Protein AF-A0A1Q9E7W9-F1 (afdb_monomer_lite)

Organism: Symbiodinium microadriaticum (NCBI:txid2951)

Structure (mmCIF, N/CA/C/O backbone):
data_AF-A0A1Q9E7W9-F1
#
_entry.id   AF-A0A1Q9E7W9-F1
#
loop_
_atom_site.group_PDB
_atom_site.id
_atom_site.type_symbol
_atom_site.label_atom_id
_atom_site.label_alt_id
_atom_site.label_comp_id
_atom_site.label_asym_id
_atom_site.label_entity_id
_atom_site.label_seq_id
_atom_site.pdbx_PDB_ins_code
_atom_site.Cartn_x
_atom_site.Cartn_y
_atom_site.Cartn_z
_atom_site.occupancy
_atom_site.B_iso_or_equiv
_atom_site.auth_seq_id
_atom_site.auth_comp_id
_atom_site.auth_asym_id
_atom_site.auth_atom_id
_atom_site.pdbx_PDB_model_num
ATOM 1 N N . MET A 1 1 ? -21.030 -58.186 31.216 1.00 33.69 1 MET A N 1
ATOM 2 C CA . MET A 1 1 ? -20.876 -57.548 29.889 1.00 33.69 1 MET A CA 1
ATOM 3 C C . MET A 1 1 ? -21.601 -56.211 29.940 1.00 33.69 1 MET A C 1
ATOM 5 O O . MET A 1 1 ? -22.795 -56.162 29.684 1.00 33.69 1 MET A O 1
ATOM 9 N N . ALA A 1 2 ? -20.931 -55.172 30.448 1.00 35.53 2 ALA A N 1
ATOM 10 C CA . ALA A 1 2 ? -21.556 -53.881 30.735 1.00 35.53 2 ALA A CA 1
ATOM 11 C C . ALA A 1 2 ? -21.762 -53.087 29.438 1.00 35.53 2 ALA A C 1
ATOM 13 O O . ALA A 1 2 ? -20.856 -53.019 28.609 1.00 35.53 2 ALA A O 1
ATOM 14 N N . ALA A 1 3 ? -22.958 -52.524 29.261 1.00 35.34 3 ALA A N 1
ATOM 15 C CA . ALA A 1 3 ? -23.331 -51.732 28.098 1.00 35.34 3 ALA A CA 1
ATOM 16 C C . ALA A 1 3 ? -22.307 -50.612 27.850 1.00 35.34 3 ALA A C 1
ATOM 18 O O . ALA A 1 3 ? -22.030 -49.807 28.739 1.00 35.34 3 ALA A O 1
ATOM 19 N N . ALA A 1 4 ? -21.739 -50.562 26.644 1.00 47.78 4 ALA A N 1
ATOM 20 C CA . ALA A 1 4 ? -20.902 -49.449 26.222 1.00 47.78 4 ALA A CA 1
ATOM 21 C C . ALA A 1 4 ? -21.751 -48.170 26.244 1.00 47.78 4 ALA A C 1
ATOM 23 O O . ALA A 1 4 ? -22.632 -47.999 25.399 1.00 47.78 4 ALA A O 1
ATOM 24 N N . THR A 1 5 ? -21.511 -47.301 27.229 1.00 64.25 5 THR A N 1
ATOM 25 C CA . THR A 1 5 ? -22.107 -45.963 27.293 1.00 64.25 5 THR A CA 1
ATOM 26 C C . THR A 1 5 ? -21.868 -45.238 25.970 1.00 64.25 5 THR A C 1
ATOM 28 O O . THR A 1 5 ? -20.786 -45.349 25.392 1.00 64.25 5 THR A O 1
ATOM 31 N N . GLU A 1 6 ? -22.867 -44.499 25.479 1.00 68.69 6 GLU A N 1
ATOM 32 C CA . GLU A 1 6 ? -22.817 -43.760 24.202 1.00 68.69 6 GLU A CA 1
ATOM 33 C C . GLU A 1 6 ? -21.548 -42.905 24.057 1.00 68.69 6 GLU A C 1
ATOM 35 O O . GLU A 1 6 ? -20.993 -42.770 22.970 1.00 68.69 6 GLU A O 1
ATOM 40 N N . TRP A 1 7 ? -21.029 -42.415 25.183 1.00 74.00 7 TRP A N 1
ATOM 41 C CA . TRP A 1 7 ? -19.753 -41.717 25.289 1.00 74.00 7 TRP A CA 1
ATOM 42 C C . TRP A 1 7 ? -18.541 -42.542 24.824 1.00 74.00 7 TRP A C 1
ATOM 44 O O . TRP A 1 7 ? -17.735 -42.060 24.033 1.00 74.00 7 TRP A O 1
ATOM 54 N N . ASN A 1 8 ? -18.421 -43.806 25.246 1.00 73.06 8 ASN A N 1
ATOM 55 C CA . ASN A 1 8 ? -17.313 -44.668 24.820 1.00 73.06 8 ASN A CA 1
ATOM 56 C C . ASN A 1 8 ? -17.417 -45.032 23.326 1.00 73.06 8 ASN A C 1
ATOM 58 O O . ASN A 1 8 ? -16.388 -45.220 22.684 1.00 73.06 8 ASN A O 1
ATOM 62 N N . LYS A 1 9 ? -18.635 -45.092 22.762 1.00 75.88 9 LYS A N 1
ATOM 63 C CA . LYS A 1 9 ? -18.834 -45.287 21.314 1.00 75.88 9 LYS A CA 1
ATOM 64 C C . LYS A 1 9 ? -18.366 -44.066 20.516 1.00 75.88 9 LYS A C 1
ATOM 66 O O . LYS A 1 9 ? -17.584 -44.225 19.590 1.00 75.88 9 LYS A O 1
ATOM 71 N N . LEU A 1 10 ? -18.731 -42.854 20.945 1.00 74.00 10 LEU A N 1
ATOM 72 C CA . LEU A 1 10 ? -18.291 -41.606 20.302 1.00 74.00 10 LEU A CA 1
ATOM 73 C C . LEU A 1 10 ? -16.764 -41.422 20.321 1.00 74.00 10 LEU A C 1
ATOM 75 O O . LEU A 1 10 ? -16.183 -40.929 19.356 1.00 74.00 10 LEU A O 1
ATOM 79 N N . LEU A 1 11 ? -16.100 -41.827 21.408 1.00 75.88 11 LEU A N 1
ATOM 80 C CA . LEU A 1 11 ? -14.638 -41.778 21.507 1.00 75.88 11 LEU A CA 1
ATOM 81 C C . LEU A 1 11 ? -13.950 -42.816 20.604 1.00 75.88 11 LEU A C 1
ATOM 83 O O . LEU A 1 11 ? -12.892 -42.523 20.040 1.00 75.88 11 LEU A O 1
ATOM 87 N N . ALA A 1 12 ? -14.561 -43.994 20.437 1.00 74.19 12 ALA A N 1
ATOM 88 C CA . ALA A 1 12 ? -14.085 -45.027 19.521 1.00 74.19 12 ALA A CA 1
ATOM 89 C C . ALA A 1 12 ? -14.256 -44.608 18.049 1.00 74.19 12 ALA A C 1
ATOM 91 O O . ALA A 1 12 ? -13.315 -44.750 17.268 1.00 74.19 12 ALA A O 1
ATOM 92 N N . ASP A 1 13 ? -15.396 -44.006 17.693 1.00 75.50 13 ASP A N 1
ATOM 93 C CA . ASP A 1 13 ? -15.683 -43.511 16.338 1.00 75.50 13 ASP A CA 1
ATOM 94 C C . ASP A 1 13 ? -14.711 -42.396 15.905 1.00 75.50 13 ASP A C 1
ATOM 96 O O . ASP A 1 13 ? -14.324 -42.310 14.740 1.00 75.50 13 ASP A O 1
ATOM 100 N N . ALA A 1 14 ? -14.251 -41.567 16.848 1.00 71.81 14 ALA A N 1
ATOM 101 C CA . ALA A 1 14 ? -13.245 -40.527 16.608 1.00 71.81 14 ALA A CA 1
ATOM 102 C C . ALA A 1 14 ? -11.784 -41.032 16.672 1.00 71.81 14 ALA A C 1
ATOM 104 O O . ALA A 1 14 ? -10.843 -40.234 16.586 1.00 71.81 14 ALA A O 1
ATOM 105 N N . LEU A 1 15 ? -11.569 -42.347 16.827 1.00 75.44 15 LEU A N 1
ATOM 106 C CA . LEU A 1 15 ? -10.252 -42.993 16.916 1.00 75.44 15 LEU A CA 1
ATOM 107 C C . LEU A 1 15 ? -9.342 -42.361 17.987 1.00 75.44 15 LEU A C 1
ATOM 109 O O . LEU A 1 15 ? -8.148 -42.120 17.747 1.00 75.44 15 LEU A O 1
ATOM 113 N N . VAL A 1 16 ? -9.903 -42.034 19.155 1.00 73.75 16 VAL A N 1
ATOM 114 C CA . VAL A 1 16 ? -9.150 -41.497 20.298 1.00 73.75 16 VAL A CA 1
ATOM 115 C C . VAL A 1 16 ? -8.420 -42.653 21.005 1.00 73.75 16 VAL A C 1
ATOM 117 O O . VAL A 1 16 ? -9.076 -43.613 21.395 1.00 73.75 16 VAL A O 1
ATOM 120 N N . PRO A 1 17 ? -7.085 -42.596 21.199 1.00 74.44 17 PRO A N 1
ATOM 121 C CA . PRO A 1 17 ? -6.343 -43.671 21.864 1.00 74.44 17 PRO A CA 1
ATOM 122 C C . PRO A 1 17 ? -6.780 -43.904 23.323 1.00 74.44 17 PRO A C 1
ATOM 124 O O . PRO A 1 17 ? -7.002 -42.942 24.062 1.00 74.44 17 PRO A O 1
ATOM 127 N N . ASP A 1 18 ? -6.790 -45.162 23.778 1.00 69.88 18 ASP A N 1
ATOM 128 C CA . ASP A 1 18 ? -7.167 -45.569 25.149 1.00 69.88 18 ASP A CA 1
ATOM 129 C C . ASP A 1 18 ? -6.458 -44.810 26.299 1.00 69.88 18 ASP A C 1
ATOM 131 O O . ASP A 1 18 ? -7.108 -44.520 27.317 1.00 69.88 18 ASP A O 1
ATOM 135 N N . PRO A 1 19 ? -5.170 -44.410 26.177 1.00 69.56 19 PRO A N 1
ATOM 136 C CA . PRO A 1 19 ? -4.506 -43.581 27.187 1.00 69.56 19 PRO A CA 1
ATOM 137 C C . PRO A 1 19 ? -5.179 -42.214 27.372 1.00 69.56 19 PRO A C 1
ATOM 139 O O . PRO A 1 19 ? -5.287 -41.705 28.488 1.00 69.56 19 PRO A O 1
ATOM 142 N N . VAL A 1 20 ? -5.688 -41.638 26.280 1.00 68.31 20 VAL A N 1
ATOM 143 C CA . VAL A 1 20 ? -6.356 -40.332 26.269 1.00 68.31 20 VAL A CA 1
ATOM 144 C C . VAL A 1 20 ? -7.767 -40.455 26.838 1.00 68.31 20 VAL A C 1
ATOM 146 O O . VAL A 1 20 ? -8.182 -39.599 27.612 1.00 68.31 20 VAL A O 1
ATOM 149 N N . VAL A 1 21 ? -8.480 -41.545 26.540 1.00 71.56 21 VAL A N 1
ATOM 150 C CA . VAL A 1 21 ? -9.803 -41.835 27.127 1.00 71.56 21 VAL A CA 1
ATOM 151 C C . VAL A 1 21 ? -9.712 -41.973 28.650 1.00 71.56 21 VAL A C 1
ATOM 153 O O . VAL A 1 21 ? -10.538 -41.426 29.382 1.00 71.56 21 VAL A O 1
ATOM 156 N N . SER A 1 22 ? -8.677 -42.656 29.140 1.00 71.25 22 SER A N 1
ATOM 157 C CA . SER A 1 22 ? -8.425 -42.812 30.578 1.00 71.25 22 SER A CA 1
ATOM 158 C C . SER A 1 22 ? -8.078 -41.476 31.247 1.00 71.25 22 SER A C 1
ATOM 160 O O . SER A 1 22 ? -8.546 -41.193 32.350 1.00 71.25 22 SER A O 1
ATOM 162 N N . GLY A 1 23 ? -7.318 -40.619 30.559 1.00 71.56 23 GLY A N 1
ATOM 163 C CA . GLY A 1 23 ? -7.002 -39.271 31.028 1.00 71.56 23 GLY A CA 1
ATOM 164 C C . GLY A 1 23 ? -8.176 -38.285 30.972 1.00 71.56 23 GLY A C 1
ATOM 165 O O . GLY A 1 23 ? -8.274 -37.403 31.816 1.00 71.56 23 GLY A O 1
ATOM 166 N N . LEU A 1 24 ? -9.115 -38.444 30.037 1.00 74.12 24 LEU A N 1
ATOM 167 C CA . LEU A 1 24 ? -10.358 -37.663 30.022 1.00 74.12 24 LEU A CA 1
ATOM 168 C C . LEU A 1 24 ? -11.274 -38.048 31.190 1.00 74.12 24 LEU A C 1
ATOM 170 O O . LEU A 1 24 ? -11.834 -37.167 31.842 1.00 74.12 24 LEU A O 1
ATOM 174 N N . LYS A 1 25 ? -11.357 -39.345 31.520 1.00 76.19 25 LYS A N 1
ATOM 175 C CA . LYS A 1 25 ? -12.090 -39.822 32.705 1.00 76.19 25 LYS A CA 1
ATOM 176 C C . LYS A 1 25 ? -11.494 -39.284 34.007 1.00 76.19 25 LYS A C 1
ATOM 178 O O . LYS A 1 25 ? -12.246 -38.875 34.884 1.00 76.19 25 LYS A O 1
ATOM 183 N N . SER A 1 26 ? -10.165 -39.219 34.130 1.00 73.50 26 SER A N 1
ATOM 184 C CA . SER A 1 26 ? -9.521 -38.650 35.326 1.00 73.50 26 SER A CA 1
ATOM 185 C C . SER A 1 26 ? -9.698 -37.132 35.458 1.00 73.50 26 SER A C 1
ATOM 187 O O . SER A 1 26 ? -9.592 -36.599 36.560 1.00 73.50 26 SER A O 1
ATOM 189 N N . LEU A 1 27 ? -10.010 -36.439 34.359 1.00 70.75 27 LEU A N 1
ATOM 190 C CA . LEU A 1 27 ? -10.346 -35.013 34.333 1.00 70.75 27 LEU A CA 1
ATOM 191 C C . LEU A 1 27 ? -11.838 -34.728 34.593 1.00 70.75 27 LEU A C 1
ATOM 193 O O . LEU A 1 27 ? -12.232 -33.566 34.578 1.00 70.75 27 LEU A O 1
ATOM 197 N N . GLY A 1 28 ? -12.659 -35.756 34.840 1.00 70.75 28 GLY A N 1
ATOM 198 C CA . GLY A 1 28 ? -14.095 -35.605 35.108 1.00 70.75 28 GLY A CA 1
ATOM 199 C C . GLY A 1 28 ? -14.981 -35.561 33.858 1.00 70.75 28 GLY A C 1
ATOM 200 O O . GLY A 1 28 ? -16.164 -35.257 33.962 1.00 70.75 28 GLY A O 1
ATOM 201 N N . TYR A 1 29 ? -14.443 -35.888 32.675 1.00 76.19 29 TYR A N 1
ATOM 202 C CA . TYR A 1 29 ? -15.215 -36.008 31.432 1.00 76.19 29 TYR A CA 1
ATOM 203 C C . TYR A 1 29 ? -15.707 -37.449 31.242 1.00 76.19 29 TYR A C 1
ATOM 205 O O . TYR A 1 29 ? -15.225 -38.214 30.402 1.00 76.19 29 TYR A O 1
ATOM 213 N N . ASP A 1 30 ? -16.654 -37.833 32.089 1.00 72.44 30 ASP A N 1
ATOM 214 C CA . ASP A 1 30 ? -17.257 -39.164 32.166 1.00 72.44 30 ASP A CA 1
ATOM 215 C C . ASP A 1 30 ? -18.507 -39.337 31.282 1.00 72.44 30 ASP A C 1
ATOM 217 O O . ASP A 1 30 ? -18.881 -40.468 30.959 1.00 72.44 30 ASP A O 1
ATOM 221 N N . SER A 1 31 ? -19.118 -38.232 30.845 1.00 69.75 31 SER A N 1
ATOM 222 C CA . SER A 1 31 ? -20.340 -38.218 30.040 1.00 69.75 31 SER A CA 1
ATOM 223 C C . SER A 1 31 ? -20.284 -37.219 28.875 1.00 69.75 31 SER A C 1
ATOM 225 O O . SER A 1 31 ? -19.524 -36.249 28.893 1.00 69.75 31 SER A O 1
ATOM 227 N N . LYS A 1 32 ? -21.158 -37.421 27.876 1.00 71.75 32 LYS A N 1
ATOM 228 C CA . LYS A 1 32 ? -21.359 -36.495 26.744 1.00 71.75 32 LYS A CA 1
ATOM 229 C C . LYS A 1 32 ? -21.707 -35.074 27.212 1.00 71.75 32 LYS A C 1
ATOM 231 O O . LYS A 1 32 ? -21.267 -34.106 26.604 1.00 71.75 32 LYS A O 1
ATOM 236 N N . ALA A 1 33 ? -22.482 -34.956 28.292 1.00 67.50 33 ALA A N 1
ATOM 237 C CA . ALA A 1 33 ? -22.883 -33.671 28.859 1.00 67.50 33 ALA A CA 1
ATOM 238 C C . ALA A 1 33 ? -21.708 -32.942 29.528 1.00 67.50 33 ALA A C 1
ATOM 240 O O . ALA A 1 33 ? -21.629 -31.718 29.460 1.00 67.50 33 ALA A O 1
ATOM 241 N N . SER A 1 34 ? -20.773 -33.695 30.116 1.00 69.56 34 SER A N 1
ATOM 242 C CA . SER A 1 34 ? -19.569 -33.158 30.755 1.00 69.56 34 SER A CA 1
ATOM 243 C C . SER A 1 34 ? -18.598 -32.556 29.723 1.00 69.56 34 SER A C 1
ATOM 245 O O . SER A 1 34 ? -17.843 -31.646 30.050 1.00 69.56 34 SER A O 1
ATOM 247 N N . PHE A 1 35 ? -18.615 -33.027 28.467 1.00 74.62 35 PHE A N 1
ATOM 248 C CA . PHE A 1 35 ? -17.722 -32.581 27.386 1.00 74.62 35 PHE A CA 1
ATOM 249 C C . PHE A 1 35 ? -18.361 -31.503 26.485 1.00 74.62 35 PHE A C 1
ATOM 251 O O . PHE A 1 35 ? -18.467 -31.661 25.266 1.00 74.62 35 PHE A O 1
ATOM 258 N N . ASN A 1 36 ? -18.799 -30.393 27.087 1.00 73.81 36 ASN A N 1
ATOM 259 C CA . ASN A 1 36 ? -19.356 -29.240 26.375 1.00 73.81 36 ASN A CA 1
ATOM 260 C C . ASN A 1 36 ? -18.543 -27.965 26.657 1.00 73.81 36 ASN A C 1
ATOM 262 O O . ASN A 1 36 ? -18.134 -27.713 27.786 1.00 73.81 36 ASN A O 1
ATOM 266 N N . PHE A 1 37 ? -18.336 -27.151 25.622 1.00 78.50 37 PHE A N 1
ATOM 267 C CA . PHE A 1 37 ? -17.598 -25.888 25.689 1.00 78.50 37 PHE A CA 1
ATOM 268 C C . PHE A 1 37 ? -18.387 -24.802 24.947 1.00 78.50 37 PHE A C 1
ATOM 270 O O . PHE A 1 37 ? -18.888 -25.044 23.844 1.00 78.50 37 PHE A O 1
ATOM 277 N N . GLU A 1 38 ? -18.494 -23.615 25.548 1.00 69.81 38 GLU A N 1
ATOM 278 C CA . GLU A 1 38 ? -19.306 -22.503 25.032 1.00 69.81 38 GLU A CA 1
ATOM 279 C C . GLU A 1 38 ? -18.711 -21.894 23.755 1.00 69.81 38 GLU A C 1
ATOM 281 O O . GLU A 1 38 ? -19.413 -21.726 22.755 1.00 69.81 38 GLU A O 1
ATOM 286 N N . SER A 1 39 ? -17.399 -21.643 23.745 1.00 73.19 39 SER A N 1
ATOM 287 C CA . SER A 1 39 ? -16.691 -21.021 22.624 1.00 73.19 39 SER A CA 1
ATOM 288 C C . SER A 1 39 ? -15.509 -21.860 22.133 1.00 73.19 39 SER A C 1
ATOM 290 O O . SER A 1 39 ? -14.964 -22.712 22.842 1.00 73.19 39 SER A O 1
ATOM 292 N N . GLU A 1 40 ? -15.085 -21.603 20.893 1.00 77.69 40 GLU A N 1
ATOM 293 C CA . GLU A 1 40 ? -13.904 -22.251 20.318 1.00 77.69 40 GLU A CA 1
ATOM 294 C C . GLU A 1 40 ? -12.614 -21.882 21.071 1.00 77.69 40 GLU A C 1
ATOM 296 O O . GLU A 1 40 ? -11.682 -22.683 21.147 1.00 77.69 40 GLU A O 1
ATOM 301 N N . GLU A 1 41 ? -12.562 -20.696 21.670 1.00 77.38 41 GLU A N 1
ATOM 302 C CA . GLU A 1 41 ? -11.426 -20.233 22.469 1.00 77.38 41 GLU A CA 1
ATOM 303 C C . GLU A 1 41 ? -11.284 -21.037 23.765 1.00 77.38 41 GLU A C 1
ATOM 305 O O . GLU A 1 41 ? -10.181 -21.470 24.103 1.00 77.38 41 GLU A O 1
ATOM 310 N N . VAL A 1 42 ? -12.405 -21.338 24.433 1.00 80.81 42 VAL A N 1
ATOM 311 C CA . VAL A 1 42 ? -12.430 -22.186 25.635 1.00 80.81 42 VAL A CA 1
ATOM 312 C C . VAL A 1 42 ? -12.034 -23.625 25.288 1.00 80.81 42 VAL A C 1
ATOM 314 O O . VAL A 1 42 ? -11.253 -24.244 26.013 1.00 80.81 42 VAL A O 1
ATOM 317 N N . PHE A 1 43 ? -12.475 -24.140 24.134 1.00 81.94 43 PHE A N 1
ATOM 318 C CA . PHE A 1 43 ? -12.026 -25.444 23.636 1.00 81.94 43 PHE A CA 1
ATOM 319 C C . PHE A 1 43 ? -10.516 -25.463 23.334 1.00 81.94 43 PHE A C 1
ATOM 321 O O . PHE A 1 43 ? -9.827 -26.425 23.679 1.00 81.94 43 PHE A O 1
ATOM 328 N N . LYS A 1 44 ? -9.961 -24.403 22.729 1.00 81.56 44 LYS A N 1
ATOM 329 C CA . LYS A 1 44 ? -8.510 -24.281 22.486 1.00 81.56 44 LYS A CA 1
ATOM 330 C C . LYS A 1 44 ? -7.721 -24.209 23.796 1.00 81.56 44 LYS A C 1
ATOM 332 O O . LYS A 1 44 ? -6.681 -24.857 23.901 1.00 81.56 44 LYS A O 1
ATOM 337 N N . ALA A 1 45 ? -8.223 -23.489 24.801 1.00 80.12 45 ALA A N 1
ATOM 338 C CA . ALA A 1 45 ? -7.622 -23.437 26.133 1.00 80.12 45 ALA A CA 1
ATOM 339 C C . ALA A 1 45 ? -7.624 -24.817 26.816 1.00 80.12 45 ALA A C 1
ATOM 341 O O . ALA A 1 45 ? -6.599 -25.239 27.357 1.00 80.12 45 ALA A O 1
ATOM 342 N N . PHE A 1 46 ? -8.729 -25.563 26.707 1.00 81.62 46 PHE A N 1
ATOM 343 C CA . PHE A 1 46 ? -8.800 -26.955 27.149 1.00 81.62 46 PHE A CA 1
ATOM 344 C C . PHE A 1 46 ? -7.801 -27.841 26.398 1.00 81.62 46 PHE A C 1
ATOM 346 O O . PHE A 1 46 ? -7.041 -28.569 27.028 1.00 81.62 46 PHE A O 1
ATOM 353 N N . GLY A 1 47 ? -7.745 -27.747 25.066 1.00 77.62 47 GLY A N 1
ATOM 354 C CA . GLY A 1 47 ? -6.805 -28.502 24.239 1.00 77.62 47 GLY A CA 1
ATOM 355 C C . GLY A 1 47 ? -5.349 -28.255 24.634 1.00 77.62 47 GLY A C 1
ATOM 356 O O . GLY A 1 47 ? -4.579 -29.207 24.765 1.00 77.62 47 GLY A O 1
ATOM 357 N N . LYS A 1 48 ? -4.989 -26.998 24.924 1.00 77.94 48 LYS A N 1
ATOM 358 C CA . LYS A 1 48 ? -3.668 -26.629 25.448 1.00 77.94 48 LYS A CA 1
ATOM 359 C C . LYS A 1 48 ? -3.409 -27.263 26.819 1.00 77.94 48 LYS A C 1
ATOM 361 O O . LYS A 1 48 ? -2.376 -27.896 27.007 1.00 77.94 48 LYS A O 1
ATOM 366 N N . HIS A 1 49 ? -4.350 -27.165 27.758 1.00 76.50 49 HIS A N 1
ATOM 367 C CA . HIS A 1 49 ? -4.207 -27.757 29.095 1.00 76.50 49 HIS A CA 1
ATOM 368 C C . HIS A 1 49 ? -4.120 -29.299 29.057 1.00 76.50 49 HIS A C 1
ATOM 370 O O . HIS A 1 49 ? -3.290 -29.912 29.732 1.00 76.50 49 HIS A O 1
ATOM 376 N N . ALA A 1 50 ? -4.932 -29.941 28.220 1.00 72.69 50 ALA A N 1
ATOM 377 C CA . ALA A 1 50 ? -5.007 -31.389 28.073 1.00 72.69 50 ALA A CA 1
ATOM 378 C C . ALA A 1 50 ? -3.750 -31.974 27.395 1.00 72.69 50 ALA A C 1
ATOM 380 O O . ALA A 1 50 ? -3.204 -32.980 27.852 1.00 72.69 50 ALA A O 1
ATOM 381 N N . LEU A 1 51 ? -3.255 -31.334 26.330 1.00 71.75 51 LEU A N 1
ATOM 382 C CA . LEU A 1 51 ? -2.115 -31.834 25.556 1.00 71.75 51 LEU A CA 1
ATOM 383 C C . LEU A 1 51 ? -0.757 -31.411 26.134 1.00 71.75 51 LEU A C 1
ATOM 385 O O . LEU A 1 51 ? 0.158 -32.231 26.156 1.00 71.75 51 LEU A O 1
ATOM 389 N N . VAL A 1 52 ? -0.623 -30.177 26.634 1.00 71.38 52 VAL A N 1
ATOM 390 C CA . VAL A 1 52 ? 0.661 -29.628 27.114 1.00 71.38 52 VAL A CA 1
ATOM 391 C C . VAL A 1 52 ? 0.850 -29.866 28.614 1.00 71.38 52 VAL A C 1
ATOM 393 O O . VAL A 1 52 ? 1.869 -30.414 29.030 1.00 71.38 52 VAL A O 1
ATOM 396 N N . THR A 1 53 ? -0.130 -29.495 29.444 1.00 68.00 53 THR A N 1
ATOM 397 C CA . THR A 1 53 ? 0.009 -29.544 30.914 1.00 68.00 53 THR A CA 1
ATOM 398 C C . THR A 1 53 ? -0.180 -30.954 31.468 1.00 68.00 53 THR A C 1
ATOM 400 O O . THR A 1 53 ? 0.559 -31.378 32.354 1.00 68.00 53 THR A O 1
ATOM 403 N N . LYS A 1 54 ? -1.157 -31.704 30.945 1.00 66.69 54 LYS A N 1
ATOM 404 C CA . LYS A 1 54 ? -1.465 -33.070 31.403 1.00 66.69 54 LYS A CA 1
ATOM 405 C C . LYS A 1 54 ? -0.790 -34.173 30.585 1.00 66.69 54 LYS A C 1
ATOM 407 O O . LYS A 1 54 ? -0.880 -35.329 30.986 1.00 66.69 54 LYS A O 1
ATOM 412 N N . LYS A 1 55 ? -0.098 -33.824 29.489 1.00 68.19 55 LYS A N 1
ATOM 413 C CA . LYS A 1 55 ? 0.642 -34.745 28.603 1.00 68.19 55 LYS A CA 1
ATOM 414 C C . LYS A 1 55 ? -0.137 -36.025 28.292 1.00 68.19 55 LYS A C 1
ATOM 416 O O . LYS A 1 55 ? 0.380 -37.131 28.427 1.00 68.19 55 LYS A O 1
ATOM 421 N N . LEU A 1 56 ? -1.389 -35.874 27.854 1.00 62.12 56 LEU A N 1
ATOM 422 C CA . LEU A 1 56 ? -2.231 -37.014 27.469 1.00 62.12 56 LEU A CA 1
ATOM 423 C C . LEU A 1 56 ? -1.624 -37.850 26.327 1.00 62.12 56 LEU A C 1
ATOM 425 O O . LEU A 1 56 ? -1.985 -39.011 26.160 1.00 62.12 56 LEU A O 1
ATOM 429 N N . VAL A 1 57 ? -0.696 -37.272 25.557 1.00 61.69 57 VAL A N 1
ATOM 430 C CA . VAL A 1 57 ? 0.108 -37.961 24.543 1.00 61.69 57 VAL A CA 1
ATOM 431 C C . VAL A 1 57 ? 1.579 -37.579 24.716 1.00 61.69 57 VAL A C 1
ATOM 433 O O . VAL A 1 57 ? 1.905 -36.418 24.968 1.00 61.69 57 VAL A O 1
ATOM 436 N N . ALA A 1 58 ? 2.476 -38.559 24.591 1.00 57.31 58 ALA A N 1
ATOM 437 C CA . ALA A 1 58 ? 3.915 -38.336 24.664 1.00 57.31 58 ALA A CA 1
ATOM 438 C C . ALA A 1 58 ? 4.409 -37.532 23.446 1.00 57.31 58 ALA A C 1
ATOM 440 O O . ALA A 1 58 ? 4.087 -37.875 22.312 1.00 57.31 58 ALA A O 1
ATOM 441 N N . GLY A 1 59 ? 5.209 -36.485 23.681 1.00 59.81 59 GLY A N 1
ATOM 442 C CA . GLY A 1 59 ? 5.906 -35.736 22.623 1.00 59.81 59 GLY A CA 1
ATOM 443 C C . GLY A 1 59 ? 5.288 -34.399 22.195 1.00 59.81 59 GLY A C 1
ATOM 444 O O . GLY A 1 59 ? 5.799 -33.794 21.261 1.00 59.81 59 GLY A O 1
ATOM 445 N N . VAL A 1 60 ? 4.236 -33.904 22.860 1.00 60.25 60 VAL A N 1
ATOM 446 C CA . VAL A 1 60 ? 3.651 -32.586 22.537 1.00 60.25 60 VAL A CA 1
ATOM 447 C C . VAL A 1 60 ? 4.401 -31.458 23.257 1.00 60.25 60 VAL A C 1
ATOM 449 O O . VAL A 1 60 ? 4.523 -31.471 24.484 1.00 60.25 60 VAL A O 1
ATOM 452 N N . SER A 1 61 ? 4.894 -30.483 22.491 1.00 62.72 61 SER A N 1
ATOM 453 C CA . SER A 1 61 ? 5.581 -29.272 22.960 1.00 62.72 61 SER A CA 1
ATOM 454 C C . SER A 1 61 ? 4.641 -28.046 22.947 1.00 62.72 61 SER A C 1
ATOM 456 O O . SER A 1 61 ? 3.561 -28.080 22.351 1.00 62.72 61 SER A O 1
ATOM 458 N N . GLU A 1 62 ? 5.037 -26.936 23.585 1.00 65.62 62 GLU A N 1
ATOM 459 C CA . GLU A 1 62 ? 4.264 -25.676 23.572 1.00 65.62 62 GLU A CA 1
ATOM 460 C C . GLU A 1 62 ? 4.126 -25.031 22.183 1.00 65.62 62 GLU A C 1
ATOM 462 O O . GLU A 1 62 ? 3.207 -24.234 21.984 1.00 65.62 62 GLU A O 1
ATOM 467 N N . SER A 1 63 ? 4.986 -25.376 21.220 1.00 66.00 63 SER A N 1
ATOM 468 C CA . SER A 1 63 ? 4.908 -24.865 19.846 1.00 66.00 63 SER A CA 1
ATOM 469 C C . SER A 1 63 ? 3.972 -25.681 18.955 1.00 66.00 63 SER A C 1
ATOM 471 O O . SER A 1 63 ? 3.405 -25.127 18.015 1.00 66.00 63 SER A O 1
ATOM 473 N N . ASP A 1 64 ? 3.760 -26.965 19.271 1.00 69.06 64 ASP A N 1
ATOM 474 C CA . ASP A 1 64 ? 3.208 -27.928 18.305 1.00 69.06 64 ASP A CA 1
ATOM 475 C C . ASP A 1 64 ? 1.781 -28.401 18.631 1.00 69.06 64 ASP A C 1
ATOM 477 O O . ASP A 1 64 ? 1.150 -29.130 17.862 1.00 69.06 64 ASP A O 1
ATOM 481 N N . TRP A 1 65 ? 1.231 -27.979 19.774 1.00 72.81 65 TRP A N 1
ATOM 482 C CA . TRP A 1 65 ? -0.096 -28.412 20.227 1.00 72.81 65 TRP A CA 1
ATOM 483 C C . TRP A 1 65 ? -1.242 -27.927 19.323 1.00 72.81 65 TRP A C 1
ATOM 485 O O . TRP A 1 65 ? -2.275 -28.595 19.248 1.00 72.81 65 TRP A O 1
ATOM 495 N N . THR A 1 66 ? -1.078 -26.793 18.631 1.00 70.31 66 THR A N 1
ATOM 496 C CA . THR A 1 66 ? -2.122 -26.170 17.794 1.00 70.31 66 THR A CA 1
ATOM 497 C C . THR A 1 66 ? -2.438 -26.970 16.532 1.00 70.31 66 THR A C 1
ATOM 499 O O . THR A 1 66 ? -3.574 -26.930 16.062 1.00 70.31 66 THR A O 1
ATOM 502 N N . PHE A 1 67 ? -1.467 -27.720 16.007 1.00 72.00 67 PHE A N 1
ATOM 503 C CA . PHE A 1 67 ? -1.602 -28.547 14.802 1.00 72.00 67 PHE A CA 1
ATOM 504 C C . PHE A 1 67 ? -1.482 -30.052 15.086 1.00 72.00 67 PHE A C 1
ATOM 506 O O . PHE A 1 67 ? -1.433 -30.863 14.159 1.00 72.00 67 PHE A O 1
ATOM 513 N N . HIS A 1 68 ? -1.474 -30.458 16.360 1.00 73.81 68 HIS A N 1
ATOM 514 C CA . HIS A 1 68 ? -1.393 -31.867 16.723 1.00 73.81 68 HIS A CA 1
ATOM 515 C C . HIS A 1 68 ? -2.687 -32.619 16.328 1.00 73.81 68 HIS A C 1
ATOM 517 O O . HIS A 1 68 ? -3.783 -32.165 16.678 1.00 73.81 68 HIS A O 1
ATOM 523 N N . PRO A 1 69 ? -2.610 -33.808 15.691 1.00 75.94 69 PRO A N 1
ATOM 524 C CA . PRO A 1 69 ? -3.783 -34.556 15.212 1.00 75.94 69 PRO A CA 1
ATOM 525 C C . PRO A 1 69 ? -4.839 -34.842 16.290 1.00 75.94 69 PRO A C 1
ATOM 527 O O . PRO A 1 69 ? -6.033 -34.931 16.006 1.00 75.94 69 PRO A O 1
ATOM 530 N N . MET A 1 70 ? -4.412 -34.945 17.551 1.00 73.94 70 MET A N 1
ATOM 531 C CA . MET A 1 70 ? -5.318 -35.153 18.685 1.00 73.94 70 MET A CA 1
ATOM 532 C C . MET A 1 70 ? -6.258 -33.981 18.950 1.00 73.94 70 MET A C 1
ATOM 534 O O . MET A 1 70 ? -7.382 -34.213 19.385 1.00 73.94 70 MET A O 1
ATOM 538 N N . LEU A 1 71 ? -5.842 -32.743 18.670 1.00 77.00 71 LEU A N 1
ATOM 539 C CA . LEU A 1 71 ? -6.719 -31.582 18.815 1.00 77.00 71 LEU A CA 1
ATOM 540 C C . LEU A 1 71 ? -7.875 -31.654 17.806 1.00 77.00 71 LEU A C 1
ATOM 542 O O . LEU A 1 71 ? -9.012 -31.341 18.150 1.00 77.00 71 LEU A O 1
ATOM 546 N N . GLY A 1 72 ? -7.598 -32.134 16.589 1.00 75.38 72 GLY A N 1
ATOM 547 C CA . GLY A 1 72 ? -8.609 -32.391 15.561 1.00 75.38 72 GLY A CA 1
ATOM 548 C C . GLY A 1 72 ? -9.595 -33.487 15.971 1.00 75.38 72 GLY A C 1
ATOM 549 O O . GLY A 1 72 ? -10.803 -33.289 15.875 1.00 75.38 72 GLY A O 1
ATOM 550 N N . LYS A 1 73 ? -9.096 -34.601 16.523 1.00 79.00 73 LYS A N 1
ATOM 551 C CA . LYS A 1 73 ? -9.948 -35.693 17.027 1.00 79.00 73 LYS A CA 1
ATOM 552 C C . LYS A 1 73 ? -10.842 -35.249 18.189 1.00 79.00 73 LYS A C 1
ATOM 554 O O . LYS A 1 73 ? -12.041 -35.501 18.175 1.00 79.00 73 LYS A O 1
ATOM 559 N N . LEU A 1 74 ? -10.295 -34.520 19.166 1.00 77.44 74 LEU A N 1
ATOM 560 C CA . LEU A 1 74 ? -11.083 -33.964 20.276 1.00 77.44 74 LEU A CA 1
ATOM 561 C C . LEU A 1 74 ? -12.105 -32.924 19.796 1.00 77.44 74 LEU A C 1
ATOM 563 O O . LEU A 1 74 ? -13.201 -32.843 20.345 1.00 77.44 74 LEU A O 1
ATOM 567 N N . ARG A 1 75 ? -11.774 -32.158 18.750 1.00 80.62 75 ARG A N 1
ATOM 568 C CA . ARG A 1 75 ? -12.692 -31.195 18.127 1.00 80.62 75 ARG A CA 1
ATOM 569 C C . ARG A 1 75 ? -13.853 -31.903 17.439 1.00 80.62 75 ARG A C 1
ATOM 571 O O . ARG A 1 75 ? -14.983 -31.444 17.560 1.00 80.62 75 ARG A O 1
ATOM 578 N N . GLN A 1 76 ? -13.593 -33.022 16.770 1.00 78.75 76 GLN A N 1
ATOM 579 C CA . GLN A 1 76 ? -14.630 -33.857 16.166 1.00 78.75 76 GLN A CA 1
ATOM 580 C C . GLN A 1 76 ? -15.580 -34.425 17.230 1.00 78.75 76 GLN A C 1
ATOM 582 O O . GLN A 1 76 ? -16.796 -34.352 17.066 1.00 78.75 76 GLN A O 1
ATOM 587 N N . VAL A 1 77 ? -15.043 -34.904 18.360 1.00 79.75 77 VAL A N 1
ATOM 588 C CA . VAL A 1 77 ? -15.858 -35.349 19.505 1.00 79.75 77 VAL A CA 1
ATOM 589 C C . VAL A 1 77 ? -16.688 -34.192 20.061 1.00 79.75 77 VAL A C 1
ATOM 591 O O . VAL A 1 77 ? -17.886 -34.353 20.268 1.00 79.75 77 VAL A O 1
ATOM 594 N N . TRP A 1 78 ? -16.101 -33.006 20.246 1.00 78.75 78 TRP A N 1
ATOM 595 C CA . TRP A 1 78 ? -16.828 -31.825 20.723 1.00 78.75 78 TRP A CA 1
ATOM 596 C C . TRP A 1 78 ? -17.960 -31.408 19.771 1.00 78.75 78 TRP A C 1
ATOM 598 O O . TRP A 1 78 ? -19.075 -31.143 20.218 1.00 78.75 78 TRP A O 1
ATOM 608 N N . GLN A 1 79 ? -17.717 -31.422 18.458 1.00 78.19 79 GLN A N 1
ATOM 609 C CA . GLN A 1 79 ? -18.741 -31.146 17.446 1.00 78.19 79 GLN A CA 1
ATOM 610 C C . GLN A 1 79 ? -19.876 -32.178 17.464 1.00 78.19 79 GLN A C 1
ATOM 612 O O . GLN A 1 79 ? -21.033 -31.795 17.330 1.00 78.19 79 GLN A O 1
ATOM 617 N N . ALA A 1 80 ? -19.572 -33.458 17.695 1.00 72.81 80 ALA A N 1
ATOM 618 C CA . ALA A 1 80 ? -20.580 -34.508 17.863 1.00 72.81 80 ALA A CA 1
ATOM 619 C C . ALA A 1 80 ? -21.333 -34.424 19.211 1.00 72.81 80 ALA A C 1
ATOM 621 O O . ALA A 1 80 ? -22.443 -34.950 19.354 1.00 72.81 80 ALA A O 1
ATOM 622 N N . CYS A 1 81 ? -20.733 -33.776 20.216 1.00 69.56 81 CYS A N 1
ATOM 623 C CA . CYS A 1 81 ? -21.337 -33.563 21.531 1.00 69.56 81 CYS A CA 1
ATOM 624 C C . CYS A 1 81 ? -22.251 -32.343 21.589 1.00 69.56 81 CYS A C 1
ATOM 626 O O . CYS A 1 81 ? -23.162 -32.320 22.419 1.00 69.56 81 CYS A O 1
ATOM 628 N N . ARG A 1 82 ? -22.061 -31.365 20.696 1.00 69.00 82 ARG A N 1
ATOM 629 C CA . ARG A 1 82 ? -22.973 -30.229 20.581 1.00 69.00 82 ARG A CA 1
ATOM 630 C C . ARG A 1 82 ? -24.382 -30.724 20.221 1.00 69.00 82 ARG A C 1
ATOM 632 O O . ARG A 1 82 ? -24.517 -31.560 19.324 1.00 69.00 82 ARG A O 1
ATOM 639 N N . PRO A 1 83 ? -25.444 -30.226 20.888 1.00 53.38 83 PRO A N 1
ATOM 640 C CA . PRO A 1 83 ? -26.794 -30.408 20.373 1.00 53.38 83 PRO A CA 1
ATOM 641 C C . PRO A 1 83 ? -26.798 -29.854 18.952 1.00 53.38 83 PRO A C 1
ATOM 643 O O . PRO A 1 83 ? -26.197 -28.803 18.723 1.00 53.38 83 PRO A O 1
ATOM 646 N N . ALA A 1 84 ? -27.388 -30.592 18.010 1.00 41.53 84 ALA A N 1
ATOM 647 C CA . ALA A 1 84 ? -27.417 -30.215 16.607 1.00 41.53 84 ALA A CA 1
ATOM 648 C C . ALA A 1 84 ? -27.975 -28.790 16.478 1.00 41.53 84 ALA A C 1
ATOM 650 O O . ALA A 1 84 ? -29.185 -28.579 16.454 1.00 41.53 84 ALA A O 1
ATOM 651 N N . GLN A 1 85 ? -27.083 -27.800 16.400 1.00 41.12 85 GLN A N 1
ATOM 652 C CA . GLN A 1 85 ? -27.390 -26.581 15.688 1.00 41.12 85 GLN A CA 1
ATOM 653 C C . GLN A 1 85 ? -27.708 -27.076 14.294 1.00 41.12 85 GLN A C 1
ATOM 655 O O . GLN A 1 85 ? -26.854 -27.686 13.648 1.00 41.12 85 GLN A O 1
ATOM 660 N N . VAL A 1 86 ? -28.966 -26.909 13.899 1.00 34.25 86 VAL A N 1
ATOM 661 C CA . VAL A 1 86 ? -29.397 -27.098 12.526 1.00 34.25 86 VAL A CA 1
ATOM 662 C C . VAL A 1 86 ? -28.442 -26.245 11.706 1.00 34.25 86 VAL A C 1
ATOM 664 O O . VAL A 1 86 ? -28.538 -25.019 11.694 1.00 34.25 86 VAL A O 1
ATOM 667 N N . ALA A 1 87 ? -27.441 -26.892 11.109 1.00 29.08 87 ALA A N 1
ATOM 668 C CA . ALA A 1 87 ? -26.679 -26.284 10.045 1.00 29.08 87 ALA A CA 1
ATOM 669 C C . ALA A 1 87 ? -27.729 -25.776 9.054 1.00 29.08 87 ALA A C 1
ATOM 671 O O . ALA A 1 87 ? -28.706 -26.501 8.829 1.00 29.08 87 ALA A O 1
ATOM 672 N N . PRO A 1 88 ? -27.595 -24.570 8.480 1.00 34.38 88 PRO A N 1
ATOM 673 C CA . PRO A 1 88 ? -28.410 -24.244 7.332 1.00 34.38 88 PRO A CA 1
ATOM 674 C C . PRO A 1 88 ? -28.040 -25.298 6.294 1.00 34.38 88 PRO A C 1
ATOM 676 O O . PRO A 1 88 ? -26.957 -25.269 5.706 1.00 34.38 88 PRO A O 1
ATOM 679 N N . ALA A 1 89 ? -28.898 -26.309 6.161 1.00 30.30 89 ALA A N 1
ATOM 680 C CA . ALA A 1 89 ? -28.850 -27.206 5.041 1.00 30.30 89 ALA A CA 1
ATOM 681 C C . ALA A 1 89 ? -28.878 -26.272 3.842 1.00 30.30 89 ALA A C 1
ATOM 683 O O . ALA A 1 89 ? -29.771 -25.434 3.715 1.00 30.30 89 ALA A O 1
ATOM 684 N N . VAL A 1 90 ? -27.847 -26.356 3.011 1.00 33.25 90 VAL A N 1
ATOM 685 C CA . VAL A 1 90 ? -27.934 -25.849 1.655 1.00 33.25 90 VAL A CA 1
ATOM 686 C C . VAL A 1 90 ? -29.113 -26.613 1.073 1.00 33.25 90 VAL A C 1
ATOM 688 O O . VAL A 1 90 ? -28.988 -27.799 0.772 1.00 33.25 90 VAL A O 1
ATOM 691 N N . THR A 1 91 ? -30.292 -25.991 1.063 1.00 31.98 91 THR A N 1
ATOM 692 C CA . THR A 1 91 ? -31.505 -26.603 0.543 1.00 31.98 91 THR A CA 1
ATOM 693 C C . THR A 1 91 ? -31.302 -26.707 -0.957 1.00 31.98 91 THR A C 1
ATOM 695 O O . THR A 1 91 ? -31.627 -25.804 -1.723 1.00 31.98 91 THR A O 1
ATOM 698 N N . ALA A 1 92 ? -30.699 -27.817 -1.380 1.00 29.66 92 ALA A N 1
ATOM 699 C CA . ALA A 1 92 ? -30.956 -28.361 -2.691 1.00 29.66 92 ALA A CA 1
ATOM 700 C C . ALA A 1 92 ? -32.481 -28.450 -2.812 1.00 29.66 92 ALA A C 1
ATOM 702 O O . ALA A 1 92 ? -33.143 -29.043 -1.961 1.00 29.66 92 ALA A O 1
ATOM 703 N N . LEU A 1 93 ? -33.013 -27.758 -3.816 1.00 33.59 93 LEU A N 1
ATOM 704 C CA . LEU A 1 93 ? -34.425 -27.693 -4.164 1.00 33.59 93 LEU A CA 1
ATOM 705 C C . LEU A 1 93 ? -35.058 -29.091 -4.112 1.00 33.59 93 LEU A C 1
ATOM 707 O O . LEU A 1 93 ? -34.878 -29.892 -5.026 1.00 33.59 93 LEU A O 1
ATOM 711 N N . ALA A 1 94 ? -35.817 -29.368 -3.057 1.00 30.03 94 ALA A N 1
ATOM 712 C CA . ALA A 1 94 ? -36.739 -30.488 -3.005 1.00 30.03 94 ALA A CA 1
ATOM 713 C C . ALA A 1 94 ? -38.149 -29.916 -2.834 1.00 30.03 94 ALA A C 1
ATOM 715 O O . ALA A 1 94 ? -38.455 -29.258 -1.840 1.00 30.03 94 ALA A O 1
ATOM 716 N N . LEU A 1 95 ? -38.977 -30.124 -3.858 1.00 29.28 95 LEU A N 1
ATOM 717 C CA . LEU A 1 95 ? -40.402 -29.796 -3.878 1.00 29.28 95 LEU A CA 1
ATOM 718 C C . LEU A 1 95 ? -41.128 -30.464 -2.691 1.00 29.28 95 LEU A C 1
ATOM 720 O O . LEU A 1 95 ? -40.885 -31.647 -2.437 1.00 29.28 95 LEU A O 1
ATOM 724 N N . PRO A 1 96 ? -42.036 -29.767 -1.983 1.00 33.06 96 PRO A N 1
ATOM 725 C CA . PRO A 1 96 ? -42.762 -30.363 -0.869 1.00 33.06 96 PRO A CA 1
ATOM 726 C C . PRO A 1 96 ? -43.878 -31.298 -1.360 1.00 33.06 96 PRO A C 1
ATOM 728 O O . PRO A 1 96 ? -44.713 -30.921 -2.183 1.00 33.06 96 PRO A O 1
ATOM 731 N N . GLN A 1 97 ? -43.914 -32.516 -0.813 1.00 30.88 97 GLN A N 1
ATOM 732 C CA . GLN A 1 97 ? -45.087 -33.393 -0.850 1.00 30.88 97 GLN A CA 1
ATOM 733 C C . GLN A 1 97 ? -46.068 -33.011 0.277 1.00 30.88 97 GLN A C 1
ATOM 735 O O . GLN A 1 97 ? -45.625 -32.706 1.387 1.00 30.88 97 GLN A O 1
ATOM 740 N N . PRO A 1 98 ? -47.391 -33.044 0.038 1.00 29.62 98 PRO A N 1
ATOM 741 C CA . PRO A 1 98 ? -48.382 -32.656 1.035 1.00 29.62 98 PRO A CA 1
ATOM 742 C C . PRO A 1 98 ? -48.668 -33.814 2.004 1.00 29.62 98 PRO A C 1
ATOM 744 O O . PRO A 1 98 ? -49.016 -34.907 1.559 1.00 29.62 98 PRO A O 1
ATOM 747 N N . GLY A 1 99 ? -48.573 -33.582 3.324 1.00 34.88 99 GLY A N 1
ATOM 748 C CA . GLY A 1 99 ? -49.149 -34.530 4.291 1.00 34.88 99 GLY A CA 1
ATOM 749 C C . GLY A 1 99 ? -48.604 -34.633 5.721 1.00 34.88 99 GLY A C 1
ATOM 750 O O . GLY A 1 99 ? -49.016 -35.569 6.398 1.00 34.88 99 GLY A O 1
ATOM 751 N N . GLN A 1 100 ? -47.732 -33.753 6.235 1.00 31.92 100 GLN A N 1
ATOM 752 C CA . GLN A 1 100 ? -47.307 -33.846 7.648 1.00 31.92 100 GLN A CA 1
ATOM 753 C C . GLN A 1 100 ? -47.671 -32.609 8.491 1.00 31.92 100 GLN A C 1
ATOM 755 O O . GLN A 1 100 ? -47.292 -31.495 8.129 1.00 31.92 100 GLN A O 1
ATOM 760 N N . PRO A 1 101 ? -48.382 -32.784 9.626 1.00 34.81 101 PRO A N 1
ATOM 761 C CA . PRO A 1 101 ? -48.705 -31.707 10.548 1.00 34.81 101 PRO A CA 1
ATOM 762 C C . PRO A 1 101 ? -47.586 -31.559 11.587 1.00 34.81 101 PRO A C 1
ATOM 764 O O . PRO A 1 101 ? -47.349 -32.464 12.384 1.00 34.81 101 PRO A O 1
ATOM 767 N N . GLY A 1 102 ? -46.904 -30.411 11.608 1.00 33.72 102 GLY A N 1
ATOM 768 C CA . GLY A 1 102 ? -45.959 -30.111 12.688 1.00 33.72 102 GLY A CA 1
ATOM 769 C C . GLY A 1 102 ? -44.921 -29.039 12.377 1.00 33.72 102 GLY A C 1
ATOM 770 O O . GLY A 1 102 ? -43.735 -29.334 12.392 1.00 33.72 102 GLY A O 1
ATOM 771 N N . VAL A 1 103 ? -45.340 -27.791 12.128 1.00 31.39 103 VAL A N 1
ATOM 772 C CA . VAL A 1 103 ? -44.408 -26.643 11.983 1.00 31.39 103 VAL A CA 1
ATOM 773 C C . VAL A 1 103 ? -44.766 -25.476 12.921 1.00 31.39 103 VAL A C 1
ATOM 775 O O . VAL A 1 103 ? -44.269 -24.369 12.777 1.00 31.39 103 VAL A O 1
ATOM 778 N N . LEU A 1 104 ? -45.600 -25.697 13.943 1.00 29.84 104 LEU A N 1
ATOM 779 C CA . LEU A 1 104 ? -46.015 -24.612 14.850 1.00 29.84 104 LEU A CA 1
ATOM 780 C C . LEU A 1 104 ? -45.122 -24.413 16.089 1.00 29.84 104 LEU A C 1
ATOM 782 O O . LEU A 1 104 ? -45.351 -23.478 16.847 1.00 29.84 104 LEU A O 1
ATOM 786 N N . ALA A 1 105 ? -44.077 -25.220 16.297 1.00 33.25 105 ALA A N 1
ATOM 787 C CA . ALA A 1 105 ? -43.258 -25.142 17.517 1.00 33.25 105 ALA A CA 1
ATOM 788 C C . ALA A 1 105 ? -41.927 -24.364 17.381 1.00 33.25 105 ALA A C 1
ATOM 790 O O . ALA A 1 105 ? -41.231 -24.193 18.377 1.00 33.25 105 ALA A O 1
ATOM 791 N N . ALA A 1 106 ? -41.554 -23.876 16.190 1.00 36.38 106 ALA A N 1
ATOM 792 C CA . ALA A 1 106 ? -40.209 -23.328 15.942 1.00 36.38 106 ALA A CA 1
ATOM 793 C C . ALA A 1 106 ? -40.102 -21.787 15.891 1.00 36.38 106 ALA A C 1
ATOM 795 O O . ALA A 1 106 ? -39.002 -21.268 15.726 1.00 36.38 106 ALA A O 1
ATOM 796 N N . LEU A 1 107 ? -41.196 -21.034 16.055 1.00 35.00 107 LEU A N 1
ATOM 797 C CA . LEU A 1 107 ? -41.191 -19.565 15.886 1.00 35.00 107 LEU A CA 1
ATOM 798 C C . LEU A 1 107 ? -41.130 -18.757 17.199 1.00 35.00 107 LEU A C 1
ATOM 800 O O . LEU A 1 107 ? -41.320 -17.545 17.188 1.00 35.00 107 LEU A O 1
ATOM 804 N N . GLY A 1 108 ? -40.860 -19.397 18.340 1.00 30.53 108 GLY A N 1
ATOM 805 C CA . GLY A 1 108 ? -41.008 -18.769 19.662 1.00 30.53 108 GLY A CA 1
ATOM 806 C C . GLY A 1 108 ? -39.742 -18.282 20.378 1.00 30.53 108 GLY A C 1
ATOM 807 O O . GLY A 1 108 ? -39.870 -17.748 21.474 1.00 30.53 108 GLY A O 1
ATOM 808 N N . ALA A 1 109 ? -38.530 -18.467 19.842 1.00 30.94 109 ALA A N 1
ATOM 809 C CA . ALA A 1 109 ? -37.311 -18.176 20.612 1.00 30.94 109 ALA A CA 1
ATOM 810 C C . ALA A 1 109 ? -36.124 -17.691 19.763 1.00 30.94 109 ALA A C 1
ATOM 812 O O . ALA A 1 109 ? -35.038 -18.259 19.805 1.00 30.94 109 ALA A O 1
ATOM 813 N N . SER A 1 110 ? -36.303 -16.604 19.015 1.00 32.25 110 SER A N 1
ATOM 814 C CA . SER A 1 110 ? -35.181 -15.730 18.657 1.00 32.25 110 SER A CA 1
ATOM 815 C C . SER A 1 110 ? -35.263 -14.499 19.549 1.00 32.25 110 SER A C 1
ATOM 817 O O . SER A 1 110 ? -36.269 -13.792 19.505 1.00 32.25 110 SER A O 1
ATOM 819 N N . SER A 1 111 ? -34.241 -14.259 20.372 1.00 34.25 111 SER A N 1
ATOM 820 C CA . SER A 1 111 ? -34.105 -13.044 21.179 1.00 34.25 111 SER A CA 1
ATOM 821 C C . SER A 1 111 ? -34.393 -11.822 20.307 1.00 34.25 111 SER A C 1
ATOM 823 O O . SER A 1 111 ? -33.599 -11.491 19.426 1.00 34.25 111 SER A O 1
ATOM 825 N N . SER A 1 112 ? -35.548 -11.186 20.502 1.00 36.31 112 SER A N 1
ATOM 826 C CA . SER A 1 112 ? -35.898 -9.975 19.772 1.00 36.31 112 SER A CA 1
ATOM 827 C C . SER A 1 112 ? -34.906 -8.878 20.168 1.00 36.31 112 SER A C 1
ATOM 829 O O . SER A 1 112 ? -34.860 -8.535 21.354 1.00 36.31 112 SER A O 1
ATOM 831 N N . PRO A 1 113 ? -34.119 -8.320 19.236 1.00 44.97 113 PRO A N 1
ATOM 832 C CA . PRO A 1 113 ? -33.311 -7.152 19.545 1.00 44.97 113 PRO A CA 1
ATOM 833 C C . PRO A 1 113 ? -34.237 -5.978 19.882 1.00 44.97 113 PRO A C 1
ATOM 835 O O . PRO A 1 113 ? -35.399 -5.940 19.457 1.00 44.97 113 PRO A O 1
ATOM 838 N N . ALA A 1 114 ? -33.740 -5.056 20.709 1.00 53.12 114 ALA A N 1
ATOM 839 C CA . ALA A 1 114 ? -34.496 -3.910 21.199 1.00 53.12 114 ALA A CA 1
ATOM 840 C C . ALA A 1 114 ? -35.215 -3.197 20.041 1.00 53.12 114 ALA A C 1
ATOM 842 O O . ALA A 1 114 ? -34.617 -2.915 19.004 1.00 53.12 114 ALA A O 1
ATOM 843 N N . LYS A 1 115 ? -36.518 -2.934 20.198 1.00 62.09 115 LYS A N 1
ATOM 844 C CA . LYS A 1 115 ? -37.313 -2.239 19.177 1.00 62.09 115 LYS A CA 1
ATOM 845 C C . LYS A 1 115 ? -36.666 -0.887 18.875 1.00 62.09 115 LYS A C 1
ATOM 847 O O . LYS A 1 115 ? -36.564 -0.045 19.767 1.00 62.09 115 LYS A O 1
ATOM 852 N N . LEU A 1 116 ? -36.258 -0.687 17.623 1.00 69.19 116 LEU A N 1
ATOM 853 C CA . LEU A 1 116 ? -35.664 0.564 17.166 1.00 69.19 116 LEU A CA 1
ATOM 854 C C . LEU A 1 116 ? -36.688 1.696 17.321 1.00 69.19 116 LEU A C 1
ATOM 856 O O . LEU A 1 116 ? -37.781 1.636 16.757 1.00 69.19 116 LEU A O 1
ATOM 860 N N . THR A 1 117 ? -36.361 2.717 18.110 1.00 76.19 117 THR A N 1
ATOM 861 C CA . THR A 1 117 ? -37.242 3.876 18.305 1.00 76.19 117 THR A CA 1
ATOM 862 C C . THR A 1 117 ? -36.982 4.941 17.239 1.00 76.19 117 THR A C 1
ATOM 864 O O . THR A 1 117 ? -35.885 5.041 16.687 1.00 76.19 117 THR A O 1
ATOM 867 N N . VAL A 1 118 ? -37.984 5.787 16.975 1.00 77.00 118 VAL A N 1
ATOM 868 C CA . VAL A 1 118 ? -37.860 6.934 16.053 1.00 77.00 118 VAL A CA 1
ATOM 869 C C . VAL A 1 118 ? -36.723 7.869 16.490 1.00 77.00 118 VAL A C 1
ATOM 871 O O . VAL A 1 118 ? -35.921 8.295 15.666 1.00 77.00 118 VAL A O 1
ATOM 874 N N . ALA A 1 119 ? -36.570 8.080 17.801 1.00 76.69 119 ALA A N 1
ATOM 875 C CA . ALA A 1 119 ? -35.481 8.877 18.364 1.00 76.69 119 ALA A CA 1
ATOM 876 C C . ALA A 1 119 ? -34.088 8.296 18.056 1.00 76.69 119 ALA A C 1
ATOM 878 O O . ALA A 1 119 ? -33.153 9.048 17.776 1.00 76.69 119 ALA A O 1
ATOM 879 N N . HIS A 1 120 ? -33.943 6.966 18.074 1.00 78.38 120 HIS A N 1
ATOM 880 C CA . HIS A 1 120 ? -32.681 6.308 17.736 1.00 78.38 120 HIS A CA 1
ATOM 881 C C . HIS A 1 120 ? -32.366 6.428 16.240 1.00 78.38 120 HIS A C 1
ATOM 883 O O . HIS A 1 120 ? -31.237 6.741 15.872 1.00 78.38 120 HIS A O 1
ATOM 889 N N . ARG A 1 121 ? -33.374 6.305 15.369 1.00 83.44 121 ARG A N 1
ATOM 890 C CA . ARG A 1 121 ? -33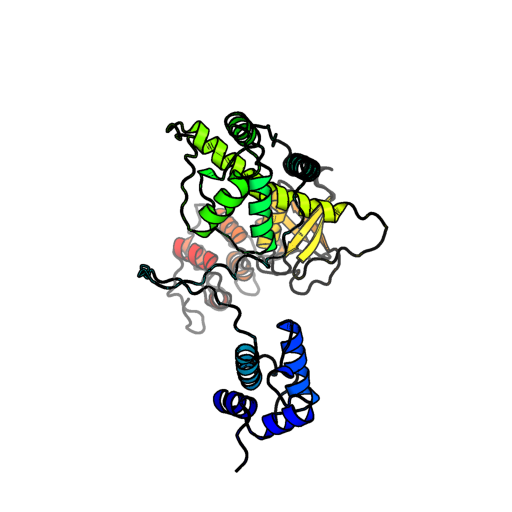.218 6.586 13.935 1.00 83.44 121 ARG A CA 1
ATOM 891 C C . ARG A 1 121 ? -32.759 8.021 13.671 1.00 83.44 121 ARG A C 1
ATOM 893 O O . ARG A 1 121 ? -31.849 8.232 12.874 1.00 83.44 121 ARG A O 1
ATOM 900 N N . ASP A 1 122 ? -33.363 9.001 14.336 1.00 84.19 122 ASP A N 1
ATOM 901 C CA . ASP A 1 122 ? -33.018 10.410 14.126 1.00 84.19 122 ASP A CA 1
ATOM 902 C C . ASP A 1 122 ? -31.627 10.758 14.688 1.00 84.19 122 ASP A C 1
ATOM 904 O O . ASP A 1 122 ? -30.987 11.703 14.221 1.00 84.19 122 ASP A O 1
ATOM 908 N N . LYS A 1 123 ? -31.123 9.988 15.666 1.00 83.19 123 LYS A N 1
ATOM 909 C CA . LYS A 1 123 ? -29.705 10.008 16.068 1.00 83.19 123 LYS A CA 1
ATOM 910 C C . LYS A 1 123 ? -28.822 9.494 14.921 1.00 83.19 123 LYS A C 1
ATOM 912 O O . LYS A 1 123 ? -28.006 10.263 14.424 1.00 83.19 123 LYS A O 1
ATOM 917 N N . MET A 1 124 ? -29.081 8.288 14.405 1.00 85.69 124 MET A N 1
ATOM 918 C CA . MET A 1 124 ? -28.297 7.695 13.305 1.00 85.69 124 MET A CA 1
ATOM 919 C C . MET A 1 124 ? -28.286 8.551 12.032 1.00 85.69 124 MET A C 1
ATOM 921 O O . MET A 1 124 ? -27.275 8.642 11.339 1.00 85.69 124 MET A O 1
ATOM 925 N N . ARG A 1 125 ? -29.400 9.225 11.721 1.00 87.81 125 ARG A N 1
ATOM 926 C CA . ARG A 1 125 ? -29.466 10.191 10.618 1.00 87.81 125 ARG A CA 1
ATOM 927 C C . ARG A 1 125 ? -28.474 11.338 10.820 1.00 87.81 125 ARG A C 1
ATOM 929 O O . ARG A 1 125 ? -27.734 11.661 9.895 1.00 87.81 125 ARG A O 1
ATOM 936 N N . ARG A 1 126 ? -28.460 11.948 12.009 1.00 85.38 126 ARG A N 1
ATOM 937 C CA . ARG A 1 126 ? -27.537 13.047 12.338 1.00 85.38 126 ARG A CA 1
ATOM 938 C C . ARG A 1 126 ? -26.083 12.585 12.311 1.00 85.38 126 ARG A C 1
ATOM 940 O O . ARG A 1 126 ? -25.223 13.343 11.874 1.00 85.38 126 ARG A O 1
ATOM 947 N N . ASP A 1 127 ? -25.816 11.356 12.742 1.00 85.19 127 ASP A N 1
ATOM 948 C CA . ASP A 1 127 ? -24.477 10.760 12.698 1.00 85.19 127 ASP A CA 1
ATOM 949 C C . ASP A 1 127 ? -24.008 10.563 11.250 1.00 85.19 127 ASP A C 1
ATOM 951 O O . ASP A 1 127 ? -22.879 10.909 10.901 1.00 85.19 127 ASP A O 1
ATOM 955 N N . LEU A 1 128 ? -24.904 10.106 10.372 1.00 86.38 128 LEU A N 1
ATOM 956 C CA . LEU A 1 128 ? -24.621 9.951 8.948 1.00 86.38 128 LEU A CA 1
ATOM 957 C C . LEU A 1 128 ? -24.354 11.299 8.253 1.00 86.38 128 LEU A C 1
ATOM 959 O O . LEU A 1 128 ? -23.381 11.421 7.507 1.00 86.38 128 LEU A O 1
ATOM 963 N N . GLU A 1 129 ? -25.186 12.312 8.510 1.00 88.50 129 GLU A N 1
ATOM 964 C CA . GLU A 1 129 ? -25.016 13.670 7.965 1.00 88.50 129 GLU A CA 1
ATOM 965 C C . GLU A 1 129 ? -23.719 14.331 8.474 1.00 88.50 129 GLU A C 1
ATOM 967 O O . GLU A 1 129 ? -23.066 15.071 7.736 1.00 88.50 129 GLU A O 1
ATOM 972 N N . ALA A 1 130 ? -23.294 14.019 9.704 1.00 84.19 130 ALA A N 1
ATOM 973 C CA . ALA A 1 130 ? -22.017 14.470 10.252 1.00 84.19 130 ALA A CA 1
ATOM 974 C C . ALA A 1 130 ? -20.807 13.749 9.624 1.00 84.19 130 ALA A C 1
ATOM 976 O O . ALA A 1 130 ? -19.801 14.396 9.324 1.00 84.19 130 ALA A O 1
ATOM 977 N N . LYS A 1 131 ? -20.897 12.428 9.394 1.00 84.88 131 LYS A N 1
ATOM 978 C CA . LYS A 1 131 ? -19.823 11.603 8.800 1.00 84.88 131 LYS A CA 1
ATOM 979 C C . LYS A 1 131 ? -19.575 11.952 7.328 1.00 84.88 131 LYS A C 1
ATOM 981 O O . LYS A 1 131 ? -18.433 11.916 6.870 1.00 84.88 131 LYS A O 1
ATOM 986 N N . TYR A 1 132 ? -20.623 12.325 6.592 1.00 83.88 132 TYR A N 1
ATOM 987 C CA . TYR A 1 132 ? -20.550 12.653 5.168 1.00 83.88 132 TYR A CA 1
ATOM 988 C C . TYR A 1 132 ? -20.991 14.095 4.906 1.00 83.88 132 TYR A C 1
ATOM 990 O O . TYR A 1 132 ? -22.134 14.355 4.530 1.00 83.88 132 TYR A O 1
ATOM 998 N N . THR A 1 133 ? -20.058 15.043 5.044 1.00 71.56 133 THR A N 1
ATOM 999 C CA . THR A 1 133 ? -20.307 16.467 4.773 1.00 71.56 133 THR A CA 1
ATOM 1000 C C . THR A 1 133 ? -20.705 16.673 3.304 1.00 71.56 133 THR A C 1
ATOM 1002 O O . THR A 1 133 ? -19.855 16.620 2.414 1.00 71.56 133 THR A O 1
ATOM 1005 N N . GLY A 1 134 ? -21.998 16.875 3.044 1.00 75.06 134 GLY A N 1
ATOM 1006 C CA . GLY A 1 134 ? -22.582 16.976 1.698 1.00 75.06 134 GLY A CA 1
ATOM 1007 C C . GLY A 1 134 ? -23.748 16.014 1.448 1.00 75.06 134 GLY A C 1
ATOM 1008 O O . GLY A 1 134 ? -24.481 16.189 0.477 1.00 75.06 134 GLY A O 1
ATOM 1009 N N . LEU A 1 135 ? -23.953 15.033 2.330 1.00 82.69 135 LEU A N 1
ATOM 1010 C CA . LEU A 1 135 ? -25.139 14.190 2.332 1.00 82.69 135 LEU A CA 1
ATOM 1011 C C . LEU A 1 135 ? -26.264 14.879 3.113 1.00 82.69 135 LEU A C 1
ATOM 1013 O O . LEU A 1 135 ? -26.077 15.270 4.261 1.00 82.69 135 LEU A O 1
ATOM 1017 N N . TYR A 1 136 ? -27.440 14.998 2.498 1.00 83.94 136 TYR A N 1
ATOM 1018 C CA . TYR A 1 136 ? -28.649 15.490 3.154 1.00 83.94 136 TYR A CA 1
ATOM 1019 C C . TYR A 1 136 ? -29.752 14.445 3.017 1.00 83.94 136 TYR A C 1
ATOM 1021 O O . TYR A 1 136 ? -30.179 14.116 1.905 1.00 83.94 136 TYR A O 1
ATOM 1029 N N . VAL A 1 137 ? -30.193 13.887 4.145 1.00 85.44 137 VAL A N 1
ATOM 1030 C CA . VAL A 1 137 ? -31.227 12.852 4.152 1.00 85.44 137 VAL A CA 1
ATOM 1031 C C . VAL A 1 137 ? -32.589 13.534 4.245 1.00 85.44 137 VAL A C 1
ATOM 1033 O O . VAL A 1 137 ? -32.827 14.350 5.124 1.00 85.44 137 VAL A O 1
ATOM 1036 N N . THR A 1 138 ? -33.500 13.213 3.330 1.00 86.44 138 THR A N 1
ATOM 1037 C CA . THR A 1 138 ? -34.882 13.728 3.314 1.00 86.44 138 THR A CA 1
ATOM 1038 C C . THR A 1 138 ? -35.844 12.607 3.686 1.00 86.44 138 THR A C 1
ATOM 1040 O O . THR A 1 138 ? -35.473 11.444 3.592 1.00 86.44 138 THR A O 1
ATOM 1043 N N . GLU A 1 139 ? -37.100 12.899 4.020 1.00 81.62 139 GLU A N 1
ATOM 1044 C CA . GLU A 1 139 ? -38.112 11.858 4.301 1.00 81.62 139 GLU A CA 1
ATOM 1045 C C . GLU A 1 139 ? -38.317 10.872 3.131 1.00 81.62 139 GLU A C 1
ATOM 1047 O O . GLU A 1 139 ? -38.705 9.720 3.326 1.00 81.62 139 GLU A O 1
ATOM 1052 N N . ALA A 1 140 ? -38.023 11.304 1.899 1.00 81.25 140 ALA A N 1
ATOM 1053 C CA . ALA A 1 140 ? -38.077 10.458 0.709 1.00 81.25 140 ALA A CA 1
ATOM 1054 C C . ALA A 1 140 ? -36.871 9.509 0.583 1.00 81.25 140 ALA A C 1
ATOM 1056 O O . ALA A 1 140 ? -36.991 8.469 -0.062 1.00 81.25 140 ALA A 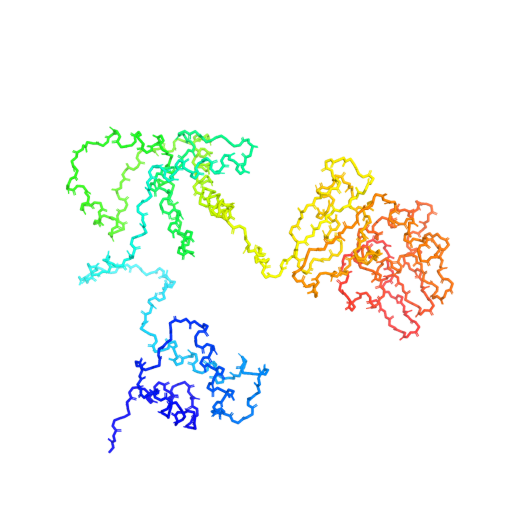O 1
ATOM 1057 N N . SER A 1 141 ? -35.726 9.856 1.180 1.00 85.75 141 SER A N 1
ATOM 1058 C CA . SER A 1 141 ? -34.493 9.059 1.163 1.00 85.75 141 SER A CA 1
ATOM 1059 C C . SER A 1 141 ? -34.150 8.424 2.516 1.00 85.75 141 SER A C 1
ATOM 1061 O O . SER A 1 141 ? -33.233 7.604 2.579 1.00 85.75 141 SER A O 1
ATOM 1063 N N . LEU A 1 142 ? -34.873 8.766 3.585 1.00 89.25 142 LEU A N 1
ATOM 1064 C CA . LEU A 1 142 ? -34.735 8.171 4.908 1.00 89.25 142 LEU A CA 1
ATOM 1065 C C . LEU A 1 142 ? -35.364 6.775 4.902 1.00 89.25 142 LEU A C 1
ATOM 1067 O O . LEU A 1 142 ? -36.527 6.654 4.519 1.00 89.25 142 LEU A O 1
ATOM 1071 N N . PRO A 1 143 ? -34.653 5.720 5.322 1.00 89.19 143 PRO A N 1
ATOM 1072 C CA . PRO A 1 143 ? -35.236 4.391 5.426 1.00 89.19 143 PRO A CA 1
ATOM 1073 C C . PRO A 1 143 ? -36.296 4.321 6.530 1.00 89.19 143 PRO A C 1
ATOM 1075 O O . PRO A 1 143 ? -36.188 4.948 7.587 1.00 89.19 143 PRO A O 1
ATOM 1078 N N . SER A 1 144 ? -37.340 3.534 6.273 1.00 86.56 144 SER A N 1
ATOM 1079 C CA . SER A 1 144 ? -38.369 3.229 7.267 1.00 86.56 144 SER A CA 1
ATOM 1080 C C . SER A 1 144 ? -37.782 2.489 8.479 1.00 86.56 144 SER A C 1
ATOM 1082 O O . SER A 1 144 ? -36.776 1.784 8.380 1.00 86.56 144 SER A O 1
ATOM 1084 N N . VAL A 1 145 ? -38.424 2.634 9.643 1.00 82.25 145 VAL A N 1
ATOM 1085 C CA . VAL A 1 145 ? -37.967 2.009 10.902 1.00 82.25 145 VAL A CA 1
ATOM 1086 C C . VAL A 1 145 ? -37.928 0.481 10.789 1.00 82.25 145 VAL A C 1
ATOM 1088 O O . VAL A 1 145 ? -36.993 -0.144 11.280 1.00 82.25 145 VAL A O 1
ATOM 1091 N N . SER A 1 146 ? -38.897 -0.118 10.092 1.00 79.56 146 SER A N 1
ATOM 1092 C CA . SER A 1 146 ? -38.948 -1.563 9.840 1.00 79.56 146 SER A CA 1
ATOM 1093 C C . SER A 1 146 ? -37.779 -2.047 8.978 1.00 79.56 146 SER A C 1
ATOM 1095 O O . SER A 1 146 ? -37.175 -3.072 9.290 1.00 79.56 146 SER A O 1
ATOM 1097 N N . LEU A 1 147 ? -37.422 -1.295 7.931 1.00 83.94 147 LEU A N 1
ATOM 1098 C CA . LEU A 1 147 ? -36.265 -1.598 7.090 1.00 83.94 147 LEU A CA 1
ATOM 1099 C C . LEU A 1 147 ? -34.954 -1.487 7.880 1.00 83.94 147 LEU A C 1
ATOM 1101 O O . LEU A 1 147 ? -34.114 -2.379 7.791 1.00 83.94 147 LEU A O 1
ATOM 1105 N N . LEU A 1 148 ? -34.795 -0.426 8.676 1.00 85.69 148 LEU A N 1
ATOM 1106 C CA . LEU A 1 148 ? -33.614 -0.240 9.523 1.00 85.69 148 LEU A CA 1
ATOM 1107 C C . LEU A 1 148 ? -33.458 -1.352 10.553 1.00 85.69 148 LEU A C 1
ATOM 1109 O O . LEU A 1 148 ? -32.354 -1.851 10.733 1.00 85.69 148 LEU A O 1
ATOM 1113 N N . GLN A 1 149 ? -34.549 -1.773 11.191 1.00 81.75 149 GLN A N 1
ATOM 1114 C CA . GLN A 1 149 ? -34.510 -2.865 12.157 1.00 81.75 149 GLN A CA 1
ATOM 1115 C C . GLN A 1 149 ? -34.080 -4.179 11.495 1.00 81.75 149 GLN A C 1
ATOM 1117 O O . GLN A 1 149 ? -33.278 -4.921 12.052 1.00 81.75 149 GLN A O 1
ATOM 1122 N N . LEU A 1 150 ? -34.567 -4.456 10.284 1.00 81.94 150 LEU A N 1
ATOM 1123 C CA . LEU A 1 150 ? -34.173 -5.650 9.543 1.00 81.94 150 LEU A CA 1
ATOM 1124 C C . LEU A 1 150 ? -32.678 -5.612 9.195 1.00 81.94 150 LEU A C 1
ATOM 1126 O O . LEU A 1 150 ? -31.957 -6.571 9.460 1.00 81.94 150 LEU A O 1
ATOM 1130 N N . VAL A 1 151 ? -32.193 -4.487 8.668 1.00 85.75 151 VAL A N 1
ATOM 1131 C CA . VAL A 1 151 ? -30.774 -4.319 8.328 1.00 85.75 151 VAL A CA 1
ATOM 1132 C C . VAL A 1 151 ? -29.885 -4.393 9.569 1.00 85.75 151 VAL A C 1
ATOM 1134 O O . VAL A 1 151 ? -28.875 -5.090 9.544 1.00 85.75 151 VAL A O 1
ATOM 1137 N N . GLN A 1 152 ? -30.273 -3.754 10.673 1.00 82.81 152 GLN A N 1
ATOM 1138 C CA . GLN A 1 152 ? -29.532 -3.828 11.929 1.00 82.81 152 GLN A CA 1
ATOM 1139 C C . GLN A 1 152 ? -29.438 -5.273 12.429 1.00 82.81 152 GLN A C 1
ATOM 1141 O O . GLN A 1 152 ? -28.355 -5.713 12.803 1.00 82.81 152 GLN A O 1
ATOM 1146 N N . ASN A 1 153 ? -30.524 -6.047 12.343 1.00 79.81 153 ASN A N 1
ATOM 1147 C CA . ASN A 1 153 ? -30.506 -7.463 12.707 1.00 79.81 153 ASN A CA 1
ATOM 1148 C C . ASN A 1 153 ? -29.530 -8.265 11.839 1.00 79.81 153 ASN A C 1
ATOM 1150 O O . ASN A 1 153 ? -28.781 -9.077 12.376 1.00 79.81 153 ASN A O 1
ATOM 1154 N N . GLN A 1 154 ? -29.500 -8.020 10.524 1.00 82.19 154 GLN A N 1
ATOM 1155 C CA . GLN A 1 154 ? -28.539 -8.667 9.622 1.00 82.19 154 GLN A CA 1
ATOM 1156 C C . GLN A 1 154 ? -27.093 -8.309 9.986 1.00 82.19 154 GLN A C 1
ATOM 1158 O O . GLN A 1 154 ? -26.237 -9.194 10.030 1.00 82.19 154 GLN A O 1
ATOM 1163 N N . CYS A 1 155 ? -26.830 -7.038 10.309 1.00 82.44 155 CYS A N 1
ATOM 1164 C CA . CYS A 1 155 ? -25.515 -6.574 10.751 1.00 82.44 155 CYS A CA 1
ATOM 1165 C C . CYS A 1 155 ? -25.096 -7.236 12.075 1.00 82.44 155 CYS A C 1
ATOM 1167 O O . CYS A 1 155 ? -23.994 -7.776 12.165 1.00 82.44 155 CYS A O 1
ATOM 1169 N N . THR A 1 156 ? -25.979 -7.268 13.079 1.00 78.69 156 THR A N 1
ATOM 1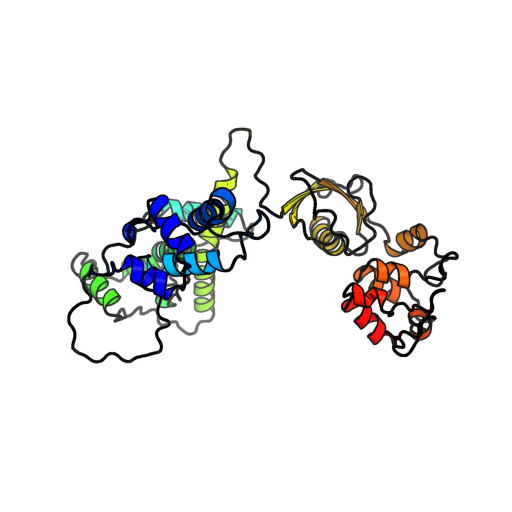170 C CA . THR A 1 156 ? -25.703 -7.879 14.391 1.00 78.69 156 THR A CA 1
ATOM 1171 C C . THR A 1 156 ? -25.502 -9.391 14.291 1.00 78.69 156 THR A C 1
ATOM 1173 O O . THR A 1 156 ? -24.586 -9.937 14.900 1.00 78.69 156 THR A O 1
ATOM 1176 N N . GLN A 1 157 ? -26.335 -10.083 13.510 1.00 78.75 157 GLN A N 1
ATOM 1177 C CA . GLN A 1 157 ? -26.272 -11.540 13.357 1.00 78.75 157 GLN A CA 1
ATOM 1178 C C . GLN A 1 157 ? -25.196 -11.993 12.361 1.00 78.75 157 GLN A C 1
ATOM 1180 O O . GLN A 1 157 ? -24.927 -13.190 12.264 1.00 78.75 157 GLN A O 1
ATOM 1185 N N . LYS A 1 158 ? -24.585 -11.061 11.612 1.00 77.88 158 LYS A N 1
ATOM 1186 C CA . LYS A 1 158 ? -23.684 -11.342 10.478 1.00 77.88 158 LYS A CA 1
ATOM 1187 C C . LYS A 1 158 ? -24.305 -12.317 9.464 1.00 77.88 158 LYS A C 1
ATOM 1189 O O . LYS A 1 158 ? -23.596 -13.077 8.803 1.00 77.88 158 LYS A O 1
ATOM 1194 N N . ALA A 1 159 ? -25.632 -12.289 9.354 1.00 76.75 159 ALA A N 1
ATOM 1195 C CA . ALA A 1 159 ? -26.428 -13.162 8.508 1.00 76.75 159 ALA A CA 1
ATOM 1196 C C . ALA A 1 159 ? -27.114 -12.307 7.442 1.00 76.75 159 ALA A C 1
ATOM 1198 O O . ALA A 1 159 ? -28.066 -11.578 7.718 1.00 76.75 159 ALA A O 1
ATOM 1199 N N . TRP A 1 160 ? -26.590 -12.364 6.220 1.00 79.06 160 TRP A N 1
ATOM 1200 C CA . TRP A 1 160 ? -27.081 -11.552 5.113 1.00 79.06 160 TRP A CA 1
ATOM 1201 C C . TRP A 1 160 ? -28.211 -12.277 4.397 1.00 79.06 160 TRP A C 1
ATOM 1203 O O . TRP A 1 160 ? -27.989 -13.279 3.720 1.00 79.06 160 TRP A O 1
ATOM 1213 N N . GLU A 1 161 ? -29.421 -11.747 4.531 1.00 80.69 161 GLU A N 1
ATOM 1214 C CA . GLU A 1 161 ? -30.588 -12.231 3.804 1.00 80.69 161 GLU A CA 1
ATOM 1215 C C . GLU A 1 161 ? -30.938 -11.256 2.679 1.00 80.69 161 GLU A C 1
ATOM 1217 O O . GLU A 1 161 ? -30.879 -10.030 2.836 1.00 80.69 161 GLU A O 1
ATOM 1222 N N . TRP A 1 162 ? -31.308 -11.801 1.522 1.00 80.12 162 TRP A N 1
ATOM 1223 C CA . TRP A 1 162 ? -31.783 -10.987 0.416 1.00 80.12 162 TRP A CA 1
ATOM 1224 C C . TRP A 1 162 ? -33.093 -10.285 0.790 1.00 80.12 162 TRP A C 1
ATOM 1226 O O . TRP A 1 162 ? -34.066 -10.920 1.188 1.00 80.12 162 TRP A O 1
ATOM 1236 N N . LEU A 1 163 ? -33.120 -8.961 0.625 1.00 79.50 163 LEU A N 1
ATOM 1237 C CA . LEU A 1 163 ? -34.297 -8.142 0.884 1.00 79.50 163 LEU A CA 1
ATOM 1238 C C . LEU A 1 163 ? -35.118 -7.937 -0.393 1.00 79.50 163 LEU A C 1
ATOM 1240 O O . LEU A 1 163 ? -34.611 -7.315 -1.334 1.00 79.50 163 LEU A O 1
ATOM 1244 N N . PRO A 1 164 ? -36.391 -8.375 -0.423 1.00 79.69 164 PRO A N 1
ATOM 1245 C CA . PRO A 1 164 ? -37.297 -8.056 -1.513 1.00 79.69 164 PRO A CA 1
ATOM 1246 C C . PRO A 1 164 ? -37.427 -6.548 -1.701 1.00 79.69 164 PRO A C 1
ATOM 1248 O O . PRO A 1 164 ? -37.557 -5.803 -0.729 1.00 79.69 164 PRO A O 1
ATOM 1251 N N . TRP A 1 165 ? -37.471 -6.096 -2.955 1.00 75.50 165 TRP A N 1
ATOM 1252 C CA . TRP A 1 165 ? -37.588 -4.671 -3.283 1.00 75.50 165 TRP A CA 1
ATOM 1253 C C . TRP A 1 165 ? -38.835 -4.020 -2.663 1.00 75.50 165 TRP A C 1
ATOM 1255 O O . TRP A 1 165 ? -38.779 -2.874 -2.233 1.00 75.50 165 TRP A O 1
ATOM 1265 N N . LYS A 1 166 ? -39.922 -4.787 -2.503 1.00 76.06 166 LYS A N 1
ATOM 1266 C CA . LYS A 1 166 ? -41.164 -4.369 -1.831 1.00 76.06 166 LYS A CA 1
ATOM 1267 C C . LYS A 1 166 ? -40.964 -3.967 -0.360 1.00 76.06 166 LYS A C 1
ATOM 1269 O O . LYS A 1 166 ? -41.742 -3.183 0.168 1.00 76.06 166 LYS A O 1
ATOM 1274 N N . LYS A 1 167 ? -39.908 -4.466 0.299 1.00 76.44 167 LYS A N 1
ATOM 1275 C CA . LYS A 1 167 ? -39.547 -4.121 1.686 1.00 76.44 167 LYS A CA 1
ATOM 1276 C C . LYS A 1 167 ? -38.589 -2.922 1.782 1.00 76.44 167 LYS A C 1
ATOM 1278 O O . LYS A 1 167 ? -38.345 -2.430 2.881 1.00 76.44 167 LYS A O 1
ATOM 1283 N N . LEU A 1 168 ? -38.049 -2.430 0.662 1.00 83.44 168 LEU A N 1
ATOM 1284 C CA . LEU A 1 168 ? -37.107 -1.304 0.616 1.00 83.44 168 LEU A CA 1
ATOM 1285 C C . LEU A 1 168 ? -37.844 0.045 0.634 1.00 83.44 168 LEU A C 1
ATOM 1287 O O . LEU A 1 168 ? -37.818 0.802 -0.335 1.00 83.44 168 LEU A O 1
ATOM 1291 N N . LEU A 1 169 ? -38.522 0.336 1.744 1.00 82.25 169 LEU A N 1
ATOM 1292 C CA . LEU A 1 169 ? -39.374 1.518 1.877 1.0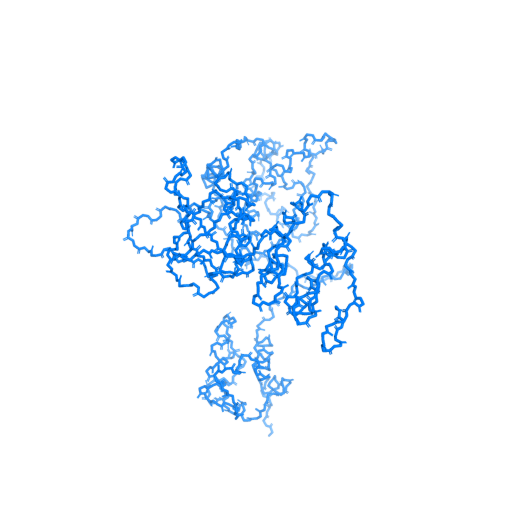0 82.25 169 LEU A CA 1
ATOM 1293 C C . LEU A 1 169 ? -38.656 2.685 2.555 1.00 82.25 169 LEU A C 1
ATOM 1295 O O . LEU A 1 169 ? -38.016 2.514 3.601 1.00 82.25 169 LEU A O 1
ATOM 1299 N N . SER A 1 170 ? -38.839 3.882 1.994 1.00 86.25 170 SER A N 1
ATOM 1300 C CA . SER A 1 170 ? -38.537 5.134 2.689 1.00 86.25 170 SER A CA 1
ATOM 1301 C C . SER A 1 170 ? -39.588 5.442 3.753 1.00 86.25 170 SER A C 1
ATOM 1303 O O . SER A 1 170 ? -40.675 4.865 3.753 1.00 86.25 170 SER A O 1
ATOM 1305 N N . GLU A 1 171 ? -39.286 6.367 4.658 1.00 84.75 171 GLU A N 1
ATOM 1306 C CA . GLU A 1 171 ? -40.241 6.853 5.652 1.00 84.75 171 GLU A CA 1
ATOM 1307 C C . GLU A 1 171 ? -41.496 7.420 4.985 1.00 84.75 171 GLU A C 1
ATOM 1309 O O . GLU A 1 171 ? -42.604 7.026 5.346 1.00 84.75 171 GLU A O 1
ATOM 1314 N N . LYS A 1 172 ? -41.334 8.268 3.963 1.00 81.31 172 LYS A N 1
ATOM 1315 C CA . LYS A 1 172 ? -42.467 8.820 3.214 1.00 81.31 172 LYS A CA 1
ATOM 1316 C C . LYS A 1 172 ? -43.331 7.721 2.584 1.00 81.31 172 LYS A C 1
ATOM 1318 O O . LYS A 1 172 ? -44.548 7.740 2.740 1.00 81.31 172 LYS A O 1
ATOM 1323 N N . ALA A 1 173 ? -42.708 6.745 1.918 1.00 78.31 173 ALA A N 1
ATOM 1324 C CA . ALA A 1 173 ? -43.427 5.636 1.288 1.00 78.31 173 ALA A CA 1
ATOM 1325 C C . ALA A 1 173 ? -44.128 4.743 2.325 1.00 78.31 173 ALA A C 1
ATOM 1327 O O . ALA A 1 173 ? -45.251 4.294 2.107 1.00 78.31 173 ALA A O 1
ATOM 1328 N N . ALA A 1 174 ? -43.497 4.522 3.480 1.00 78.50 174 ALA A N 1
ATOM 1329 C CA . ALA A 1 174 ? -44.115 3.800 4.579 1.00 78.50 174 ALA A CA 1
ATOM 1330 C C . ALA A 1 174 ? -45.343 4.554 5.110 1.00 78.50 174 ALA A C 1
ATOM 1332 O O . ALA A 1 174 ? -46.397 3.944 5.256 1.00 78.50 174 ALA A O 1
ATOM 1333 N N . LEU A 1 175 ? -45.255 5.865 5.344 1.00 77.81 175 LEU A N 1
ATOM 1334 C CA . LEU A 1 175 ? -46.383 6.674 5.822 1.00 77.81 175 LEU A CA 1
ATOM 1335 C C . LEU A 1 175 ? -47.556 6.697 4.830 1.00 77.81 175 LEU A C 1
ATOM 1337 O O . LEU A 1 175 ? -48.703 6.538 5.245 1.00 77.81 175 LEU A O 1
ATOM 1341 N N . GLU A 1 176 ? -47.279 6.828 3.529 1.00 74.62 176 GLU A N 1
ATOM 1342 C CA . GLU A 1 176 ? -48.292 6.752 2.463 1.00 74.62 176 GLU A CA 1
ATOM 1343 C C . GLU A 1 176 ? -48.977 5.378 2.394 1.00 74.62 176 GLU A C 1
ATOM 1345 O O . GLU A 1 176 ? -50.160 5.279 2.077 1.00 74.62 176 GLU A O 1
ATOM 1350 N N . LEU A 1 177 ? -48.254 4.306 2.715 1.00 69.06 177 LEU A N 1
ATOM 1351 C CA . LEU A 1 177 ? -48.809 2.955 2.737 1.00 69.06 177 LEU A CA 1
ATOM 1352 C C . LEU A 1 177 ? -49.663 2.709 3.988 1.00 69.06 177 LEU A C 1
ATOM 1354 O O . LEU A 1 177 ? -50.741 2.125 3.899 1.00 69.06 177 LEU A O 1
ATOM 1358 N N . HIS A 1 178 ? -49.219 3.199 5.147 1.00 66.69 178 HIS A N 1
ATOM 1359 C CA . HIS A 1 178 ? -49.977 3.088 6.396 1.00 66.69 178 HIS A CA 1
ATOM 1360 C C . HIS A 1 178 ? -51.261 3.925 6.372 1.00 66.69 178 HIS A C 1
ATOM 1362 O O . HIS A 1 178 ? -52.238 3.542 7.008 1.00 66.69 178 HIS A O 1
ATOM 1368 N N . SER A 1 179 ? -51.292 5.038 5.633 1.00 66.62 179 SER A N 1
ATOM 1369 C CA . SER A 1 179 ? -52.496 5.866 5.495 1.00 66.62 179 SER A CA 1
ATOM 1370 C C . SER A 1 179 ? -53.554 5.264 4.563 1.00 66.62 179 SER A C 1
ATOM 1372 O O . SER A 1 179 ? -54.724 5.629 4.662 1.00 66.62 179 SER A O 1
ATOM 1374 N N . ARG A 1 180 ? -53.168 4.323 3.689 1.00 65.19 180 ARG A N 1
ATOM 1375 C CA . ARG A 1 180 ? -54.069 3.614 2.764 1.00 65.19 180 ARG A CA 1
ATOM 1376 C C . ARG A 1 180 ? -54.762 2.395 3.378 1.00 65.19 180 ARG A C 1
ATOM 1378 O O . ARG A 1 180 ? -55.772 1.956 2.836 1.00 65.19 180 ARG A O 1
ATOM 1385 N N . ARG A 1 181 ? -54.247 1.835 4.480 1.00 59.25 181 ARG A N 1
ATOM 1386 C CA . ARG A 1 181 ? -54.833 0.643 5.120 1.00 59.25 181 ARG A CA 1
ATOM 1387 C C . ARG A 1 181 ? -55.965 1.026 6.091 1.00 59.25 181 ARG A C 1
ATOM 1389 O O . ARG A 1 181 ? -55.734 1.848 6.981 1.00 59.25 181 ARG A O 1
ATOM 1396 N N . PRO A 1 182 ? -57.172 0.431 5.983 1.00 50.31 182 PRO A N 1
ATOM 1397 C CA . PRO A 1 182 ? -58.201 0.570 7.009 1.00 50.31 182 PRO A CA 1
ATOM 1398 C C . PRO A 1 182 ? -57.734 -0.099 8.313 1.00 50.31 182 PRO A C 1
ATOM 1400 O O . PRO A 1 182 ? -57.120 -1.160 8.315 1.00 50.31 182 PRO A O 1
ATOM 1403 N N . ARG A 1 183 ? -57.966 0.566 9.445 1.00 50.78 183 ARG A N 1
ATOM 1404 C CA . ARG A 1 183 ? -57.358 0.238 10.743 1.00 50.78 183 ARG A CA 1
ATOM 1405 C C . ARG A 1 183 ? -58.176 -0.822 11.509 1.00 50.78 183 ARG A C 1
ATOM 1407 O O . ARG A 1 183 ? -58.858 -0.467 12.466 1.00 50.78 183 ARG A O 1
ATOM 1414 N N . SER A 1 184 ? -58.090 -2.107 11.148 1.00 48.41 184 SER A N 1
ATOM 1415 C CA . SER A 1 184 ? -58.640 -3.244 11.928 1.00 48.41 184 SER A CA 1
ATOM 1416 C C . SER A 1 184 ? -57.537 -3.981 12.701 1.00 48.41 184 SER A C 1
ATOM 1418 O O . SER A 1 184 ? -57.145 -5.104 12.420 1.00 48.41 184 SER A O 1
ATOM 1420 N N . ALA A 1 185 ? -57.012 -3.315 13.727 1.00 52.31 185 ALA A N 1
ATOM 1421 C CA . ALA A 1 185 ? -55.704 -3.574 14.335 1.00 52.31 185 ALA A CA 1
ATOM 1422 C C . ALA A 1 185 ? -55.494 -4.893 15.127 1.00 52.31 185 ALA A C 1
ATOM 1424 O O . ALA A 1 185 ? -54.506 -4.981 15.856 1.00 52.31 185 ALA A O 1
ATOM 1425 N N . LYS A 1 186 ? -56.385 -5.892 15.072 1.00 49.59 186 LYS A N 1
ATOM 1426 C CA . LYS A 1 186 ? -56.246 -7.113 15.901 1.00 49.59 186 LYS A CA 1
ATOM 1427 C C . LYS A 1 186 ? -56.337 -8.436 15.147 1.00 49.59 186 LYS A C 1
ATOM 1429 O O . LYS A 1 186 ? -55.657 -9.369 15.558 1.00 49.59 186 LYS A O 1
ATOM 1434 N N . GLU A 1 187 ? -57.105 -8.510 14.068 1.00 45.97 187 GLU A N 1
ATOM 1435 C CA . GLU A 1 187 ? -57.202 -9.730 13.250 1.00 45.97 187 GLU A CA 1
ATOM 1436 C C . GLU A 1 187 ? -56.035 -9.809 12.246 1.00 45.97 187 GLU A C 1
ATOM 1438 O O . GLU A 1 187 ? -55.383 -10.849 12.144 1.00 45.97 187 GLU A O 1
ATOM 1443 N N . ASP A 1 188 ? -55.619 -8.667 11.685 1.00 55.28 188 ASP A N 1
ATOM 1444 C CA . ASP A 1 188 ? -54.517 -8.575 10.714 1.00 55.28 188 ASP A CA 1
ATOM 1445 C C . ASP A 1 188 ? -53.150 -9.017 11.258 1.00 55.28 188 ASP A C 1
ATOM 1447 O O . ASP A 1 188 ? -52.327 -9.554 10.525 1.00 55.28 188 ASP A O 1
ATOM 1451 N N . ALA A 1 189 ? -52.864 -8.798 12.545 1.00 53.69 189 ALA A N 1
ATOM 1452 C CA . ALA A 1 189 ? -51.542 -9.097 13.105 1.00 53.69 189 ALA A CA 1
ATOM 1453 C C . ALA A 1 189 ? -51.287 -10.608 13.239 1.00 53.69 189 ALA A C 1
ATOM 1455 O O . ALA A 1 189 ? -50.147 -11.061 13.132 1.00 53.69 189 ALA A O 1
ATOM 1456 N N . PHE A 1 190 ? -52.347 -11.386 13.478 1.00 49.59 190 PHE A N 1
ATOM 1457 C CA . PHE A 1 190 ? -52.271 -12.842 13.564 1.00 49.59 190 PHE A CA 1
ATOM 1458 C C . PHE A 1 190 ? -52.276 -13.475 12.167 1.00 49.59 190 PHE A C 1
ATOM 1460 O O . PHE A 1 190 ? -51.477 -14.374 11.904 1.00 49.59 190 PHE A O 1
ATOM 1467 N N . GLU A 1 191 ? -53.085 -12.944 11.246 1.00 52.38 191 GLU A N 1
ATOM 1468 C CA . GLU A 1 191 ? -53.072 -13.354 9.837 1.00 52.38 191 GLU A CA 1
ATOM 1469 C C . GLU A 1 191 ? -51.731 -13.044 9.160 1.00 52.38 191 GLU A C 1
ATOM 1471 O O . GLU A 1 191 ? -51.164 -13.915 8.503 1.00 52.38 191 GLU A O 1
ATOM 1476 N N . GLN A 1 192 ? -51.137 -11.871 9.403 1.00 52.53 192 GLN A N 1
ATOM 1477 C CA . GLN A 1 192 ? -49.803 -11.523 8.897 1.00 52.53 192 GLN A CA 1
ATOM 1478 C C . GLN A 1 192 ? -48.702 -12.434 9.445 1.00 52.53 192 GLN A C 1
ATOM 1480 O O . GLN A 1 192 ? -47.742 -12.738 8.735 1.00 52.53 192 GLN A O 1
ATOM 1485 N N . LEU A 1 193 ? -48.807 -12.876 10.700 1.00 52.06 193 LEU A N 1
ATOM 1486 C CA . LEU A 1 193 ? -47.848 -13.814 11.283 1.00 52.06 193 LEU A CA 1
ATOM 1487 C C . LEU A 1 193 ? -47.947 -15.192 10.604 1.00 52.06 193 LEU A C 1
ATOM 1489 O O . LEU A 1 193 ? -46.923 -15.796 10.288 1.00 52.06 193 LEU A O 1
ATOM 1493 N N . LEU A 1 194 ? -49.170 -15.661 10.342 1.00 52.16 194 LEU A N 1
ATOM 1494 C CA . LEU A 1 194 ? -49.437 -16.941 9.680 1.00 52.16 194 LEU A CA 1
ATOM 1495 C C . LEU A 1 194 ? -49.055 -16.932 8.193 1.00 52.16 194 LEU A C 1
ATOM 1497 O O . LEU A 1 194 ? -48.447 -17.890 7.719 1.00 52.16 194 LEU A O 1
ATOM 1501 N N . LEU A 1 195 ? -49.333 -15.844 7.471 1.00 48.69 195 LEU A N 1
ATOM 1502 C CA . LEU A 1 195 ? -48.963 -15.669 6.061 1.00 48.69 195 LEU A CA 1
ATOM 1503 C C . LEU A 1 195 ? -47.440 -15.609 5.871 1.00 48.69 195 LEU A C 1
ATOM 1505 O O . LEU A 1 195 ? -46.893 -16.311 5.018 1.00 48.69 195 LEU A O 1
ATOM 1509 N N . ASN A 1 196 ? -46.737 -14.863 6.733 1.00 49.94 196 ASN A N 1
ATOM 1510 C CA . ASN A 1 196 ? -45.271 -14.820 6.730 1.00 49.94 196 ASN A CA 1
ATOM 1511 C C . ASN A 1 196 ? -44.641 -16.179 7.075 1.00 49.94 196 ASN A C 1
ATOM 1513 O O . ASN A 1 196 ? -43.590 -16.518 6.534 1.00 49.94 196 ASN A O 1
ATOM 1517 N N . ALA A 1 197 ? -45.274 -16.968 7.949 1.00 47.28 197 ALA A N 1
ATOM 1518 C CA . ALA A 1 197 ? -44.812 -18.311 8.297 1.00 47.28 197 ALA A CA 1
ATOM 1519 C C . ALA A 1 197 ? -45.091 -19.351 7.193 1.00 47.28 197 ALA A C 1
ATOM 1521 O O . ALA A 1 197 ? -44.335 -20.309 7.051 1.00 47.28 197 ALA A O 1
ATOM 1522 N N . GLY A 1 198 ? -46.152 -19.164 6.401 1.00 44.03 198 GLY A N 1
ATOM 1523 C CA . GLY A 1 198 ? -46.560 -20.067 5.319 1.00 44.03 198 GLY A CA 1
ATOM 1524 C C . GLY A 1 198 ? -45.853 -19.847 3.978 1.00 44.03 198 GLY A C 1
ATOM 1525 O O . GLY A 1 198 ? -46.162 -20.546 3.017 1.00 44.03 198 GLY A O 1
ATOM 1526 N N . GLY A 1 199 ? -44.943 -18.872 3.873 1.00 40.62 199 GLY A N 1
ATOM 1527 C CA . GLY A 1 199 ? -44.278 -18.522 2.609 1.00 40.62 199 GLY A CA 1
ATOM 1528 C C . GLY A 1 199 ? -45.211 -17.913 1.550 1.00 40.62 199 GLY A C 1
ATOM 1529 O O . GLY A 1 199 ? -44.785 -17.674 0.420 1.00 40.62 199 GLY A O 1
ATOM 1530 N N . GLY A 1 200 ? -46.469 -17.640 1.910 1.00 32.88 200 GLY A N 1
ATOM 1531 C CA . GLY A 1 200 ? -47.428 -16.920 1.085 1.00 32.88 200 GLY A CA 1
ATOM 1532 C C . GLY A 1 200 ? -47.161 -15.426 1.184 1.00 32.88 200 GLY A C 1
ATOM 1533 O O . GLY A 1 200 ? -47.657 -14.760 2.087 1.00 32.88 200 GLY A O 1
ATOM 1534 N N . PHE A 1 201 ? -46.370 -14.887 0.258 1.00 43.72 201 PHE A N 1
ATOM 1535 C CA . PHE A 1 201 ? -46.261 -13.440 0.073 1.00 43.72 201 PHE A CA 1
ATOM 1536 C C . PHE A 1 201 ? -47.445 -12.926 -0.744 1.00 43.72 201 PHE A C 1
ATOM 1538 O O . PHE A 1 201 ? -47.255 -12.431 -1.853 1.00 43.72 201 PHE A O 1
ATOM 1545 N N . ASP A 1 202 ? -48.650 -13.030 -0.190 1.00 41.88 202 ASP A N 1
ATOM 1546 C CA . ASP A 1 202 ? -49.795 -12.275 -0.691 1.00 41.88 202 ASP A CA 1
ATOM 1547 C C . ASP A 1 202 ? -49.980 -11.039 0.189 1.00 41.88 202 ASP A C 1
ATOM 1549 O O . ASP A 1 202 ? -50.807 -10.957 1.087 1.00 41.88 202 ASP A O 1
ATOM 1553 N N . GLU A 1 203 ? -49.115 -10.059 -0.048 1.00 46.97 203 GLU A N 1
ATOM 1554 C CA . GLU A 1 203 ? -49.512 -8.672 0.126 1.00 46.97 203 GLU A CA 1
ATOM 1555 C C . GLU A 1 203 ? -49.290 -8.029 -1.240 1.00 46.97 203 GLU A C 1
ATOM 1557 O O . GLU A 1 203 ? -48.167 -7.969 -1.758 1.00 46.97 203 GLU A O 1
ATOM 1562 N N . GLU A 1 204 ? -50.375 -7.582 -1.858 1.00 42.91 204 GLU A N 1
ATOM 1563 C CA . GLU A 1 204 ? -50.357 -6.616 -2.946 1.00 42.91 204 GLU A CA 1
ATOM 1564 C C . GLU A 1 204 ? -49.658 -5.346 -2.436 1.00 42.91 204 GLU A C 1
ATOM 1566 O O . GLU A 1 204 ? -50.263 -4.390 -1.955 1.00 42.91 204 GLU A O 1
ATOM 1571 N N . TRP A 1 205 ? -48.325 -5.341 -2.480 1.00 51.09 205 TRP A N 1
ATOM 1572 C CA . TRP A 1 205 ? -47.526 -4.126 -2.387 1.00 51.09 205 TRP A CA 1
ATOM 1573 C C . TRP A 1 205 ? -47.714 -3.406 -3.717 1.00 51.09 205 TRP A C 1
ATOM 1575 O O . TRP A 1 205 ? -46.842 -3.476 -4.583 1.00 51.09 205 TRP A O 1
ATOM 1585 N N . ASP A 1 206 ? -48.882 -2.788 -3.892 1.00 47.47 206 ASP A N 1
ATOM 1586 C CA . ASP A 1 206 ? -49.323 -2.088 -5.101 1.00 47.47 206 ASP A CA 1
ATOM 1587 C C . ASP A 1 206 ? -48.594 -0.738 -5.252 1.00 47.47 206 ASP A C 1
ATOM 1589 O O . ASP A 1 206 ? -49.148 0.353 -5.395 1.00 47.47 206 ASP A O 1
ATOM 1593 N N . MET A 1 207 ? -47.272 -0.806 -5.121 1.00 52.44 207 MET A N 1
ATOM 1594 C CA . MET A 1 207 ? -46.366 0.070 -5.819 1.00 52.44 207 MET A CA 1
ATOM 1595 C C . MET A 1 207 ? -45.974 -0.689 -7.071 1.00 52.44 207 MET A C 1
ATOM 1597 O O . MET A 1 207 ? -44.891 -1.275 -7.120 1.00 52.44 207 MET A O 1
ATOM 1601 N N . ASP A 1 208 ? -46.835 -0.661 -8.089 1.00 54.69 208 ASP A N 1
ATOM 1602 C CA . ASP A 1 208 ? -46.347 -0.822 -9.449 1.00 54.69 208 ASP A CA 1
ATOM 1603 C C . ASP A 1 208 ? -45.149 0.122 -9.575 1.00 54.69 208 ASP A C 1
ATOM 1605 O O . ASP A 1 208 ? -45.255 1.360 -9.507 1.00 54.69 208 ASP A O 1
ATOM 1609 N N . LEU A 1 209 ? -43.959 -0.477 -9.630 1.00 55.38 209 LEU A N 1
ATOM 1610 C CA . LEU A 1 209 ? -42.756 0.206 -10.044 1.00 55.38 209 LEU A CA 1
ATOM 1611 C C . LEU A 1 209 ? -43.060 0.617 -11.474 1.00 55.38 209 LEU A C 1
ATOM 1613 O O . LEU A 1 209 ? -42.806 -0.134 -12.414 1.00 55.38 209 LEU A O 1
ATOM 1617 N N . SER A 1 210 ? -43.620 1.816 -11.652 1.00 56.47 210 SER A N 1
ATOM 1618 C CA . SER A 1 210 ? -43.540 2.444 -12.954 1.00 56.47 210 SER A CA 1
ATOM 1619 C C . SER A 1 210 ? -42.057 2.378 -13.332 1.00 56.47 210 SER A C 1
ATOM 1621 O O . SER A 1 210 ? -41.207 2.627 -12.465 1.00 56.47 210 SER A O 1
ATOM 1623 N N . PRO A 1 211 ? -41.706 2.004 -14.572 1.00 61.34 211 PRO A N 1
ATOM 1624 C CA . PRO A 1 211 ? -40.319 1.816 -15.008 1.00 61.34 211 PRO A CA 1
ATOM 1625 C C . PRO A 1 211 ? -39.520 3.135 -15.044 1.00 61.34 211 PRO A C 1
ATOM 1627 O O . PRO A 1 211 ? -38.564 3.279 -15.797 1.00 61.34 211 PRO A O 1
ATOM 1630 N N . SER A 1 212 ? -39.913 4.121 -14.236 1.00 74.44 212 SER A N 1
ATOM 1631 C CA . SER A 1 212 ? -39.231 5.371 -13.994 1.00 74.44 212 SER A CA 1
ATOM 1632 C C . SER A 1 212 ? -37.864 5.099 -13.355 1.00 74.44 212 SER A C 1
ATOM 1634 O O . SER A 1 212 ? -37.795 4.665 -12.197 1.00 74.44 212 SER A O 1
ATOM 1636 N N . PRO A 1 213 ? -36.761 5.418 -14.056 1.00 79.06 213 PRO A N 1
ATOM 1637 C CA . PRO A 1 213 ? -35.404 5.284 -13.525 1.00 79.06 213 PRO A CA 1
ATOM 1638 C C . PRO A 1 213 ? -35.209 6.027 -12.198 1.00 79.06 213 PRO A C 1
ATOM 1640 O O . PRO A 1 213 ? -34.437 5.600 -11.341 1.00 79.06 213 PRO A O 1
ATOM 1643 N N . PHE A 1 214 ? -35.967 7.107 -11.995 1.00 80.06 214 PHE A N 1
ATOM 1644 C CA . PHE A 1 214 ? -35.940 7.904 -10.776 1.00 80.06 214 PHE A CA 1
ATOM 1645 C C . PHE A 1 214 ? -36.414 7.120 -9.545 1.00 80.06 214 PHE A C 1
ATOM 1647 O O . PHE A 1 214 ? -35.790 7.209 -8.489 1.00 80.06 214 PHE A O 1
ATOM 1654 N N . ARG A 1 215 ? -37.464 6.294 -9.667 1.00 75.56 215 ARG A N 1
ATOM 1655 C CA . ARG A 1 215 ? -37.953 5.476 -8.542 1.00 75.56 215 ARG A CA 1
ATOM 1656 C C . ARG A 1 215 ? -36.961 4.387 -8.149 1.00 75.56 215 ARG A C 1
ATOM 1658 O O . ARG A 1 215 ? -36.741 4.163 -6.961 1.00 75.56 215 ARG A O 1
ATOM 1665 N N . LEU A 1 216 ? -36.321 3.754 -9.133 1.00 82.31 216 LEU A N 1
ATOM 1666 C CA . LEU A 1 216 ? -35.259 2.779 -8.878 1.00 82.31 216 LEU A CA 1
ATOM 1667 C C . LEU A 1 216 ? -34.069 3.432 -8.173 1.00 82.31 216 LEU A C 1
ATOM 1669 O O . LEU A 1 216 ? -33.575 2.894 -7.184 1.00 82.31 216 LEU A O 1
ATOM 1673 N N . GLN A 1 217 ? -33.650 4.614 -8.629 1.00 85.69 217 GLN A N 1
ATOM 1674 C CA . GLN A 1 217 ? -32.578 5.367 -7.985 1.00 85.69 217 GLN A CA 1
ATOM 1675 C C . GLN A 1 217 ? -32.929 5.706 -6.532 1.00 85.69 217 GLN A C 1
ATOM 1677 O O . GLN A 1 217 ? -32.119 5.451 -5.646 1.00 85.69 217 GLN A O 1
ATOM 1682 N N . GLN A 1 218 ? -34.141 6.202 -6.267 1.00 83.25 218 GLN A N 1
ATOM 1683 C CA . GLN A 1 218 ? -34.595 6.500 -4.906 1.00 83.25 218 GLN A CA 1
ATOM 1684 C C . GLN A 1 218 ? -34.578 5.263 -4.004 1.00 83.25 218 GLN A C 1
ATOM 1686 O O . GLN A 1 218 ? -34.055 5.325 -2.894 1.00 83.25 218 GLN A O 1
ATOM 1691 N N . MET A 1 219 ? -35.087 4.128 -4.484 1.00 85.94 219 MET A N 1
ATOM 1692 C CA . MET A 1 219 ? -35.077 2.870 -3.734 1.00 85.94 219 MET A CA 1
ATOM 1693 C C . MET A 1 219 ? -33.649 2.410 -3.404 1.00 85.94 219 MET A C 1
ATOM 1695 O O . MET A 1 219 ? -33.367 1.993 -2.279 1.00 85.94 219 MET A O 1
ATOM 1699 N N . LEU A 1 220 ? -32.724 2.516 -4.362 1.00 88.31 220 LEU A N 1
ATOM 1700 C CA . LEU A 1 220 ? -31.316 2.183 -4.142 1.00 88.31 220 LEU A CA 1
ATOM 1701 C C . LEU A 1 220 ? -30.644 3.152 -3.162 1.00 88.31 220 LEU A C 1
ATOM 1703 O O . LEU A 1 220 ? -29.862 2.711 -2.322 1.00 88.31 220 LEU A O 1
ATOM 1707 N N . THR A 1 221 ? -30.977 4.444 -3.211 1.00 89.44 221 THR A N 1
ATOM 1708 C CA . THR A 1 221 ? -30.506 5.437 -2.236 1.00 89.44 221 THR A CA 1
ATOM 1709 C C . THR A 1 221 ? -30.995 5.111 -0.826 1.00 89.44 221 THR A C 1
ATOM 1711 O O . THR A 1 221 ? -30.194 5.096 0.104 1.00 89.44 221 THR A O 1
ATOM 1714 N N . VAL A 1 222 ? -32.279 4.781 -0.665 1.00 90.06 222 VAL A N 1
ATOM 1715 C CA . VAL A 1 222 ? -32.865 4.374 0.624 1.00 90.06 222 VAL A CA 1
ATOM 1716 C C . VAL A 1 222 ? -32.167 3.130 1.167 1.00 90.06 222 VAL A C 1
ATOM 1718 O O . VAL A 1 222 ? -31.804 3.084 2.342 1.00 90.06 222 VAL A O 1
ATOM 1721 N N . ARG A 1 223 ? -31.915 2.141 0.302 1.00 89.88 223 ARG A N 1
ATOM 1722 C CA . ARG A 1 223 ? -31.154 0.942 0.661 1.00 89.88 223 ARG A CA 1
ATOM 1723 C C . ARG A 1 223 ? -29.731 1.287 1.103 1.00 89.88 223 ARG A C 1
ATOM 1725 O O . ARG A 1 223 ? -29.278 0.771 2.118 1.00 89.88 223 ARG A O 1
ATOM 1732 N N . GLY A 1 224 ? -29.040 2.162 0.374 1.00 88.38 224 GLY A N 1
ATOM 1733 C CA . GLY A 1 224 ? -27.698 2.625 0.729 1.00 88.38 224 GLY A CA 1
ATOM 1734 C C . GLY A 1 224 ? -27.661 3.297 2.102 1.00 88.38 224 GLY A C 1
ATOM 1735 O O . GLY A 1 224 ? -26.822 2.953 2.931 1.00 88.38 224 GLY A O 1
ATOM 1736 N N . HIS A 1 225 ? -28.618 4.184 2.386 1.00 91.25 225 HIS A N 1
ATOM 1737 C CA . HIS A 1 225 ? -28.745 4.812 3.701 1.00 91.25 225 HIS A CA 1
ATOM 1738 C C . HIS A 1 225 ? -29.050 3.801 4.811 1.00 91.25 225 HIS A C 1
ATOM 1740 O O . HIS A 1 225 ? -28.487 3.921 5.894 1.00 91.25 225 HIS A O 1
ATOM 1746 N N . ALA A 1 226 ? -29.882 2.787 4.551 1.00 89.19 226 ALA A N 1
ATOM 1747 C CA . ALA A 1 226 ? -30.212 1.766 5.544 1.00 89.19 226 ALA A CA 1
ATOM 1748 C C . ALA A 1 226 ? -28.980 0.986 6.033 1.00 89.19 226 ALA A C 1
ATOM 1750 O O . ALA A 1 226 ? -28.904 0.677 7.216 1.00 89.19 226 ALA A O 1
ATOM 1751 N N . TYR A 1 227 ? -28.008 0.713 5.155 1.00 89.12 227 TYR A N 1
ATOM 1752 C CA . TYR A 1 227 ? -26.747 0.065 5.541 1.00 89.12 227 TYR A CA 1
ATOM 1753 C C . TYR A 1 227 ? -25.711 1.040 6.111 1.00 89.12 227 TYR A C 1
ATOM 1755 O O . TYR A 1 227 ? -24.914 0.650 6.958 1.00 89.12 227 TYR A O 1
ATOM 1763 N N . ALA A 1 228 ? -25.717 2.301 5.674 1.00 88.75 228 ALA A N 1
ATOM 1764 C CA . ALA A 1 228 ? -24.755 3.297 6.142 1.00 88.75 228 ALA A CA 1
ATOM 1765 C C . ALA A 1 228 ? -25.090 3.864 7.534 1.00 88.75 228 ALA A C 1
ATOM 1767 O O . ALA A 1 228 ? -24.190 4.287 8.251 1.00 88.75 228 ALA A O 1
ATOM 1768 N N . MET A 1 229 ? -26.370 3.892 7.923 1.00 87.88 229 MET A N 1
ATOM 1769 C CA . MET A 1 229 ? -26.810 4.448 9.210 1.00 87.88 229 MET A CA 1
ATOM 1770 C C . MET A 1 229 ? -26.284 3.676 10.433 1.00 87.88 229 MET A C 1
ATOM 1772 O O . MET A 1 229 ? -25.740 4.333 11.318 1.00 87.88 229 MET A O 1
ATOM 1776 N N . PRO A 1 230 ? -26.365 2.330 10.495 1.00 83.06 230 PRO A N 1
ATOM 1777 C CA . PRO A 1 230 ? -25.764 1.567 11.591 1.00 83.06 230 PRO A CA 1
ATOM 1778 C C . PRO A 1 230 ? -24.239 1.745 11.673 1.00 83.06 230 PRO A C 1
ATOM 1780 O O . PRO A 1 230 ? -23.711 2.016 12.743 1.00 83.06 230 PRO A O 1
ATOM 1783 N N . ASP A 1 231 ? -23.541 1.715 10.531 1.00 78.88 231 ASP A N 1
ATOM 1784 C CA . ASP A 1 231 ? -22.080 1.912 10.457 1.00 78.88 231 ASP A CA 1
ATOM 1785 C C . ASP A 1 231 ? -21.630 3.332 10.864 1.00 78.88 231 ASP A C 1
ATOM 1787 O O . ASP A 1 231 ? -20.511 3.556 11.330 1.00 78.88 231 ASP A O 1
ATOM 1791 N N . ALA A 1 232 ? -22.482 4.340 10.666 1.00 75.50 232 ALA A N 1
ATOM 1792 C CA . ALA A 1 232 ? -22.213 5.695 11.137 1.00 75.50 232 ALA A CA 1
ATOM 1793 C C . ALA A 1 232 ? -22.431 5.845 12.652 1.00 75.50 232 ALA A C 1
ATOM 1795 O O . ALA A 1 232 ? -21.721 6.630 13.276 1.00 75.50 232 ALA A O 1
ATOM 1796 N N . ALA A 1 233 ? -23.377 5.097 13.224 1.00 64.75 233 ALA A N 1
ATOM 1797 C CA . ALA A 1 233 ? -23.689 5.119 14.650 1.00 64.75 233 ALA A CA 1
ATOM 1798 C C . ALA A 1 233 ? -22.595 4.436 15.483 1.00 64.75 233 ALA A C 1
ATOM 1800 O O . ALA A 1 233 ? -22.099 5.031 16.440 1.00 64.75 233 ALA A O 1
ATOM 1801 N N . ASP A 1 234 ? -22.154 3.248 15.055 1.00 62.22 234 ASP A N 1
ATOM 1802 C CA . ASP A 1 234 ? -21.085 2.491 15.720 1.00 62.22 234 ASP A CA 1
ATOM 1803 C C . ASP A 1 234 ? -19.777 3.305 15.777 1.00 62.22 234 ASP A C 1
ATOM 1805 O O . ASP A 1 234 ? -19.074 3.309 16.781 1.00 62.22 234 ASP A O 1
ATOM 1809 N N . ALA A 1 235 ? -19.486 4.092 14.734 1.00 58.22 235 ALA A N 1
ATOM 1810 C CA . ALA A 1 235 ? -18.285 4.925 14.670 1.00 58.22 235 ALA A CA 1
ATOM 1811 C C . ALA A 1 235 ? -18.272 6.116 15.651 1.00 58.22 235 ALA A C 1
ATOM 1813 O O . ALA A 1 235 ? -17.205 6.686 15.881 1.00 58.22 235 ALA A O 1
ATOM 1814 N N . ARG A 1 236 ? -19.432 6.534 16.183 1.00 53.00 236 ARG A N 1
ATOM 1815 C CA . ARG A 1 236 ? -19.565 7.726 17.041 1.00 53.00 236 ARG A CA 1
ATOM 1816 C C . ARG A 1 236 ? -19.661 7.382 18.527 1.00 53.00 236 ARG A C 1
ATOM 1818 O O . ARG A 1 236 ? -19.216 8.173 19.354 1.00 53.00 236 ARG A O 1
ATOM 1825 N N . GLU A 1 237 ? -20.185 6.206 18.873 1.00 51.88 237 GLU A N 1
ATOM 1826 C CA . GLU A 1 237 ? -20.171 5.710 20.261 1.00 51.88 237 GLU A CA 1
ATOM 1827 C C . GLU A 1 237 ? -18.734 5.443 20.756 1.00 51.88 237 GLU A C 1
ATOM 1829 O O . GLU A 1 237 ? -18.456 5.590 21.942 1.00 51.88 237 GLU A O 1
ATOM 1834 N N . ASP A 1 238 ? -17.783 5.237 19.840 1.00 48.25 238 ASP A N 1
ATOM 1835 C CA . ASP A 1 238 ? -16.341 5.194 20.125 1.00 48.25 238 ASP A CA 1
ATOM 1836 C C . ASP A 1 238 ? -15.701 6.572 20.447 1.00 48.25 238 ASP A C 1
ATOM 1838 O O . ASP A 1 238 ? -14.530 6.629 20.844 1.00 48.25 238 ASP A O 1
ATOM 1842 N N . GLU A 1 239 ? -16.412 7.696 20.254 1.00 47.81 239 GLU A N 1
ATOM 1843 C CA . GLU A 1 239 ? -15.877 9.060 20.434 1.00 47.81 239 GLU A CA 1
ATOM 1844 C C . GLU A 1 239 ? -16.341 9.787 21.717 1.00 47.81 239 GLU A C 1
ATOM 1846 O O . GLU A 1 239 ? -15.653 10.722 22.135 1.00 47.81 239 GLU A O 1
ATOM 1851 N N . GLU A 1 240 ? -17.448 9.393 22.366 1.00 44.50 240 GLU A N 1
ATOM 1852 C CA . GLU A 1 240 ? -18.099 10.201 23.426 1.00 44.50 240 GLU A CA 1
ATOM 1853 C C . GLU A 1 240 ? -17.836 9.797 24.896 1.00 44.50 240 GLU A C 1
ATOM 1855 O O . GLU A 1 240 ? -18.210 10.555 25.793 1.00 44.50 240 GLU A O 1
ATOM 1860 N N . ASP A 1 241 ? -17.112 8.712 25.197 1.00 41.16 241 ASP A N 1
ATOM 1861 C CA . ASP A 1 241 ? -16.791 8.355 26.595 1.00 41.16 241 ASP A CA 1
ATOM 1862 C C . ASP A 1 241 ? -15.566 9.120 27.137 1.00 41.16 241 ASP A C 1
ATOM 1864 O O . ASP A 1 241 ? -14.419 8.659 27.188 1.00 41.16 241 ASP A O 1
ATOM 1868 N N . ALA A 1 242 ? -15.849 10.354 27.549 1.00 50.19 242 ALA A N 1
ATOM 1869 C CA . ALA A 1 242 ? -14.934 11.323 28.127 1.00 50.19 242 ALA A CA 1
ATOM 1870 C C . ALA A 1 242 ? -14.706 11.108 29.637 1.00 50.19 242 ALA A C 1
ATOM 1872 O O . ALA A 1 242 ? -15.310 11.789 30.458 1.00 50.19 242 ALA A O 1
ATOM 1873 N N . ASP A 1 243 ? -13.757 10.241 30.008 1.00 40.78 243 ASP A N 1
ATOM 1874 C CA . ASP A 1 243 ? -12.919 10.491 31.194 1.00 40.78 243 ASP A CA 1
ATOM 1875 C C . ASP A 1 243 ? -11.527 9.834 31.067 1.00 40.78 243 ASP A C 1
ATOM 1877 O O . ASP A 1 243 ? -11.247 8.713 31.488 1.00 40.78 243 ASP A O 1
ATOM 1881 N N . GLY A 1 244 ? -10.631 10.542 30.378 1.00 48.47 244 GLY A N 1
ATOM 1882 C CA . GLY A 1 244 ? -9.254 10.743 30.835 1.00 48.47 244 GLY A CA 1
ATOM 1883 C C . GLY A 1 244 ? -8.397 9.555 31.297 1.00 48.47 244 GLY A C 1
ATOM 1884 O O . GLY A 1 244 ? -7.724 9.699 32.311 1.00 48.47 244 GLY A O 1
ATOM 1885 N N . LYS A 1 245 ? -8.332 8.437 30.560 1.00 46.97 245 LYS A N 1
ATOM 1886 C CA . LYS A 1 245 ? -7.132 7.577 30.337 1.00 46.97 245 LYS A CA 1
ATOM 1887 C C . LYS A 1 245 ? -7.562 6.183 29.879 1.00 46.97 245 LYS A C 1
ATOM 1889 O O . LYS A 1 245 ? -7.641 5.245 30.667 1.00 46.97 245 LYS A O 1
ATOM 1894 N N . ARG A 1 246 ? -7.665 5.991 28.569 1.00 38.91 246 ARG A N 1
ATOM 1895 C CA . ARG A 1 246 ? -7.291 4.712 27.963 1.00 38.91 246 ARG A CA 1
ATOM 1896 C C . ARG A 1 246 ? -6.364 5.007 26.804 1.00 38.91 246 ARG A C 1
ATOM 1898 O O . ARG A 1 246 ? -6.650 5.857 25.964 1.00 38.91 246 ARG A O 1
ATOM 1905 N N . ARG A 1 247 ? -5.208 4.340 26.790 1.00 47.94 247 ARG A N 1
ATOM 1906 C CA . ARG A 1 247 ? -4.479 4.137 25.540 1.00 47.94 247 ARG A CA 1
ATOM 1907 C C . ARG A 1 247 ? -5.525 3.555 24.599 1.00 47.94 247 ARG A C 1
ATOM 1909 O O . ARG A 1 247 ? -6.091 2.524 24.930 1.00 47.94 247 ARG A O 1
ATOM 1916 N N . LYS A 1 248 ? -5.870 4.286 23.537 1.00 50.34 248 LYS A N 1
ATOM 1917 C CA . LYS A 1 248 ? -6.741 3.787 22.475 1.00 50.34 248 LYS A CA 1
ATOM 1918 C C . LYS A 1 248 ? -6.087 2.484 22.038 1.00 50.34 248 LYS A C 1
ATOM 1920 O O . LYS A 1 248 ? -4.983 2.559 21.489 1.00 50.34 248 LYS A O 1
ATOM 1925 N N . ASP A 1 249 ? -6.672 1.348 22.422 1.00 64.06 249 ASP A N 1
ATOM 1926 C CA . ASP A 1 249 ? -6.142 0.035 22.080 1.00 64.06 249 ASP A CA 1
ATOM 1927 C C . ASP A 1 249 ? -6.011 0.062 20.565 1.00 64.06 249 ASP A C 1
ATOM 1929 O O . ASP A 1 249 ? -6.988 0.212 19.830 1.00 64.06 249 ASP A O 1
ATOM 1933 N N . THR A 1 250 ? -4.766 0.166 20.104 1.00 72.31 250 THR A N 1
ATOM 1934 C CA . THR A 1 250 ? -4.512 0.318 18.681 1.00 72.31 250 THR A CA 1
ATOM 1935 C C . THR A 1 250 ? -4.911 -1.027 18.100 1.00 72.31 250 THR A C 1
ATOM 1937 O O . THR A 1 250 ? -4.389 -2.027 18.594 1.00 72.31 250 THR A O 1
ATOM 1940 N N . PRO A 1 251 ? -5.862 -1.084 17.147 1.00 80.88 251 PRO A N 1
ATOM 1941 C CA . PRO A 1 251 ? -6.345 -2.363 16.652 1.00 80.88 251 PRO A CA 1
ATOM 1942 C C . PRO A 1 251 ? -5.156 -3.226 16.239 1.00 80.88 251 PRO A C 1
ATOM 1944 O O . PRO A 1 251 ? -4.204 -2.706 15.644 1.00 80.88 251 PRO A O 1
ATOM 1947 N N . GLU A 1 252 ? -5.185 -4.512 16.596 1.00 83.94 252 GLU A N 1
ATOM 1948 C CA . GLU A 1 252 ? -4.072 -5.416 16.316 1.00 83.94 252 GLU A CA 1
ATOM 1949 C C . GLU A 1 252 ? -3.686 -5.329 14.831 1.00 83.94 252 GLU A C 1
ATOM 1951 O O . GLU A 1 252 ? -4.530 -5.387 13.937 1.00 83.94 252 GLU A O 1
ATOM 1956 N N . GLY A 1 253 ? -2.395 -5.114 14.566 1.00 89.94 253 GLY A N 1
ATOM 1957 C CA . GLY A 1 253 ? -1.877 -4.950 13.205 1.00 89.94 253 GLY A CA 1
ATOM 1958 C C . GLY A 1 253 ? -1.912 -3.524 12.640 1.00 89.94 253 GLY A C 1
ATOM 1959 O O . GLY A 1 253 ? -1.448 -3.328 11.516 1.00 89.94 253 GLY A O 1
ATOM 1960 N N . LEU A 1 254 ? -2.375 -2.515 13.386 1.00 93.25 254 LEU A N 1
ATOM 1961 C CA . LEU A 1 254 ? -2.300 -1.098 13.000 1.00 93.25 254 LEU A CA 1
ATOM 1962 C C . LEU A 1 254 ? -1.295 -0.318 13.864 1.00 93.25 254 LEU A C 1
ATOM 1964 O O . LEU A 1 254 ? -0.969 -0.710 14.981 1.00 93.25 254 LEU A O 1
ATOM 1968 N N . VAL A 1 255 ? -0.781 0.796 13.337 1.00 93.81 255 VAL A N 1
ATOM 1969 C CA . VAL A 1 255 ? 0.150 1.708 14.023 1.00 93.81 255 VAL A CA 1
ATOM 1970 C C . VAL A 1 255 ? -0.253 3.153 13.784 1.00 93.81 255 VAL A C 1
ATOM 1972 O O . VAL A 1 255 ? -0.545 3.564 12.657 1.00 93.81 255 VAL A O 1
ATOM 1975 N N . TRP A 1 256 ? -0.230 3.946 14.855 1.00 92.94 256 TRP A N 1
ATOM 1976 C CA . TRP A 1 256 ? -0.399 5.391 14.767 1.00 92.94 256 TRP A CA 1
ATOM 1977 C C . TRP A 1 256 ? 0.871 6.058 14.250 1.00 92.94 256 TRP A C 1
ATOM 1979 O O . TRP A 1 256 ? 1.947 5.960 14.843 1.00 92.94 256 TRP A O 1
ATOM 1989 N N . VAL A 1 257 ? 0.717 6.798 13.158 1.00 94.38 257 VAL A N 1
ATOM 1990 C CA . VAL A 1 257 ? 1.789 7.534 12.502 1.00 94.38 257 VAL A CA 1
ATOM 1991 C C . VAL A 1 257 ? 1.438 9.017 12.444 1.00 94.38 257 VAL A C 1
ATOM 1993 O O . VAL A 1 257 ? 0.366 9.407 11.982 1.00 94.38 257 VAL A O 1
ATOM 1996 N N . VAL A 1 258 ? 2.371 9.863 12.874 1.00 94.19 258 VAL A N 1
ATOM 1997 C CA . VAL A 1 258 ? 2.281 11.319 12.747 1.00 94.19 258 VAL A CA 1
ATOM 1998 C C . VAL A 1 258 ? 3.175 11.765 11.605 1.00 94.19 258 VAL A C 1
ATOM 2000 O O . VAL A 1 258 ? 4.404 11.760 11.710 1.00 94.19 258 VAL A O 1
ATOM 2003 N N . LEU A 1 259 ? 2.545 12.173 10.510 1.00 93.81 259 LEU A N 1
ATOM 2004 C CA . LEU A 1 259 ? 3.195 12.735 9.338 1.00 93.81 259 LEU A CA 1
ATOM 2005 C C . LEU A 1 259 ? 3.566 14.189 9.632 1.00 93.81 259 LEU A C 1
ATOM 2007 O O . LEU A 1 259 ? 2.685 15.028 9.814 1.00 93.81 259 LEU A O 1
ATOM 2011 N N . GLN A 1 260 ? 4.862 14.495 9.672 1.00 93.25 260 GLN A N 1
ATOM 2012 C CA . GLN A 1 260 ? 5.365 15.830 10.000 1.00 93.25 260 GLN A CA 1
ATOM 2013 C C . GLN A 1 260 ? 6.207 16.422 8.873 1.00 93.25 260 GLN A C 1
ATOM 2015 O O . GLN A 1 260 ? 7.122 15.783 8.352 1.00 93.25 260 GLN A O 1
ATOM 2020 N N . ASN A 1 261 ? 5.968 17.689 8.547 1.00 90.12 261 ASN A N 1
ATOM 2021 C CA . ASN A 1 261 ? 6.869 18.456 7.693 1.00 90.12 261 ASN A CA 1
ATOM 2022 C C . ASN A 1 261 ? 6.922 19.913 8.155 1.00 90.12 261 ASN A C 1
ATOM 2024 O O . ASN A 1 261 ? 5.941 20.645 8.065 1.00 90.12 261 ASN A O 1
ATOM 2028 N N . SER A 1 262 ? 8.092 20.352 8.624 1.00 78.31 262 SER A N 1
ATOM 2029 C CA . SER A 1 262 ? 8.291 21.710 9.143 1.00 78.31 262 SER A CA 1
ATOM 2030 C C . SER A 1 262 ? 8.176 22.801 8.077 1.00 78.31 262 SER A C 1
ATOM 2032 O O . SER A 1 262 ? 7.877 23.943 8.425 1.00 78.31 262 SER A O 1
ATOM 2034 N N . LYS A 1 263 ? 8.396 22.449 6.802 1.00 83.25 263 LYS A N 1
ATOM 2035 C CA . LYS A 1 263 ? 8.367 23.359 5.647 1.00 83.25 263 LYS A CA 1
ATOM 2036 C C . LYS A 1 263 ? 7.042 23.329 4.876 1.00 83.25 263 LYS A C 1
ATOM 2038 O O . LYS A 1 263 ? 6.909 24.054 3.896 1.00 83.25 263 LYS A O 1
ATOM 2043 N N . ALA A 1 264 ? 6.099 22.467 5.257 1.00 80.31 264 ALA A N 1
ATOM 2044 C CA . ALA A 1 264 ? 4.794 22.394 4.607 1.00 80.31 264 ALA A CA 1
ATOM 2045 C C . ALA A 1 264 ? 3.875 23.547 5.060 1.00 80.31 264 ALA A C 1
ATOM 2047 O O . ALA A 1 264 ? 4.076 24.079 6.157 1.00 80.31 264 ALA A O 1
ATOM 2048 N N . PRO A 1 265 ? 2.854 23.912 4.255 1.00 77.44 265 PRO A N 1
ATOM 2049 C CA . PRO A 1 265 ? 1.794 24.820 4.688 1.00 77.44 265 PRO A CA 1
ATOM 2050 C C . PRO A 1 265 ? 1.161 24.330 5.992 1.00 77.44 265 PRO A C 1
ATOM 2052 O O . PRO A 1 265 ? 1.103 23.124 6.233 1.00 77.44 265 PRO A O 1
ATOM 2055 N N . GLU A 1 266 ? 0.649 25.249 6.809 1.00 78.19 266 GLU A N 1
ATOM 2056 C CA . GLU A 1 266 ? 0.153 24.957 8.162 1.00 78.19 266 GLU A CA 1
ATOM 2057 C C . GLU A 1 266 ? -0.870 23.806 8.194 1.00 78.19 266 GLU A C 1
ATOM 2059 O O . GLU A 1 266 ? -0.757 22.901 9.020 1.00 78.19 266 GLU A O 1
ATOM 2064 N N . LYS A 1 267 ? -1.753 23.745 7.187 1.00 76.44 267 LYS A N 1
ATOM 2065 C CA . LYS A 1 267 ? -2.746 22.675 6.980 1.00 76.44 267 LYS A CA 1
ATOM 2066 C C . LYS A 1 267 ? -2.153 21.260 6.836 1.00 76.44 267 LYS A C 1
ATOM 2068 O O . LYS A 1 267 ? -2.830 20.287 7.143 1.00 76.44 267 LYS A O 1
ATOM 2073 N N . PHE A 1 268 ? -0.909 21.125 6.374 1.00 78.62 268 PHE A N 1
ATOM 2074 C CA . PHE A 1 268 ? -0.242 19.837 6.111 1.00 78.62 268 PHE A CA 1
ATOM 2075 C C . PHE A 1 268 ? 0.965 19.589 7.021 1.00 78.62 268 PHE A C 1
ATOM 2077 O O . PHE A 1 268 ? 1.753 18.666 6.792 1.00 78.62 268 PHE A O 1
ATOM 2084 N N . ARG A 1 269 ? 1.147 20.433 8.041 1.00 80.19 269 ARG A N 1
ATOM 2085 C CA . ARG A 1 269 ? 2.330 20.410 8.903 1.00 80.19 269 ARG A CA 1
ATOM 2086 C C . ARG A 1 269 ? 2.376 19.173 9.794 1.00 80.19 269 ARG A C 1
ATOM 2088 O O . ARG A 1 269 ? 3.462 18.647 10.043 1.00 80.19 269 ARG A O 1
ATOM 2095 N N . CYS A 1 270 ? 1.209 18.732 10.258 1.00 86.31 270 CYS A N 1
ATOM 2096 C CA . CYS A 1 270 ? 1.033 17.587 11.138 1.00 86.31 270 CYS A CA 1
ATOM 2097 C C . CYS A 1 270 ? -0.270 16.867 10.773 1.00 86.31 270 CYS A C 1
ATOM 2099 O O . CYS A 1 270 ? -1.348 17.426 10.951 1.00 86.31 270 CYS A O 1
ATOM 2101 N N . VAL A 1 271 ? -0.176 15.646 10.248 1.00 89.06 271 VAL A N 1
ATOM 2102 C CA . VAL A 1 271 ? -1.345 14.809 9.939 1.00 89.06 271 VAL A CA 1
ATOM 2103 C C . VAL A 1 271 ? -1.180 13.479 10.653 1.00 89.06 271 VAL A C 1
ATOM 2105 O O . VAL A 1 271 ? -0.186 12.784 10.449 1.00 89.06 271 VAL A O 1
ATOM 2108 N N . LYS A 1 272 ? -2.149 13.121 11.494 1.00 91.31 272 LYS A N 1
ATOM 2109 C CA . LYS A 1 272 ? -2.177 11.826 12.173 1.00 91.31 272 LYS A CA 1
ATOM 2110 C C . LYS A 1 272 ? -2.931 10.815 11.310 1.00 91.31 272 LYS A C 1
ATOM 2112 O O . LYS A 1 272 ? -4.011 11.115 10.807 1.00 91.31 272 LYS A O 1
ATOM 2117 N N . ALA A 1 273 ? -2.345 9.642 11.114 1.00 91.94 273 ALA A N 1
ATOM 2118 C CA . ALA A 1 273 ? -2.910 8.566 10.312 1.00 91.94 273 ALA A CA 1
ATOM 2119 C C . ALA A 1 273 ? -2.700 7.217 11.006 1.00 91.94 273 ALA A C 1
ATOM 2121 O O . ALA A 1 273 ? -1.684 7.001 11.665 1.00 91.94 273 ALA A O 1
ATOM 2122 N N . LEU A 1 274 ? -3.666 6.319 10.841 1.00 92.81 274 LEU A N 1
ATOM 2123 C CA . LEU A 1 274 ? -3.582 4.932 11.282 1.00 92.81 274 LEU A CA 1
ATOM 2124 C C . LEU A 1 274 ? -3.211 4.074 10.068 1.00 92.81 274 LEU A C 1
ATOM 2126 O O . LEU A 1 274 ? -3.886 4.154 9.041 1.00 92.81 274 LEU A O 1
ATOM 2130 N N . ILE A 1 275 ? -2.110 3.326 10.153 1.00 94.50 275 ILE A N 1
ATOM 2131 C CA . ILE A 1 275 ? -1.541 2.581 9.019 1.00 94.50 275 ILE A CA 1
ATOM 2132 C C . ILE A 1 275 ? -1.287 1.117 9.424 1.00 94.50 275 ILE A C 1
ATOM 2134 O O . ILE A 1 275 ? -0.801 0.890 10.531 1.00 94.50 275 ILE A O 1
ATOM 2138 N N . PRO A 1 276 ? -1.574 0.126 8.559 1.00 95.62 276 PRO A N 1
ATOM 2139 C CA . PRO A 1 276 ? -1.182 -1.270 8.775 1.00 95.62 276 PRO A CA 1
ATOM 2140 C C . PRO A 1 276 ? 0.322 -1.483 9.016 1.00 95.62 276 PRO A C 1
ATOM 2142 O O . PRO A 1 276 ? 1.155 -0.873 8.343 1.00 95.62 276 PRO A O 1
ATOM 2145 N N . LYS A 1 277 ? 0.680 -2.399 9.929 1.00 95.06 277 LYS A N 1
ATOM 2146 C CA . LYS A 1 277 ? 2.074 -2.788 10.243 1.00 95.06 277 LYS A CA 1
ATOM 2147 C C . LYS A 1 277 ? 2.802 -3.387 9.034 1.00 95.06 277 LYS A C 1
ATOM 2149 O O . LYS A 1 277 ? 3.999 -3.172 8.852 1.00 95.06 277 LYS A O 1
ATOM 2154 N N . GLU A 1 278 ? 2.065 -4.081 8.173 1.00 95.62 278 GLU A N 1
ATOM 2155 C CA . GLU A 1 278 ? 2.587 -4.770 6.987 1.00 95.62 278 GLU A CA 1
ATOM 2156 C C . GLU A 1 278 ? 2.794 -3.849 5.774 1.00 95.62 278 GLU A C 1
ATOM 2158 O O . GLU A 1 278 ? 3.242 -4.301 4.717 1.00 95.62 278 GLU A O 1
ATOM 2163 N N . LEU A 1 279 ? 2.475 -2.555 5.884 1.00 95.12 279 LEU A N 1
ATOM 2164 C CA . LEU A 1 279 ? 2.548 -1.662 4.733 1.00 95.12 279 LEU A CA 1
ATOM 2165 C C . LEU A 1 279 ? 4.000 -1.439 4.284 1.00 95.12 279 LEU A C 1
ATOM 2167 O O . LEU A 1 279 ? 4.885 -1.129 5.090 1.00 95.12 279 LEU A O 1
ATOM 2171 N N . SER A 1 280 ? 4.241 -1.547 2.976 1.00 95.19 280 SER A N 1
ATOM 2172 C CA . SER A 1 280 ? 5.548 -1.234 2.403 1.00 95.19 280 SER A CA 1
ATOM 2173 C C . SER A 1 280 ? 5.789 0.279 2.382 1.00 95.19 280 SER A C 1
ATOM 2175 O O . SER A 1 280 ? 4.849 1.073 2.327 1.00 95.19 280 SER A O 1
ATOM 2177 N N . VAL A 1 281 ? 7.047 0.724 2.370 1.00 95.38 281 VAL A N 1
ATOM 2178 C CA . VAL A 1 281 ? 7.391 2.150 2.211 1.00 95.38 281 VAL A CA 1
ATOM 2179 C C . VAL A 1 281 ? 6.741 2.756 0.962 1.00 95.38 281 VAL A C 1
ATOM 2181 O O . VAL A 1 281 ? 6.316 3.911 1.010 1.00 95.38 281 VAL A O 1
ATOM 2184 N N . THR A 1 282 ? 6.644 2.020 -0.148 1.00 92.94 282 THR A N 1
ATOM 2185 C CA . THR A 1 282 ? 5.966 2.488 -1.369 1.00 92.94 282 THR A CA 1
ATOM 2186 C C . THR A 1 282 ? 4.496 2.801 -1.104 1.00 92.94 282 THR A C 1
ATOM 2188 O O . THR A 1 282 ? 4.019 3.885 -1.449 1.00 92.94 282 THR A O 1
ATOM 2191 N N . ASP A 1 283 ? 3.801 1.909 -0.407 1.00 94.31 283 ASP A N 1
ATOM 2192 C CA . ASP A 1 283 ? 2.398 2.098 -0.043 1.00 94.31 283 ASP A CA 1
ATOM 2193 C C . ASP A 1 283 ? 2.236 3.229 0.978 1.00 94.31 283 ASP A C 1
ATOM 2195 O O . ASP A 1 283 ? 1.334 4.057 0.849 1.00 94.31 283 ASP A O 1
ATOM 2199 N N . ILE A 1 284 ? 3.168 3.355 1.935 1.00 95.12 284 ILE A N 1
ATOM 2200 C CA . ILE A 1 284 ? 3.184 4.465 2.897 1.00 95.12 284 ILE A CA 1
ATOM 2201 C C . ILE A 1 284 ? 3.341 5.790 2.145 1.00 95.12 284 ILE A C 1
ATOM 2203 O O . ILE A 1 284 ? 2.669 6.766 2.481 1.00 95.12 284 ILE A O 1
ATOM 2207 N N . ARG A 1 285 ? 4.173 5.856 1.095 1.00 94.62 285 ARG A N 1
ATOM 2208 C CA . ARG A 1 285 ? 4.302 7.061 0.257 1.00 94.62 285 ARG A CA 1
ATOM 2209 C C . ARG A 1 285 ? 3.016 7.371 -0.497 1.00 94.62 285 ARG A C 1
ATOM 2211 O O . ARG A 1 285 ? 2.645 8.540 -0.536 1.00 94.62 285 ARG A O 1
ATOM 2218 N N . ARG A 1 286 ? 2.326 6.372 -1.060 1.00 93.62 286 ARG A N 1
ATOM 2219 C CA . ARG A 1 286 ? 1.030 6.568 -1.740 1.00 93.62 286 ARG A CA 1
ATOM 2220 C C . ARG A 1 286 ? -0.040 7.067 -0.769 1.00 93.62 286 ARG A C 1
ATOM 2222 O O . ARG A 1 286 ? -0.690 8.077 -1.041 1.00 93.62 286 ARG A O 1
ATOM 2229 N N . ALA A 1 287 ? -0.146 6.443 0.403 1.00 93.00 287 ALA A N 1
ATOM 2230 C CA . ALA A 1 287 ? -1.049 6.875 1.465 1.00 93.00 287 ALA A CA 1
ATOM 2231 C C . ALA A 1 287 ? -0.725 8.307 1.919 1.00 93.00 287 ALA A C 1
ATOM 2233 O O . ALA A 1 287 ? -1.606 9.165 1.954 1.00 93.00 287 ALA A O 1
ATOM 2234 N N . THR A 1 288 ? 0.552 8.604 2.174 1.00 92.94 288 THR A N 1
ATOM 2235 C CA . THR A 1 288 ? 1.009 9.946 2.566 1.00 92.94 288 THR A CA 1
ATOM 2236 C C . THR A 1 288 ? 0.708 10.972 1.475 1.00 92.94 288 THR A C 1
ATOM 2238 O O . THR A 1 288 ? 0.180 12.037 1.778 1.00 92.94 288 THR A O 1
ATOM 2241 N N . SER A 1 289 ? 0.978 10.645 0.209 1.00 93.19 289 SER A N 1
ATOM 2242 C CA . SER A 1 289 ? 0.746 11.505 -0.959 1.00 93.19 289 SER A CA 1
ATOM 2243 C C . SER A 1 289 ? -0.698 11.996 -1.038 1.00 93.19 289 SER A C 1
ATOM 2245 O O . SER A 1 289 ? -0.916 13.198 -1.201 1.00 93.19 289 SER A O 1
ATOM 2247 N N . SER A 1 290 ? -1.667 11.103 -0.809 1.00 90.00 290 SER A N 1
ATOM 2248 C CA . SER A 1 290 ? -3.093 11.459 -0.777 1.00 90.00 290 SER A CA 1
ATOM 2249 C C . SER A 1 290 ? -3.445 12.466 0.328 1.00 90.00 290 SER A C 1
ATOM 2251 O O . SER A 1 290 ? -4.320 13.308 0.147 1.00 90.00 290 SER A O 1
ATOM 2253 N N . LYS A 1 291 ? -2.740 12.414 1.466 1.00 88.75 291 LYS A N 1
ATOM 2254 C CA . LYS A 1 291 ? -2.987 13.279 2.629 1.00 88.75 291 LYS A CA 1
ATOM 2255 C C . LYS A 1 291 ? -2.287 14.630 2.528 1.00 88.75 291 LYS A C 1
ATOM 2257 O O . LYS A 1 291 ? -2.823 15.621 3.012 1.00 88.75 291 LYS A O 1
ATOM 2262 N N . VAL A 1 292 ? -1.095 14.674 1.930 1.00 88.12 292 VAL A N 1
ATOM 2263 C CA . VAL A 1 292 ? -0.263 15.890 1.890 1.00 88.12 292 VAL A CA 1
ATOM 2264 C C . VAL A 1 292 ? -0.357 16.667 0.575 1.00 88.12 292 VAL A C 1
ATOM 2266 O O . VAL A 1 292 ? 0.215 17.749 0.477 1.00 88.12 292 VAL A O 1
ATOM 2269 N N . GLY A 1 293 ? -1.029 16.126 -0.449 1.00 86.81 293 GLY A N 1
ATOM 2270 C CA . GLY A 1 293 ? -1.156 16.772 -1.763 1.00 86.81 293 GLY A CA 1
ATOM 2271 C C . GLY A 1 293 ? 0.163 16.871 -2.542 1.00 86.81 293 GLY A C 1
ATOM 2272 O O . GLY A 1 293 ? 0.306 17.715 -3.422 1.00 86.81 293 GLY A O 1
ATOM 2273 N N . CYS A 1 294 ? 1.149 16.036 -2.209 1.00 88.75 294 CYS A N 1
ATOM 2274 C CA . CYS A 1 294 ? 2.442 15.964 -2.887 1.00 88.75 294 CYS A CA 1
ATOM 2275 C C . CYS A 1 294 ? 2.500 14.656 -3.685 1.00 88.75 294 CYS A C 1
ATOM 2277 O O . CYS A 1 294 ? 2.191 13.617 -3.095 1.00 88.75 294 CYS A O 1
ATOM 2279 N N . PRO A 1 295 ? 2.895 14.651 -4.971 1.00 90.88 295 PRO A N 1
ATOM 2280 C CA . PRO A 1 295 ? 3.040 13.417 -5.738 1.00 90.88 295 PRO A CA 1
ATOM 2281 C C . PRO A 1 295 ? 3.957 12.420 -5.020 1.00 90.88 295 PRO A C 1
ATOM 2283 O O . PRO A 1 295 ? 5.049 12.780 -4.582 1.00 90.88 295 PRO A O 1
ATOM 2286 N N . PHE A 1 296 ? 3.547 11.153 -4.914 1.00 90.44 296 PHE A N 1
ATOM 2287 C CA . PHE A 1 296 ? 4.329 10.123 -4.211 1.00 90.44 296 PHE A CA 1
ATOM 2288 C C . PHE A 1 296 ? 5.743 9.928 -4.800 1.00 90.44 296 PHE A C 1
ATOM 2290 O O . PHE A 1 296 ? 6.667 9.557 -4.073 1.00 90.44 296 PHE A O 1
ATOM 2297 N N . LYS A 1 297 ? 5.936 10.237 -6.093 1.00 89.19 297 LYS A N 1
ATOM 2298 C CA . LYS A 1 297 ? 7.239 10.234 -6.786 1.00 89.19 297 LYS A CA 1
ATOM 2299 C C . LYS A 1 297 ? 8.216 11.275 -6.235 1.00 89.19 297 LYS A C 1
ATOM 2301 O O . LYS A 1 297 ? 9.419 11.061 -6.231 1.00 89.19 297 LYS A O 1
ATOM 2306 N N . GLU A 1 298 ? 7.706 12.370 -5.684 1.00 92.06 298 GLU A N 1
ATOM 2307 C CA . GLU A 1 298 ? 8.517 13.447 -5.109 1.00 92.06 298 GLU A CA 1
ATOM 2308 C C . GLU A 1 298 ? 8.612 13.349 -3.579 1.00 92.06 298 GLU A C 1
ATOM 2310 O O . GLU A 1 298 ? 9.107 14.258 -2.912 1.00 92.06 298 GLU A O 1
ATOM 2315 N N . LEU A 1 299 ? 8.108 12.262 -2.990 1.00 93.88 299 LEU A N 1
ATOM 2316 C CA . LEU A 1 299 ? 7.895 12.160 -1.553 1.00 93.88 299 LEU A CA 1
ATOM 2317 C C . LEU A 1 299 ? 8.952 11.276 -0.889 1.00 93.88 299 LEU A C 1
ATOM 2319 O O . LEU A 1 299 ? 8.915 10.048 -0.968 1.00 93.88 299 LEU A O 1
ATOM 2323 N N . GLN A 1 300 ? 9.890 11.902 -0.178 1.00 95.25 300 GLN A N 1
ATOM 2324 C CA . GLN A 1 300 ? 10.866 11.182 0.637 1.00 95.25 300 GLN A CA 1
ATOM 2325 C C . GLN A 1 300 ? 10.414 11.111 2.084 1.00 95.25 300 GLN A C 1
ATOM 2327 O O . GLN A 1 300 ? 10.164 12.137 2.718 1.00 95.25 300 GLN A O 1
ATOM 2332 N N . LEU A 1 301 ? 10.372 9.887 2.603 1.00 96.06 301 LEU A N 1
ATOM 2333 C CA . LEU A 1 301 ? 10.043 9.597 3.990 1.00 96.06 301 LEU A CA 1
ATOM 2334 C C . LEU A 1 301 ? 11.317 9.430 4.817 1.00 96.06 301 LEU A C 1
ATOM 2336 O O . LEU A 1 301 ? 12.338 8.923 4.334 1.00 96.06 301 LEU A O 1
ATOM 2340 N N . GLN A 1 302 ? 11.237 9.858 6.068 1.00 96.44 302 GLN A N 1
ATOM 2341 C CA . GLN A 1 302 ? 12.239 9.658 7.097 1.00 96.44 302 GLN A CA 1
ATOM 2342 C C . GLN A 1 302 ? 11.532 9.201 8.378 1.00 96.44 302 GLN A C 1
ATOM 2344 O O . GLN A 1 302 ? 10.657 9.907 8.879 1.00 96.44 302 GLN A O 1
ATOM 2349 N N . ILE A 1 303 ? 11.896 8.027 8.886 1.00 95.25 303 ILE A N 1
ATOM 2350 C CA . ILE A 1 303 ? 11.287 7.389 10.063 1.00 95.25 303 ILE A CA 1
ATOM 2351 C C . ILE A 1 303 ? 12.398 7.203 11.088 1.00 95.25 303 ILE A C 1
ATOM 2353 O O . ILE A 1 303 ? 13.469 6.729 10.725 1.00 95.25 303 ILE A O 1
ATOM 2357 N N . ASP A 1 304 ? 12.192 7.669 12.320 1.00 90.94 304 ASP A N 1
ATOM 2358 C CA . ASP A 1 304 ? 13.186 7.599 13.406 1.00 90.94 304 ASP A CA 1
ATOM 2359 C C . ASP A 1 304 ? 14.585 8.138 13.026 1.00 90.94 304 ASP A C 1
ATOM 2361 O O . ASP A 1 304 ? 15.616 7.721 13.537 1.00 90.94 304 ASP A O 1
ATOM 2365 N N . GLY A 1 305 ? 14.623 9.124 12.121 1.00 90.94 305 GLY A N 1
ATOM 2366 C CA . GLY A 1 305 ? 15.861 9.741 11.633 1.00 90.94 305 GLY A CA 1
ATOM 2367 C C . GLY A 1 305 ? 16.480 9.055 10.413 1.00 90.94 305 GLY A C 1
ATOM 2368 O O . GLY A 1 305 ? 17.304 9.672 9.738 1.00 90.94 305 GLY A O 1
ATOM 2369 N N . GLU A 1 306 ? 16.023 7.865 10.034 1.00 93.62 306 GLU A N 1
ATOM 2370 C CA . GLU A 1 306 ? 16.525 7.140 8.869 1.00 93.62 306 GLU A CA 1
ATOM 2371 C C . GLU A 1 306 ? 15.722 7.439 7.604 1.00 93.62 306 GLU A C 1
ATOM 2373 O O . GLU A 1 306 ? 14.491 7.493 7.607 1.00 93.62 306 GLU A O 1
ATOM 2378 N N . HIS A 1 307 ? 16.420 7.629 6.483 1.00 94.19 307 HIS A N 1
ATOM 2379 C CA . HIS A 1 307 ? 15.780 7.843 5.189 1.00 94.19 307 HIS A CA 1
ATOM 2380 C C . HIS A 1 307 ? 15.288 6.523 4.599 1.00 94.19 307 HIS A C 1
ATOM 2382 O O . HIS A 1 307 ? 16.062 5.603 4.338 1.00 94.19 307 HIS A O 1
ATOM 2388 N N . MET A 1 308 ? 13.987 6.458 4.323 1.00 95.19 308 MET A N 1
ATOM 2389 C CA . MET A 1 308 ? 13.365 5.275 3.742 1.00 95.19 308 MET A CA 1
ATOM 2390 C C . MET A 1 308 ? 13.612 5.250 2.237 1.00 95.19 308 MET A C 1
ATOM 2392 O O . MET A 1 308 ? 12.867 5.845 1.453 1.00 95.19 308 MET A O 1
ATOM 2396 N N . TRP A 1 309 ? 14.703 4.606 1.831 1.00 92.06 309 TRP A N 1
ATOM 2397 C CA . TRP A 1 309 ? 15.093 4.481 0.426 1.00 92.06 309 TRP A CA 1
ATOM 2398 C C . TRP A 1 309 ? 14.476 3.262 -0.263 1.00 92.06 309 TRP A C 1
ATOM 2400 O O . TRP A 1 309 ? 14.131 3.331 -1.439 1.00 92.06 309 TRP A O 1
ATOM 2410 N N . THR A 1 310 ? 14.325 2.161 0.468 1.00 91.69 310 THR A N 1
ATOM 2411 C CA . THR A 1 310 ? 13.849 0.873 -0.050 1.00 91.69 310 THR A CA 1
ATOM 2412 C C . THR A 1 310 ? 12.326 0.848 -0.098 1.00 91.69 310 THR A C 1
ATOM 2414 O O . THR A 1 310 ? 11.697 0.982 0.946 1.00 91.69 310 THR A O 1
ATOM 2417 N N . GLY A 1 311 ? 11.734 0.660 -1.282 1.00 89.75 311 GLY A N 1
ATOM 2418 C CA . GLY A 1 311 ? 10.277 0.686 -1.467 1.00 89.75 311 GLY A CA 1
ATOM 2419 C C . GLY A 1 311 ? 9.544 -0.448 -0.743 1.00 89.75 311 GLY A C 1
ATOM 2420 O O . GLY A 1 311 ? 8.523 -0.215 -0.106 1.00 89.75 311 GLY A O 1
ATOM 2421 N N . ARG A 1 312 ? 10.106 -1.662 -0.754 1.00 88.56 312 ARG A N 1
ATOM 2422 C CA . ARG A 1 312 ? 9.512 -2.844 -0.097 1.00 88.56 312 ARG A CA 1
ATOM 2423 C C . ARG A 1 312 ? 9.793 -2.982 1.399 1.00 88.56 312 ARG A C 1
ATOM 2425 O O . ARG A 1 312 ? 9.343 -3.948 2.005 1.00 88.56 312 ARG A O 1
ATOM 2432 N N . LEU A 1 313 ? 10.565 -2.076 1.998 1.00 93.00 313 LEU A N 1
ATOM 2433 C CA . LEU A 1 313 ? 10.807 -2.142 3.437 1.00 93.00 313 LEU A CA 1
ATOM 2434 C C . LEU A 1 313 ? 9.467 -1.989 4.170 1.00 93.00 313 LEU A C 1
ATOM 2436 O O . LEU A 1 313 ? 8.672 -1.133 3.796 1.00 93.00 313 LEU A O 1
ATOM 2440 N N . GLN A 1 314 ? 9.222 -2.809 5.187 1.00 95.38 314 GLN A N 1
ATOM 2441 C CA . GLN A 1 314 ? 8.047 -2.716 6.054 1.00 95.38 314 GLN A CA 1
ATOM 2442 C C . GLN A 1 314 ? 8.512 -2.175 7.410 1.00 95.38 314 GLN A C 1
ATOM 2444 O O . GLN A 1 314 ? 8.839 -2.955 8.306 1.00 95.38 314 GLN A O 1
ATOM 2449 N N . PRO A 1 315 ? 8.634 -0.843 7.565 1.00 95.38 315 PRO A N 1
ATOM 2450 C CA . PRO A 1 315 ? 9.255 -0.242 8.745 1.00 95.38 315 PRO A CA 1
ATOM 2451 C C . PRO A 1 315 ? 8.463 -0.508 10.030 1.00 95.38 315 PRO A C 1
ATOM 2453 O O . PRO A 1 315 ? 9.009 -0.367 11.119 1.00 95.38 315 PRO A O 1
ATOM 2456 N N . PHE A 1 316 ? 7.192 -0.899 9.904 1.00 95.81 316 PHE A N 1
ATOM 2457 C CA . PHE A 1 316 ? 6.285 -1.097 11.027 1.00 95.81 316 PHE A CA 1
ATOM 2458 C C . PHE A 1 316 ? 5.961 -2.564 11.325 1.00 95.81 316 PHE A C 1
ATOM 2460 O O . PHE A 1 316 ? 5.173 -2.817 12.231 1.00 95.81 316 PHE A O 1
ATOM 2467 N N . LEU A 1 317 ? 6.579 -3.530 10.631 1.00 94.44 317 LEU A N 1
ATOM 2468 C CA . LEU A 1 317 ? 6.263 -4.953 10.813 1.00 94.44 317 LEU A CA 1
ATOM 2469 C C . LEU A 1 317 ? 6.451 -5.398 12.273 1.00 94.44 317 LEU A C 1
ATOM 2471 O O . LEU A 1 317 ? 5.604 -6.084 12.832 1.00 94.44 317 LEU A O 1
ATOM 2475 N N . ASN A 1 318 ? 7.529 -4.922 12.900 1.00 93.00 318 ASN A N 1
ATOM 2476 C CA . ASN A 1 318 ? 7.862 -5.174 14.304 1.00 93.00 318 ASN A CA 1
ATOM 2477 C C . ASN A 1 318 ? 7.682 -3.914 15.168 1.00 93.00 318 ASN A C 1
ATOM 2479 O O . ASN A 1 318 ? 8.406 -3.723 16.144 1.00 93.00 318 ASN A O 1
ATOM 2483 N N . ALA A 1 319 ? 6.789 -3.004 14.771 1.00 91.06 319 ALA A N 1
ATOM 2484 C CA . ALA A 1 319 ? 6.554 -1.783 15.526 1.00 91.06 319 ALA A CA 1
ATOM 2485 C C . ALA A 1 319 ? 5.868 -2.074 16.868 1.00 91.06 319 ALA A C 1
ATOM 2487 O O . ALA A 1 319 ? 4.869 -2.799 16.935 1.00 91.06 319 ALA A O 1
ATOM 2488 N N . GLU A 1 320 ? 6.398 -1.444 17.914 1.00 91.69 320 GLU A N 1
ATOM 2489 C CA . GLU A 1 320 ? 5.778 -1.355 19.232 1.00 91.69 320 GLU A CA 1
ATOM 2490 C C . GLU A 1 320 ? 4.494 -0.524 19.148 1.00 91.69 320 GLU A C 1
ATOM 2492 O O . GLU A 1 320 ? 4.332 0.304 18.247 1.00 91.69 320 GLU A O 1
ATOM 2497 N N . ASP A 1 321 ? 3.602 -0.683 20.122 1.00 87.19 321 ASP A N 1
ATOM 2498 C CA . ASP A 1 321 ? 2.368 0.100 20.203 1.00 87.19 321 ASP A CA 1
ATOM 2499 C C . ASP A 1 321 ? 2.665 1.507 20.743 1.00 87.19 321 ASP A C 1
ATOM 2501 O O . ASP A 1 321 ? 2.349 1.885 21.875 1.00 87.19 321 ASP A O 1
ATOM 2505 N N . ARG A 1 322 ? 3.345 2.288 19.904 1.00 90.44 322 ARG A N 1
ATOM 2506 C CA . ARG A 1 322 ? 3.709 3.681 20.133 1.00 90.44 322 ARG A CA 1
ATOM 2507 C C . ARG A 1 322 ? 3.414 4.518 18.899 1.00 90.44 322 ARG A C 1
ATOM 2509 O O . ARG A 1 322 ? 3.247 4.021 17.790 1.00 90.44 322 ARG A O 1
ATOM 2516 N N . GLU A 1 323 ? 3.370 5.824 19.104 1.00 91.81 323 GLU A N 1
ATOM 2517 C CA . GLU A 1 323 ? 3.175 6.781 18.025 1.00 91.81 323 GLU A CA 1
ATOM 2518 C C . GLU A 1 323 ? 4.501 7.051 17.299 1.00 91.81 323 GLU A C 1
ATOM 2520 O O . GLU A 1 323 ? 5.460 7.549 17.895 1.00 91.81 323 GLU A O 1
ATOM 2525 N N . TYR A 1 324 ? 4.560 6.739 16.002 1.00 94.62 324 TYR A N 1
ATOM 2526 C CA . TYR A 1 324 ? 5.756 6.940 15.182 1.00 94.62 324 TYR A CA 1
ATOM 2527 C C . TYR A 1 324 ? 5.716 8.283 14.461 1.00 94.62 324 TYR A C 1
ATOM 2529 O O . TYR A 1 324 ? 4.712 8.661 13.856 1.00 94.62 324 TYR A O 1
ATOM 2537 N N . LYS A 1 325 ? 6.838 9.007 14.471 1.00 94.88 325 LYS A N 1
ATOM 2538 C CA . LYS A 1 325 ? 6.971 10.282 13.757 1.00 94.88 325 LYS A CA 1
ATOM 2539 C C . LYS A 1 325 ? 7.598 10.043 12.392 1.00 94.88 325 LYS A C 1
ATOM 2541 O O . LYS A 1 325 ? 8.783 9.733 12.288 1.00 94.88 325 LYS A O 1
ATOM 2546 N N . VAL A 1 326 ? 6.816 10.250 11.339 1.00 96.31 326 VAL A N 1
ATOM 2547 C CA . VAL A 1 326 ? 7.269 10.111 9.956 1.00 96.31 326 VAL A CA 1
ATOM 2548 C C . VAL A 1 326 ? 7.443 11.496 9.359 1.00 96.31 326 VAL A C 1
ATOM 2550 O O . VAL A 1 326 ? 6.483 12.213 9.078 1.00 96.31 326 VAL A O 1
ATOM 2553 N N . LYS A 1 327 ? 8.698 11.895 9.168 1.00 96.00 327 LYS A N 1
ATOM 2554 C CA . LYS A 1 327 ? 9.027 13.154 8.505 1.00 96.00 327 LYS A CA 1
ATOM 2555 C C . LYS A 1 327 ? 8.953 12.959 6.999 1.00 96.00 327 LYS A C 1
ATOM 2557 O O . LYS A 1 327 ? 9.567 12.036 6.470 1.00 96.00 327 LYS A O 1
ATOM 2562 N N . TRP A 1 328 ? 8.254 13.842 6.296 1.00 94.94 328 TRP A N 1
ATOM 2563 C CA . TRP A 1 328 ? 8.202 13.812 4.834 1.00 94.94 328 TRP A CA 1
ATOM 2564 C C . TRP A 1 328 ? 8.781 15.093 4.237 1.00 94.94 328 TRP A C 1
ATOM 2566 O O . TRP A 1 328 ? 8.732 16.164 4.845 1.00 94.94 328 TRP A O 1
ATOM 2576 N N . ARG A 1 329 ? 9.378 14.985 3.047 1.00 94.88 329 ARG A N 1
ATOM 2577 C CA . ARG A 1 329 ? 9.914 16.125 2.291 1.00 94.88 329 ARG A CA 1
ATOM 2578 C C . ARG A 1 329 ? 9.634 15.954 0.804 1.00 94.88 329 ARG A C 1
ATOM 2580 O O . ARG A 1 329 ? 9.736 14.843 0.288 1.00 94.88 329 ARG A O 1
ATOM 2587 N N . LYS A 1 330 ? 9.342 17.071 0.135 1.00 94.69 330 LYS A N 1
ATOM 2588 C CA . LYS A 1 330 ? 9.273 17.155 -1.325 1.00 94.69 330 LYS A CA 1
ATOM 2589 C C . LYS A 1 330 ? 10.694 17.235 -1.887 1.00 94.69 330 LYS A C 1
ATOM 2591 O O . LYS A 1 330 ? 11.387 18.217 -1.626 1.00 94.69 330 LYS A O 1
ATOM 2596 N N . ILE A 1 331 ? 11.140 16.203 -2.597 1.00 94.75 331 ILE A N 1
ATOM 2597 C CA . ILE A 1 331 ? 12.454 16.138 -3.249 1.00 94.75 331 ILE A CA 1
ATOM 2598 C C . ILE A 1 331 ? 12.357 15.398 -4.586 1.00 94.75 331 ILE A C 1
ATOM 2600 O O . ILE A 1 331 ? 11.502 14.537 -4.759 1.00 94.75 331 ILE A O 1
ATOM 2604 N N . ASN A 1 332 ? 13.294 15.654 -5.499 1.00 93.38 332 ASN A N 1
ATOM 2605 C CA . ASN A 1 332 ? 13.520 14.748 -6.622 1.00 93.38 332 ASN A CA 1
ATOM 2606 C C . ASN A 1 332 ? 14.196 13.472 -6.086 1.00 93.38 332 ASN A C 1
ATOM 2608 O O . ASN A 1 332 ? 15.384 13.483 -5.737 1.00 93.38 332 ASN A O 1
ATOM 2612 N N . ARG A 1 333 ? 13.412 12.397 -5.946 1.00 93.25 333 ARG A N 1
ATOM 2613 C CA . ARG A 1 333 ? 13.866 11.146 -5.329 1.00 93.25 333 ARG A CA 1
ATOM 2614 C C . ARG A 1 333 ? 14.964 10.484 -6.144 1.00 93.25 333 ARG A C 1
ATOM 2616 O O . ARG A 1 333 ? 15.940 10.038 -5.548 1.00 93.25 333 ARG A O 1
ATOM 2623 N N . LEU A 1 334 ? 14.841 10.456 -7.471 1.00 92.00 334 LEU A N 1
ATOM 2624 C CA . LEU A 1 334 ? 15.836 9.849 -8.350 1.00 92.00 334 LEU A CA 1
ATOM 2625 C C . LEU A 1 334 ? 17.194 10.547 -8.231 1.00 92.00 334 LEU A C 1
ATOM 2627 O O . LEU A 1 334 ? 18.201 9.885 -7.989 1.00 92.00 334 LEU A O 1
ATOM 2631 N N . ALA A 1 335 ? 17.221 11.879 -8.307 1.00 91.81 335 ALA A N 1
ATOM 2632 C CA . ALA A 1 335 ? 18.449 12.659 -8.166 1.00 91.81 335 ALA A CA 1
ATOM 2633 C C . ALA A 1 335 ? 19.122 12.425 -6.803 1.00 91.81 335 ALA A C 1
ATOM 2635 O O . ALA A 1 335 ? 20.325 12.171 -6.735 1.00 91.81 335 ALA A O 1
ATOM 2636 N N . LYS A 1 336 ? 18.341 12.431 -5.714 1.00 92.94 336 LYS A N 1
ATOM 2637 C CA . LYS A 1 336 ? 18.863 12.144 -4.371 1.00 92.94 336 LYS A CA 1
ATOM 2638 C C . LYS A 1 336 ? 19.302 10.694 -4.189 1.00 92.94 336 LYS A C 1
ATOM 2640 O O . LYS A 1 336 ? 20.256 10.444 -3.456 1.00 92.94 336 LYS A O 1
ATOM 2645 N N . TYR A 1 337 ? 18.654 9.746 -4.859 1.00 91.12 337 TYR A N 1
ATOM 2646 C CA . TYR A 1 337 ? 19.054 8.344 -4.821 1.00 91.12 337 TYR A CA 1
ATOM 2647 C C . TYR A 1 337 ? 20.376 8.108 -5.567 1.00 91.12 337 TYR A C 1
ATOM 2649 O O . TYR A 1 337 ? 21.236 7.388 -5.059 1.00 91.12 337 TYR A O 1
ATOM 2657 N N . ILE A 1 338 ? 20.574 8.769 -6.715 1.00 90.69 338 ILE A N 1
ATOM 2658 C CA . ILE A 1 338 ? 21.841 8.784 -7.471 1.00 90.69 338 ILE A CA 1
ATOM 2659 C C . ILE A 1 338 ? 22.975 9.355 -6.609 1.00 90.69 338 ILE A C 1
ATOM 2661 O O . ILE A 1 338 ? 24.033 8.733 -6.503 1.00 90.69 338 ILE A O 1
ATOM 2665 N N . GLU A 1 339 ? 22.736 10.494 -5.949 1.00 90.62 339 GLU A N 1
ATOM 2666 C CA . GLU A 1 339 ? 23.687 11.127 -5.022 1.00 90.62 339 GLU A CA 1
ATOM 2667 C C . GLU A 1 339 ? 24.044 10.181 -3.864 1.00 90.62 339 GLU A C 1
ATOM 2669 O O . GLU A 1 339 ? 25.217 9.923 -3.600 1.00 90.62 339 GLU A O 1
ATOM 2674 N N . HIS A 1 340 ? 23.035 9.582 -3.225 1.00 89.69 340 HIS A N 1
ATOM 2675 C CA . HIS A 1 340 ? 23.215 8.654 -2.109 1.00 89.69 340 HIS A CA 1
ATOM 2676 C C . HIS A 1 340 ? 23.996 7.387 -2.496 1.00 89.69 340 HIS A C 1
ATOM 2678 O O . HIS A 1 340 ? 24.779 6.871 -1.699 1.00 89.69 340 HIS A O 1
ATOM 2684 N N . LYS A 1 341 ? 23.802 6.864 -3.714 1.00 88.94 341 LYS A N 1
ATOM 2685 C CA . LYS A 1 341 ? 24.537 5.692 -4.220 1.00 88.94 341 LYS A CA 1
ATOM 2686 C C . LYS A 1 341 ? 25.893 6.032 -4.834 1.00 88.94 341 LYS A C 1
ATOM 2688 O O . LYS A 1 341 ? 26.610 5.104 -5.211 1.00 88.94 341 LYS A O 1
ATOM 2693 N N . GLN A 1 342 ? 26.245 7.319 -4.912 1.00 84.56 342 GLN A N 1
ATOM 2694 C CA . GLN A 1 342 ? 27.488 7.809 -5.513 1.00 84.56 342 GLN A CA 1
ATOM 2695 C C . GLN A 1 342 ? 27.706 7.254 -6.931 1.00 84.56 342 GLN A C 1
ATOM 2697 O O . GLN A 1 342 ? 28.823 6.953 -7.349 1.00 84.56 342 GLN A O 1
ATOM 2702 N N . THR A 1 343 ? 26.618 7.064 -7.677 1.00 77.69 343 THR A N 1
ATOM 2703 C CA . THR A 1 343 ? 26.683 6.698 -9.095 1.00 77.69 343 THR A CA 1
ATOM 2704 C C . THR A 1 343 ? 26.961 7.963 -9.898 1.00 77.69 343 THR A C 1
ATOM 2706 O O . THR A 1 343 ? 26.339 8.989 -9.626 1.00 77.69 343 THR A O 1
ATOM 2709 N N . GLY A 1 344 ? 27.860 7.912 -10.887 1.00 74.25 344 GLY A N 1
ATOM 2710 C CA . GLY A 1 344 ? 28.201 9.042 -11.771 1.00 74.25 344 GLY A CA 1
ATOM 2711 C C . GLY A 1 344 ? 27.075 9.456 -12.737 1.00 74.25 344 GLY A C 1
ATOM 2712 O O . GLY A 1 344 ? 27.313 9.615 -13.928 1.00 74.25 344 GLY A O 1
ATOM 2713 N N . GLY A 1 345 ? 25.837 9.562 -12.250 1.00 75.56 345 GLY A N 1
ATOM 2714 C CA . GLY A 1 345 ? 24.613 9.748 -13.030 1.00 75.56 345 GLY A CA 1
ATOM 2715 C C . GLY A 1 345 ? 23.869 8.439 -13.314 1.00 75.56 345 GLY A C 1
ATOM 2716 O O . GLY A 1 345 ? 24.243 7.375 -12.827 1.00 75.56 345 GLY A O 1
ATOM 2717 N N . ALA A 1 346 ? 22.812 8.514 -14.131 1.00 64.62 346 ALA A N 1
ATOM 2718 C CA . ALA A 1 346 ? 21.976 7.357 -14.469 1.00 64.62 346 ALA A CA 1
ATOM 2719 C C . ALA A 1 346 ? 22.770 6.233 -15.164 1.00 64.62 346 ALA A C 1
ATOM 2721 O O . ALA A 1 346 ? 22.600 5.061 -14.839 1.00 64.62 346 ALA A O 1
ATOM 2722 N N . LYS A 1 347 ? 23.703 6.605 -16.053 1.00 67.19 347 LYS A N 1
ATOM 2723 C CA . LYS A 1 347 ? 24.636 5.680 -16.721 1.00 67.19 347 LYS A CA 1
ATOM 2724 C C . LYS A 1 347 ? 25.880 5.342 -15.904 1.00 67.19 347 LYS A C 1
ATOM 2726 O O . LYS A 1 347 ? 26.594 4.402 -16.237 1.00 67.19 347 LYS A O 1
ATOM 2731 N N . GLY A 1 348 ? 26.157 6.108 -14.852 1.00 73.75 348 GLY A N 1
ATOM 2732 C CA . GLY A 1 348 ? 27.355 5.928 -14.052 1.00 73.75 348 GLY A CA 1
ATOM 2733 C C . GLY A 1 348 ? 27.313 4.592 -13.323 1.00 73.75 348 GLY A C 1
ATOM 2734 O O . GLY A 1 348 ? 26.466 4.373 -12.456 1.00 73.75 348 GLY A O 1
ATOM 2735 N N . GLN A 1 349 ? 28.246 3.702 -13.644 1.00 77.19 349 GLN A N 1
ATOM 2736 C CA . GLN A 1 349 ? 28.460 2.506 -12.846 1.00 77.19 349 GLN A CA 1
ATOM 2737 C C . GLN A 1 349 ? 29.104 2.899 -11.514 1.00 77.19 349 GLN A C 1
ATOM 2739 O O . GLN A 1 349 ? 30.077 3.650 -11.461 1.00 77.19 349 GLN A O 1
ATOM 2744 N N . CYS A 1 350 ? 28.567 2.382 -10.413 1.00 76.88 350 CYS A N 1
ATOM 2745 C CA . CYS A 1 350 ? 29.209 2.495 -9.113 1.00 76.88 350 CYS A CA 1
ATOM 2746 C C . CYS A 1 350 ? 30.526 1.703 -9.129 1.00 76.88 350 CYS A C 1
ATOM 2748 O O . CYS A 1 350 ? 30.531 0.500 -9.412 1.00 76.88 350 CYS A O 1
ATOM 2750 N N . SER A 1 351 ? 31.632 2.362 -8.775 1.00 68.38 351 SER A N 1
ATOM 2751 C CA . SER A 1 351 ? 32.999 1.829 -8.894 1.00 68.38 351 SER A CA 1
ATOM 2752 C C . SER A 1 351 ? 33.206 0.481 -8.193 1.00 68.38 351 SER A C 1
ATOM 2754 O O . SER A 1 351 ? 33.943 -0.380 -8.685 1.00 68.38 351 SER A O 1
ATOM 2756 N N . LYS A 1 352 ? 32.525 0.253 -7.061 1.00 82.44 352 LYS A N 1
ATOM 2757 C CA . LYS A 1 352 ? 32.726 -0.947 -6.238 1.00 82.44 352 LYS A CA 1
ATOM 2758 C C . LYS A 1 352 ? 32.225 -2.222 -6.922 1.00 82.44 352 LYS A C 1
ATOM 2760 O O . LYS A 1 352 ? 32.980 -3.188 -7.013 1.00 82.44 352 LYS A O 1
ATOM 2765 N N . TYR A 1 353 ? 31.010 -2.210 -7.473 1.00 85.62 353 TYR A N 1
ATOM 2766 C CA . TYR A 1 353 ? 30.345 -3.416 -8.000 1.00 85.62 353 TYR A CA 1
ATOM 2767 C C . TYR A 1 353 ? 30.006 -3.361 -9.495 1.00 85.62 353 TYR A C 1
ATOM 2769 O O . TYR A 1 353 ? 29.457 -4.323 -10.016 1.00 85.62 353 TYR A O 1
ATOM 2777 N N . GLY A 1 354 ? 30.303 -2.260 -10.193 1.00 89.38 354 GLY A N 1
ATOM 2778 C CA . GLY A 1 354 ? 29.902 -2.077 -11.596 1.00 89.38 354 GLY A CA 1
ATOM 2779 C C . GLY A 1 354 ? 28.390 -1.895 -11.784 1.00 89.38 354 GLY A C 1
ATOM 2780 O O . GLY A 1 354 ? 27.894 -1.938 -12.900 1.00 89.38 354 GLY A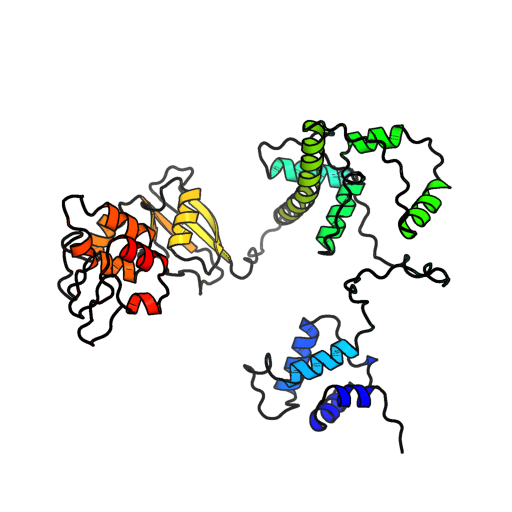 O 1
ATOM 2781 N N . ARG A 1 355 ? 27.635 -1.701 -10.696 1.00 91.00 355 ARG A N 1
ATOM 2782 C CA . ARG A 1 355 ? 26.173 -1.578 -10.729 1.00 91.00 355 ARG A CA 1
ATOM 2783 C C . ARG A 1 355 ? 25.745 -0.184 -11.154 1.00 91.00 355 ARG A C 1
ATOM 2785 O O . ARG A 1 355 ? 26.214 0.801 -10.582 1.00 91.00 355 ARG A O 1
ATOM 2792 N N . THR A 1 356 ? 24.818 -0.116 -12.100 1.00 91.69 356 THR A N 1
ATOM 2793 C CA . THR A 1 356 ? 24.126 1.128 -12.472 1.00 91.69 356 THR A CA 1
ATOM 2794 C C . THR A 1 356 ? 23.063 1.496 -11.432 1.00 91.69 356 THR A C 1
ATOM 2796 O O . THR A 1 356 ? 22.740 0.702 -10.541 1.00 91.69 356 THR A O 1
ATOM 2799 N N . ILE A 1 357 ? 22.472 2.690 -11.548 1.00 90.94 357 ILE A N 1
ATOM 2800 C CA . ILE A 1 357 ? 21.368 3.094 -10.667 1.00 90.94 357 ILE A CA 1
ATOM 2801 C C . ILE A 1 357 ? 20.164 2.144 -10.773 1.00 90.94 357 ILE A C 1
ATOM 2803 O O . ILE A 1 357 ? 19.546 1.829 -9.757 1.00 90.94 357 ILE A O 1
ATOM 2807 N N . MET A 1 358 ? 19.896 1.611 -11.970 1.00 91.31 358 MET A N 1
ATOM 2808 C CA . MET A 1 358 ? 18.795 0.677 -12.227 1.00 91.31 358 MET A CA 1
ATOM 2809 C C . MET A 1 358 ? 18.931 -0.604 -11.410 1.00 91.31 358 MET A C 1
ATOM 2811 O O . MET A 1 358 ? 17.955 -1.051 -10.816 1.00 91.31 358 MET A O 1
ATOM 2815 N N . HIS A 1 359 ? 20.151 -1.134 -11.279 1.00 91.69 359 HIS A N 1
ATOM 2816 C CA . HIS A 1 359 ? 20.412 -2.291 -10.423 1.00 91.69 359 HIS A CA 1
ATOM 2817 C C . HIS A 1 359 ? 20.044 -2.001 -8.963 1.00 91.69 359 HIS A C 1
ATOM 2819 O O . HIS A 1 359 ? 19.431 -2.829 -8.295 1.00 91.69 359 HIS A O 1
ATOM 2825 N N . TYR A 1 360 ? 20.403 -0.823 -8.443 1.00 91.69 360 TYR A N 1
ATOM 2826 C CA . TYR A 1 360 ? 20.092 -0.463 -7.058 1.00 91.69 360 TYR A CA 1
ATOM 2827 C C . TYR A 1 360 ? 18.596 -0.235 -6.830 1.00 91.69 360 TYR A C 1
ATOM 2829 O O . TYR A 1 360 ? 18.076 -0.684 -5.809 1.00 91.69 360 TYR A O 1
ATOM 2837 N N . ILE A 1 361 ? 17.908 0.415 -7.772 1.00 92.00 361 ILE A N 1
ATOM 2838 C CA . ILE A 1 361 ? 16.461 0.647 -7.690 1.00 92.00 361 ILE A CA 1
ATOM 2839 C C . ILE A 1 361 ? 15.700 -0.683 -7.775 1.00 92.00 361 ILE A C 1
ATOM 2841 O O . ILE A 1 361 ? 14.834 -0.945 -6.938 1.00 92.00 361 ILE A O 1
ATOM 2845 N N . ALA A 1 362 ? 16.083 -1.564 -8.703 1.00 91.56 362 ALA A N 1
ATOM 2846 C CA . ALA A 1 362 ? 15.528 -2.910 -8.796 1.00 91.56 362 ALA A CA 1
ATOM 2847 C C . ALA A 1 362 ? 15.757 -3.703 -7.496 1.00 91.56 362 ALA A C 1
ATOM 2849 O O . ALA A 1 362 ? 14.857 -4.390 -7.016 1.00 91.56 362 ALA A O 1
ATOM 2850 N N . LEU A 1 363 ? 16.925 -3.557 -6.848 1.00 89.88 363 LEU A N 1
ATOM 2851 C CA . LEU A 1 363 ? 17.232 -4.269 -5.589 1.00 89.88 363 LEU A CA 1
ATOM 2852 C C . LEU A 1 363 ? 16.388 -3.749 -4.432 1.00 89.88 363 LEU A C 1
ATOM 2854 O O . LEU A 1 363 ? 15.977 -4.526 -3.565 1.00 89.88 363 LEU A O 1
ATOM 2858 N N . ALA A 1 364 ? 16.116 -2.447 -4.451 1.00 90.25 364 ALA A N 1
ATOM 2859 C CA . ALA A 1 364 ? 15.234 -1.779 -3.513 1.00 90.25 364 ALA A CA 1
ATOM 2860 C C . ALA A 1 364 ? 13.750 -2.155 -3.701 1.00 90.25 364 ALA A C 1
ATOM 2862 O O . ALA A 1 364 ? 12.955 -1.913 -2.789 1.00 90.25 364 ALA A O 1
ATOM 2863 N N . GLY A 1 365 ? 13.382 -2.745 -4.846 1.00 90.56 365 GLY A N 1
ATOM 2864 C CA . GLY A 1 365 ? 12.007 -3.132 -5.160 1.00 90.56 365 GLY A CA 1
ATOM 2865 C C . GLY A 1 365 ? 11.060 -1.936 -5.273 1.00 90.56 365 GLY A C 1
ATOM 2866 O O . GLY A 1 365 ? 9.893 -2.048 -4.909 1.00 90.56 365 GLY A O 1
ATOM 2867 N N . ASP A 1 366 ? 11.569 -0.775 -5.693 1.00 92.00 366 ASP A N 1
ATOM 2868 C CA . ASP A 1 366 ? 10.788 0.457 -5.834 1.00 92.00 366 ASP A CA 1
ATOM 2869 C C . ASP A 1 366 ? 10.381 0.648 -7.299 1.00 92.00 366 ASP A C 1
ATOM 2871 O O . ASP A 1 366 ? 11.131 1.206 -8.099 1.00 92.00 366 ASP A O 1
ATOM 2875 N N . VAL A 1 367 ? 9.204 0.124 -7.650 1.00 91.75 367 VAL A N 1
ATOM 2876 C CA . VAL A 1 367 ? 8.672 0.116 -9.025 1.00 91.75 367 VAL A CA 1
ATOM 2877 C C . VAL A 1 367 ? 8.483 1.536 -9.555 1.00 91.75 367 VAL A C 1
ATOM 2879 O O . VAL A 1 367 ? 8.826 1.833 -10.696 1.00 91.75 367 VAL A O 1
ATOM 2882 N N . ASP A 1 368 ? 8.002 2.437 -8.703 1.00 91.31 368 ASP A N 1
ATOM 2883 C CA . ASP A 1 368 ? 7.719 3.821 -9.073 1.00 91.31 368 ASP A CA 1
ATOM 2884 C C . ASP A 1 368 ? 9.004 4.580 -9.424 1.00 91.31 368 ASP A C 1
ATOM 2886 O O . ASP A 1 368 ? 9.079 5.264 -10.448 1.00 91.31 368 ASP A O 1
ATOM 2890 N N . LEU A 1 369 ? 10.041 4.420 -8.596 1.00 91.94 369 LEU A N 1
ATOM 2891 C CA . LEU A 1 369 ? 11.355 5.001 -8.860 1.00 91.94 369 LEU A CA 1
ATOM 2892 C C . LEU A 1 369 ? 12.027 4.348 -10.077 1.00 91.94 369 LEU A C 1
ATOM 2894 O O . LEU A 1 369 ? 12.785 5.009 -10.784 1.00 91.94 369 LEU A O 1
ATOM 2898 N N . PHE A 1 370 ? 11.745 3.067 -10.334 1.00 92.75 370 PHE A N 1
ATOM 2899 C CA . PHE A 1 370 ? 12.247 2.356 -11.508 1.00 92.75 370 PHE A CA 1
ATOM 2900 C C . PHE A 1 370 ? 11.664 2.945 -12.791 1.00 92.75 370 PHE A C 1
ATOM 2902 O O . PHE A 1 370 ? 12.416 3.304 -13.690 1.00 92.75 370 PHE A O 1
ATOM 2909 N N . GLN A 1 371 ? 10.345 3.137 -12.848 1.00 92.06 371 GLN A N 1
ATOM 2910 C CA . GLN A 1 371 ? 9.679 3.795 -13.975 1.00 92.06 371 GLN A CA 1
ATOM 2911 C C . GLN A 1 371 ? 10.186 5.225 -14.192 1.00 92.06 371 GLN A C 1
ATOM 2913 O O . GLN A 1 371 ? 10.387 5.640 -15.331 1.00 92.06 371 GLN A O 1
ATOM 2918 N N . GLU A 1 372 ? 10.417 5.981 -13.114 1.00 91.25 372 GLU A N 1
ATOM 2919 C CA . GLU A 1 372 ? 10.992 7.327 -13.205 1.00 91.25 372 GLU A CA 1
ATOM 2920 C C . GLU A 1 372 ? 12.416 7.294 -13.768 1.00 91.25 372 GLU A C 1
ATOM 2922 O O . GLU A 1 372 ? 12.756 8.106 -14.626 1.00 91.25 372 GLU A O 1
ATOM 2927 N N . ALA A 1 373 ? 13.235 6.330 -13.344 1.00 90.56 373 ALA A N 1
ATOM 2928 C CA . ALA A 1 373 ? 14.574 6.144 -13.882 1.00 90.56 373 ALA A CA 1
ATOM 2929 C C . ALA A 1 373 ? 14.547 5.758 -15.367 1.00 90.56 373 ALA A C 1
ATOM 2931 O O . ALA A 1 373 ? 15.307 6.340 -16.136 1.00 90.56 373 ALA A O 1
ATOM 2932 N N . VAL A 1 374 ? 13.642 4.863 -15.783 1.00 90.69 374 VAL A N 1
ATOM 2933 C CA . VAL A 1 374 ? 13.412 4.527 -17.200 1.00 90.69 374 VAL A CA 1
ATOM 2934 C C . VAL A 1 374 ? 13.014 5.770 -17.997 1.00 90.69 374 VAL A C 1
ATOM 2936 O O . VAL A 1 374 ? 13.589 6.033 -19.045 1.00 90.69 374 VAL A O 1
ATOM 2939 N N . ALA A 1 375 ? 12.076 6.572 -17.490 1.00 89.62 375 ALA A N 1
ATOM 2940 C CA . ALA A 1 375 ? 11.623 7.790 -18.163 1.00 89.62 375 ALA A CA 1
ATOM 2941 C C . ALA A 1 375 ? 12.703 8.888 -18.221 1.00 89.62 375 ALA A C 1
ATOM 2943 O O . ALA A 1 375 ? 12.711 9.703 -19.142 1.00 89.62 375 ALA A O 1
ATOM 2944 N N . ALA A 1 376 ? 13.610 8.929 -17.241 1.00 86.88 376 ALA A N 1
ATOM 2945 C CA . ALA A 1 376 ? 14.709 9.890 -17.188 1.00 86.88 376 ALA A CA 1
ATOM 2946 C C . ALA A 1 376 ? 15.860 9.548 -18.150 1.00 86.88 376 ALA A C 1
ATOM 2948 O O . ALA A 1 376 ? 16.668 10.426 -18.480 1.00 86.88 376 ALA A O 1
ATOM 2949 N N . VAL A 1 377 ? 15.956 8.295 -18.608 1.00 85.00 377 VAL A N 1
ATOM 2950 C CA . VAL A 1 377 ? 16.871 7.910 -19.685 1.00 85.00 377 VAL A CA 1
ATOM 2951 C C . VAL A 1 377 ? 16.371 8.577 -20.969 1.00 85.00 377 VAL A C 1
ATOM 2953 O O . VAL A 1 377 ? 15.352 8.204 -21.539 1.00 85.00 377 VAL A O 1
ATOM 2956 N N . LYS A 1 378 ? 17.057 9.654 -21.376 1.00 72.31 378 LYS A N 1
ATOM 2957 C CA . LYS A 1 378 ? 16.703 10.461 -22.555 1.00 72.31 378 LYS A CA 1
ATOM 2958 C C . LYS A 1 378 ? 16.593 9.586 -23.809 1.00 72.31 378 LYS A C 1
ATOM 2960 O O . LYS A 1 378 ? 17.392 8.673 -23.975 1.00 72.31 378 LYS A O 1
ATOM 2965 N N . ALA A 1 379 ? 15.729 9.988 -24.744 1.00 62.34 379 ALA A N 1
ATOM 2966 C CA . ALA A 1 379 ? 15.488 9.322 -26.033 1.00 62.34 379 ALA A CA 1
ATOM 2967 C C . ALA A 1 379 ? 16.742 9.037 -26.894 1.00 62.34 379 ALA A C 1
ATOM 2969 O O . ALA A 1 379 ? 16.685 8.211 -27.792 1.00 62.34 379 ALA A O 1
ATOM 2970 N N . ASN A 1 380 ? 17.878 9.689 -26.621 1.00 59.28 380 ASN A N 1
ATOM 2971 C CA . ASN A 1 380 ? 19.139 9.482 -27.348 1.00 59.28 380 ASN A CA 1
ATOM 2972 C C . ASN A 1 380 ? 20.006 8.355 -26.759 1.00 59.28 380 ASN A C 1
ATOM 2974 O O . ASN A 1 380 ? 21.183 8.233 -27.092 1.00 59.28 380 ASN A O 1
ATOM 2978 N N . VAL A 1 381 ? 19.476 7.603 -25.801 1.00 76.19 381 VAL A N 1
ATOM 2979 C CA . VAL A 1 381 ? 20.143 6.461 -25.189 1.00 76.19 381 VAL A CA 1
ATOM 2980 C C . VAL A 1 381 ? 19.383 5.224 -25.604 1.00 76.19 381 VAL A C 1
ATOM 2982 O O . VAL A 1 381 ? 18.181 5.147 -25.359 1.00 76.19 381 VAL A O 1
ATOM 2985 N N . ASP A 1 382 ? 20.101 4.267 -26.177 1.00 85.75 382 ASP A N 1
ATOM 2986 C CA . ASP A 1 382 ? 19.554 2.949 -26.427 1.00 85.75 382 ASP A CA 1
ATOM 2987 C C . ASP A 1 382 ? 19.158 2.302 -25.088 1.00 85.75 382 ASP A C 1
ATOM 2989 O O . ASP A 1 382 ? 19.995 2.034 -24.214 1.00 85.75 382 ASP A O 1
ATOM 2993 N N . MET A 1 383 ? 17.847 2.175 -24.875 1.00 87.88 383 MET A N 1
ATOM 2994 C CA . MET A 1 383 ? 17.290 1.636 -23.638 1.00 87.88 383 MET A CA 1
ATOM 2995 C C . MET A 1 383 ? 17.584 0.139 -23.521 1.00 87.88 383 MET A C 1
ATOM 2997 O O . MET A 1 383 ? 17.810 -0.337 -22.404 1.00 87.88 383 MET A O 1
ATOM 3001 N N . GLU A 1 384 ? 17.633 -0.564 -24.658 1.00 88.81 384 GLU A N 1
ATOM 3002 C CA . GLU A 1 384 ? 17.973 -1.983 -24.745 1.00 88.81 384 GLU A CA 1
ATOM 3003 C C . GLU A 1 384 ? 19.387 -2.194 -24.196 1.00 88.81 384 GLU A C 1
ATOM 3005 O O . GLU A 1 384 ? 19.596 -2.973 -23.261 1.00 88.81 384 GLU A O 1
ATOM 3010 N N . GLU A 1 385 ? 20.356 -1.412 -24.684 1.00 89.38 385 GLU A N 1
ATOM 3011 C CA . GLU A 1 385 ? 21.736 -1.466 -24.196 1.00 89.38 385 GLU A CA 1
ATOM 3012 C C . GLU A 1 385 ? 21.792 -1.196 -22.686 1.00 89.38 385 GLU A C 1
ATOM 3014 O O . GLU A 1 385 ? 22.467 -1.910 -21.941 1.00 89.38 385 GLU A O 1
ATOM 3019 N N . PHE A 1 386 ? 21.041 -0.197 -22.211 1.00 88.38 386 PHE A N 1
ATOM 3020 C CA . PHE A 1 386 ? 21.091 0.255 -20.824 1.00 88.38 386 PHE A CA 1
ATOM 3021 C C . PHE A 1 386 ? 20.529 -0.757 -19.811 1.00 88.38 386 PHE A C 1
ATOM 3023 O O . PHE A 1 386 ? 21.111 -0.937 -18.734 1.00 88.38 386 PHE A O 1
ATOM 3030 N N . ILE A 1 387 ? 19.420 -1.429 -20.129 1.00 91.19 387 ILE A N 1
ATOM 3031 C CA . ILE A 1 387 ? 18.821 -2.468 -19.268 1.00 91.19 387 ILE A CA 1
ATOM 3032 C C . ILE A 1 387 ? 19.690 -3.722 -19.228 1.00 91.19 387 ILE A C 1
ATOM 3034 O O . ILE A 1 387 ? 19.778 -4.397 -18.197 1.00 91.19 387 ILE A O 1
ATOM 3038 N N . ASN A 1 388 ? 20.383 -3.982 -20.333 1.00 93.06 388 ASN A N 1
ATOM 3039 C CA . ASN A 1 388 ? 21.218 -5.151 -20.529 1.00 93.06 388 ASN A CA 1
ATOM 3040 C C . ASN A 1 388 ? 22.678 -4.958 -20.079 1.00 93.06 388 ASN A C 1
ATOM 3042 O O . ASN A 1 388 ? 23.499 -5.860 -20.296 1.00 93.06 388 ASN A O 1
ATOM 3046 N N . ILE A 1 389 ? 23.010 -3.833 -19.428 1.00 92.50 389 ILE A N 1
ATOM 3047 C CA . ILE A 1 389 ? 24.306 -3.627 -18.764 1.00 92.50 389 ILE A CA 1
ATOM 3048 C C . ILE A 1 389 ? 24.468 -4.665 -17.655 1.00 92.50 389 ILE A C 1
ATOM 3050 O O . ILE A 1 389 ? 23.641 -4.755 -16.750 1.00 92.50 389 ILE A O 1
ATOM 3054 N N . GLN A 1 390 ? 25.573 -5.404 -17.700 1.00 92.38 390 GLN A N 1
ATOM 3055 C CA . GLN A 1 390 ? 25.955 -6.354 -16.662 1.00 92.38 390 GLN A CA 1
ATOM 3056 C C . GLN A 1 390 ? 26.835 -5.686 -15.601 1.00 92.38 390 GLN A C 1
ATOM 3058 O O . GLN A 1 390 ? 27.737 -4.906 -15.916 1.00 92.38 390 GLN A O 1
ATOM 3063 N N . ASP A 1 391 ? 26.586 -6.004 -14.332 1.00 92.19 391 ASP A N 1
ATOM 3064 C CA . ASP A 1 391 ? 27.479 -5.646 -13.234 1.00 92.19 391 ASP A CA 1
ATOM 3065 C C . ASP A 1 391 ? 28.738 -6.543 -13.210 1.00 92.19 391 ASP A C 1
ATOM 3067 O O . ASP A 1 391 ? 28.916 -7.439 -14.038 1.00 92.19 391 ASP A O 1
ATOM 3071 N N . LYS A 1 392 ? 29.639 -6.340 -12.237 1.00 92.06 392 LYS A N 1
ATOM 3072 C CA . LYS A 1 392 ? 30.865 -7.156 -12.113 1.00 92.06 392 LYS A CA 1
ATOM 3073 C C . LYS A 1 392 ? 30.608 -8.648 -11.854 1.00 92.06 392 LYS A C 1
ATOM 3075 O O . LYS A 1 392 ? 31.553 -9.426 -11.918 1.00 92.06 392 LYS A O 1
ATOM 3080 N N . CYS A 1 393 ? 29.388 -9.052 -11.500 1.00 89.81 393 CYS A N 1
ATOM 3081 C CA . CYS A 1 393 ? 28.983 -10.450 -11.337 1.00 89.81 393 CYS A CA 1
ATOM 3082 C C . CYS A 1 393 ? 28.345 -11.034 -12.613 1.00 89.81 393 CYS A C 1
ATOM 3084 O O . CYS A 1 393 ? 28.026 -12.227 -12.646 1.00 89.81 393 CYS A O 1
ATOM 3086 N N . GLY A 1 394 ? 28.196 -10.227 -13.665 1.00 90.81 394 GLY A N 1
ATOM 3087 C CA . GLY A 1 394 ? 27.427 -10.586 -14.849 1.00 90.81 394 GLY A CA 1
ATOM 3088 C C . GLY A 1 394 ? 25.916 -10.456 -14.636 1.00 90.81 394 GLY A C 1
ATOM 3089 O O . GLY A 1 394 ? 25.165 -10.912 -15.494 1.00 90.81 394 GLY A O 1
ATOM 3090 N N . ASP A 1 395 ? 25.463 -9.890 -13.505 1.00 91.25 395 ASP A N 1
ATOM 3091 C CA . ASP A 1 395 ? 24.040 -9.681 -13.225 1.00 91.25 395 ASP A CA 1
ATOM 3092 C C . ASP A 1 395 ? 23.562 -8.468 -14.049 1.00 91.25 395 ASP A C 1
ATOM 3094 O O . ASP A 1 395 ? 24.133 -7.387 -13.926 1.00 91.25 395 ASP A O 1
ATOM 3098 N N . THR A 1 396 ? 22.531 -8.631 -14.881 1.00 92.44 396 THR A N 1
ATOM 3099 C CA . THR A 1 396 ? 21.761 -7.516 -15.467 1.00 92.44 396 THR A CA 1
ATOM 3100 C C . THR A 1 396 ? 20.704 -7.031 -14.477 1.00 92.44 396 THR A C 1
ATOM 3102 O O . THR A 1 396 ? 20.460 -7.647 -13.432 1.00 92.44 396 THR A O 1
ATOM 3105 N N . VAL A 1 397 ? 19.998 -5.958 -14.836 1.00 89.69 397 VAL A N 1
ATOM 3106 C CA . VAL A 1 397 ? 18.852 -5.442 -14.074 1.00 89.69 397 VAL A CA 1
ATOM 3107 C C . VAL A 1 397 ? 17.728 -6.490 -13.940 1.00 89.69 397 VAL A C 1
ATOM 3109 O O . VAL A 1 397 ? 16.952 -6.427 -12.989 1.00 89.69 397 VAL A O 1
ATOM 3112 N N . CYS A 1 398 ? 17.669 -7.485 -14.835 1.00 84.56 398 CYS A N 1
ATOM 3113 C CA . CYS A 1 398 ? 16.664 -8.555 -14.836 1.00 84.56 398 CYS A CA 1
ATOM 3114 C C . CYS A 1 398 ? 17.030 -9.822 -14.036 1.00 84.56 398 CYS A C 1
ATOM 3116 O O . CYS A 1 398 ? 16.148 -10.629 -13.758 1.00 84.56 398 CYS A O 1
ATOM 3118 N N . LEU A 1 399 ? 18.296 -10.038 -13.658 1.00 77.31 399 LEU A N 1
ATOM 3119 C CA . LEU A 1 399 ? 18.806 -11.363 -13.246 1.00 77.31 399 LEU A CA 1
ATOM 3120 C C . LEU A 1 399 ? 18.357 -11.866 -11.822 1.00 77.31 399 LEU A C 1
ATOM 3122 O O . LEU A 1 399 ? 17.852 -11.111 -10.987 1.00 77.31 399 LEU A O 1
ATOM 3126 N N . PRO A 1 400 ? 18.540 -13.166 -11.476 1.00 54.31 400 PRO A N 1
ATOM 3127 C CA . PRO A 1 400 ? 17.737 -13.959 -10.530 1.00 54.31 400 PRO A CA 1
ATOM 3128 C C . PRO A 1 400 ? 17.681 -13.510 -9.073 1.00 54.31 400 PRO A C 1
ATOM 3130 O O . PRO A 1 400 ? 16.803 -13.961 -8.333 1.00 54.31 400 PRO A O 1
ATOM 3133 N N . ARG A 1 401 ? 18.582 -12.632 -8.610 1.00 60.25 401 ARG A N 1
ATOM 3134 C CA . ARG A 1 401 ? 18.435 -12.058 -7.259 1.00 60.25 401 ARG A CA 1
ATOM 3135 C C . ARG A 1 401 ? 17.111 -11.298 -7.119 1.00 60.25 401 ARG A C 1
ATOM 3137 O O . ARG A 1 401 ? 16.581 -11.233 -6.012 1.00 60.25 401 ARG A O 1
ATOM 3144 N N . PHE A 1 402 ? 16.563 -10.793 -8.226 1.00 56.88 402 PHE A N 1
ATOM 3145 C CA . PHE A 1 402 ? 15.243 -10.164 -8.293 1.00 56.88 402 PHE A CA 1
ATOM 3146 C C . PHE A 1 402 ? 14.095 -11.183 -8.305 1.00 56.88 402 PHE A C 1
ATOM 3148 O O . PHE A 1 402 ? 13.063 -10.948 -7.675 1.00 56.88 402 PHE A O 1
ATOM 3155 N N . ARG A 1 403 ? 14.302 -12.354 -8.922 1.00 54.91 403 ARG A N 1
ATOM 3156 C CA . ARG A 1 403 ? 13.339 -13.468 -8.940 1.00 54.91 403 ARG A CA 1
ATOM 3157 C C . ARG A 1 403 ? 13.109 -14.050 -7.547 1.00 54.91 403 ARG A C 1
ATOM 3159 O O . ARG A 1 403 ? 11.967 -14.267 -7.163 1.00 54.91 403 ARG A O 1
ATOM 3166 N N . LEU A 1 404 ? 14.172 -14.185 -6.748 1.00 57.50 404 LEU A N 1
ATOM 3167 C CA . LEU A 1 404 ? 14.080 -14.624 -5.346 1.00 57.50 404 LEU A CA 1
ATOM 3168 C C . LEU A 1 404 ? 13.243 -13.687 -4.462 1.00 57.50 404 LEU A C 1
ATOM 3170 O O . LEU A 1 404 ? 12.818 -14.087 -3.384 1.00 57.50 404 LEU A O 1
ATOM 3174 N N . ARG A 1 405 ? 13.027 -12.438 -4.891 1.00 66.88 405 ARG A N 1
ATOM 3175 C CA . ARG A 1 405 ? 12.237 -11.445 -4.153 1.00 66.88 405 ARG A CA 1
ATOM 3176 C C . ARG A 1 405 ? 10.877 -11.148 -4.795 1.00 66.88 405 ARG A C 1
ATOM 3178 O O . ARG A 1 405 ? 10.170 -10.268 -4.307 1.00 66.88 405 ARG A O 1
ATOM 3185 N N . CYS A 1 406 ? 10.490 -11.876 -5.847 1.00 67.44 406 CYS A N 1
ATOM 3186 C CA . CYS A 1 406 ? 9.197 -11.743 -6.529 1.00 67.44 406 CYS A CA 1
ATOM 3187 C C . CYS A 1 406 ? 8.883 -10.299 -6.979 1.00 67.44 406 CYS A C 1
ATOM 3189 O O . CYS A 1 406 ? 7.815 -9.762 -6.676 1.00 67.44 406 CYS A O 1
ATOM 3191 N N . TYR A 1 407 ? 9.815 -9.631 -7.669 1.00 85.38 407 TYR A N 1
ATOM 3192 C CA . TYR A 1 407 ? 9.586 -8.297 -8.251 1.00 85.38 407 TYR A CA 1
ATOM 3193 C C . TYR A 1 407 ? 8.979 -8.387 -9.661 1.00 85.38 407 TYR A C 1
ATOM 3195 O O . TYR A 1 407 ? 9.587 -7.947 -10.633 1.00 85.38 407 TYR A O 1
ATOM 3203 N N . THR A 1 408 ? 7.788 -8.980 -9.772 1.00 89.38 408 THR A N 1
ATOM 3204 C CA . THR A 1 408 ? 7.116 -9.258 -11.057 1.00 89.38 408 THR A CA 1
ATOM 3205 C C . THR A 1 408 ? 6.933 -8.011 -11.920 1.00 89.38 408 THR A C 1
ATOM 3207 O O . THR A 1 408 ? 7.215 -8.061 -13.110 1.00 89.38 408 THR A O 1
ATOM 3210 N N . GLU A 1 409 ? 6.550 -6.880 -11.324 1.00 90.69 409 GLU A N 1
ATOM 3211 C CA . GLU A 1 409 ? 6.340 -5.617 -12.048 1.00 90.69 409 GLU A CA 1
ATOM 3212 C C . GLU A 1 409 ? 7.635 -5.043 -12.636 1.00 90.69 409 GLU A C 1
ATOM 3214 O O . GLU A 1 409 ? 7.645 -4.581 -13.771 1.00 90.69 409 GLU A O 1
ATOM 3219 N N . ILE A 1 410 ? 8.750 -5.104 -11.899 1.00 91.44 410 ILE A N 1
ATOM 3220 C CA . ILE A 1 410 ? 10.048 -4.621 -12.401 1.00 91.44 410 ILE A CA 1
ATOM 3221 C C . ILE A 1 410 ? 10.542 -5.527 -13.529 1.00 91.44 410 ILE A C 1
ATOM 3223 O O . ILE A 1 410 ? 11.046 -5.034 -14.531 1.00 91.44 410 ILE A O 1
ATOM 3227 N N . VAL A 1 411 ? 10.375 -6.844 -13.387 1.00 91.19 411 VAL A N 1
ATOM 3228 C CA . VAL A 1 411 ? 10.745 -7.805 -14.435 1.00 91.19 411 VAL A CA 1
ATOM 3229 C C . VAL A 1 411 ? 9.905 -7.579 -15.693 1.00 91.19 411 VAL A C 1
ATOM 3231 O O . VAL A 1 411 ? 10.471 -7.509 -16.778 1.00 91.19 411 VAL A O 1
ATOM 3234 N N . ALA A 1 412 ? 8.590 -7.387 -15.554 1.00 92.12 412 ALA A N 1
ATOM 3235 C CA . ALA A 1 412 ? 7.712 -7.061 -16.676 1.00 92.12 412 ALA A CA 1
ATOM 3236 C C . ALA A 1 412 ? 8.160 -5.773 -17.386 1.00 92.12 412 ALA A C 1
ATOM 3238 O O . ALA A 1 412 ? 8.360 -5.789 -18.595 1.00 92.12 412 ALA A O 1
ATOM 3239 N N . LEU A 1 413 ? 8.434 -4.703 -16.629 1.00 92.44 413 LEU A N 1
ATOM 3240 C CA . LEU A 1 413 ? 8.939 -3.440 -17.182 1.00 92.44 413 LEU A CA 1
ATOM 3241 C C . LEU A 1 413 ? 10.285 -3.590 -17.892 1.00 92.44 413 LEU A C 1
ATOM 3243 O O . LEU A 1 413 ? 10.552 -2.868 -18.843 1.00 92.44 413 LEU A O 1
ATOM 3247 N N . CYS A 1 414 ? 11.158 -4.482 -17.432 1.00 92.69 414 CYS A N 1
ATOM 3248 C CA . CYS A 1 414 ? 12.405 -4.755 -18.133 1.00 92.69 414 CYS A CA 1
ATOM 3249 C C . CYS A 1 414 ? 12.171 -5.533 -19.436 1.00 92.69 414 CYS A C 1
ATOM 3251 O O . CYS A 1 414 ? 12.787 -5.207 -20.444 1.00 92.69 414 CYS A O 1
ATOM 3253 N N . ILE A 1 415 ? 11.284 -6.535 -19.434 1.00 92.81 415 ILE A N 1
ATOM 3254 C CA . ILE A 1 415 ? 10.943 -7.325 -20.631 1.00 92.81 415 ILE A CA 1
ATOM 3255 C C . ILE A 1 415 ? 10.284 -6.440 -21.696 1.00 92.81 415 ILE A C 1
ATOM 3257 O O . ILE A 1 415 ? 10.661 -6.506 -22.860 1.00 92.81 415 ILE A O 1
ATOM 3261 N N . GLU A 1 416 ? 9.368 -5.553 -21.296 1.00 92.88 416 GLU A N 1
ATOM 3262 C CA . GLU A 1 416 ? 8.755 -4.541 -22.176 1.00 92.88 416 GLU A CA 1
ATOM 3263 C C . GLU A 1 416 ? 9.779 -3.607 -22.836 1.00 92.88 416 GLU A C 1
ATOM 3265 O O . GLU A 1 416 ? 9.467 -2.907 -23.796 1.00 92.88 416 GLU A O 1
ATOM 3270 N N . ARG A 1 417 ? 10.994 -3.560 -22.293 1.00 92.50 417 ARG A N 1
ATOM 3271 C CA . ARG A 1 417 ? 12.098 -2.721 -22.750 1.00 92.50 417 ARG A CA 1
ATOM 3272 C C . ARG A 1 417 ? 13.256 -3.560 -23.290 1.00 92.50 417 ARG A C 1
ATOM 3274 O O . ARG A 1 417 ? 14.403 -3.136 -23.197 1.00 92.50 417 ARG A O 1
ATOM 3281 N N . GLU A 1 418 ? 12.932 -4.739 -23.822 1.00 93.50 418 GLU A N 1
ATOM 3282 C CA . GLU A 1 418 ? 13.848 -5.610 -24.566 1.00 93.50 418 GLU A CA 1
ATOM 3283 C C . GLU A 1 418 ? 15.032 -6.106 -23.713 1.00 93.50 418 GLU A C 1
ATOM 3285 O O . GLU A 1 418 ? 16.176 -6.219 -24.154 1.00 93.50 418 GLU A O 1
ATOM 3290 N N . ALA A 1 419 ? 14.762 -6.433 -22.444 1.00 92.88 419 ALA A N 1
ATOM 3291 C CA . ALA A 1 419 ? 15.732 -7.145 -21.620 1.00 92.88 419 ALA A CA 1
ATOM 3292 C C . ALA A 1 419 ? 16.070 -8.520 -22.222 1.00 92.88 419 ALA A C 1
ATOM 3294 O O . ALA A 1 419 ? 15.191 -9.355 -22.436 1.00 92.88 419 ALA A O 1
ATOM 3295 N N . ASP A 1 420 ? 17.360 -8.776 -22.416 1.00 93.00 420 ASP A N 1
ATOM 3296 C CA . ASP A 1 420 ? 17.892 -10.038 -22.913 1.00 93.00 420 ASP A CA 1
ATOM 3297 C C . ASP A 1 420 ? 17.888 -11.086 -21.788 1.00 93.00 420 ASP A C 1
ATOM 3299 O O . ASP A 1 420 ? 18.686 -11.040 -20.841 1.00 93.00 420 ASP A O 1
ATOM 3303 N N . LEU A 1 421 ? 16.950 -12.029 -21.892 1.00 91.06 421 LEU A N 1
ATOM 3304 C CA . LEU A 1 421 ? 16.757 -13.122 -20.936 1.00 91.06 421 LEU A CA 1
ATOM 3305 C C . LEU A 1 421 ? 17.825 -14.220 -21.066 1.00 91.06 421 LEU A C 1
ATOM 3307 O O . LEU A 1 421 ? 18.037 -14.987 -20.121 1.00 91.06 421 LEU A O 1
ATOM 3311 N N . GLU A 1 422 ? 18.533 -14.269 -22.197 1.00 91.81 422 GLU A N 1
ATOM 3312 C CA . GLU A 1 422 ? 19.558 -15.272 -22.491 1.00 91.81 422 GLU A CA 1
ATOM 3313 C C . GLU A 1 422 ? 20.931 -14.890 -21.921 1.00 91.81 422 GLU A C 1
ATOM 3315 O O . GLU A 1 422 ? 21.840 -15.731 -21.853 1.00 91.81 422 GLU A O 1
ATOM 3320 N N . LYS A 1 423 ? 21.103 -13.647 -21.440 1.00 89.69 423 LYS A N 1
ATOM 3321 C CA . LYS A 1 423 ? 22.349 -13.227 -20.786 1.00 89.69 423 LYS A CA 1
ATOM 3322 C C . LYS A 1 423 ? 22.638 -14.067 -19.552 1.00 89.69 423 LYS A C 1
ATOM 3324 O O . LYS A 1 423 ? 21.868 -14.135 -18.592 1.00 89.69 423 LYS A O 1
ATOM 3329 N N . LYS A 1 424 ? 23.829 -14.662 -19.553 1.00 89.44 424 LYS A N 1
ATOM 3330 C CA . LYS A 1 424 ? 24.332 -15.483 -18.454 1.00 89.44 424 LYS A CA 1
ATOM 3331 C C . LYS A 1 424 ? 25.194 -14.655 -17.510 1.00 89.44 424 LYS A C 1
ATOM 3333 O O . LYS A 1 424 ? 26.061 -13.895 -17.936 1.00 89.44 424 LYS A O 1
ATOM 3338 N N . THR A 1 425 ? 24.993 -14.862 -16.211 1.00 90.44 425 THR A N 1
ATOM 3339 C CA . THR A 1 425 ? 25.950 -14.433 -15.177 1.00 90.44 425 THR A CA 1
ATOM 3340 C C . THR A 1 425 ? 27.307 -15.102 -15.371 1.00 90.44 425 THR A C 1
ATOM 3342 O O . THR A 1 425 ? 27.415 -16.135 -16.035 1.00 90.44 425 THR A O 1
ATOM 3345 N N . ILE A 1 426 ? 28.326 -14.626 -14.648 1.00 89.44 426 ILE A N 1
ATOM 3346 C CA . ILE A 1 426 ? 29.628 -15.313 -14.551 1.00 89.44 426 ILE A CA 1
ATOM 3347 C C . ILE A 1 426 ? 29.481 -16.765 -14.052 1.00 89.44 426 ILE A C 1
ATOM 3349 O O . ILE A 1 426 ? 30.307 -17.620 -14.351 1.00 89.44 426 ILE A O 1
ATOM 3353 N N . LYS A 1 427 ? 28.404 -17.079 -13.319 1.00 89.50 427 LYS A N 1
ATOM 3354 C CA . LYS A 1 427 ? 28.095 -18.439 -12.845 1.00 89.50 427 LYS A CA 1
ATOM 3355 C C . LYS A 1 427 ? 27.271 -19.268 -13.841 1.00 89.50 427 LYS A C 1
ATOM 3357 O O . LYS A 1 427 ? 26.761 -20.317 -13.458 1.00 89.50 427 LYS A O 1
ATOM 3362 N N . GLY A 1 428 ? 27.072 -18.792 -15.070 1.00 89.31 428 GLY A N 1
ATOM 3363 C CA . GLY A 1 428 ? 26.318 -19.491 -16.114 1.00 89.31 428 GLY A CA 1
ATOM 3364 C C . GLY A 1 428 ? 24.797 -19.500 -15.927 1.00 89.31 428 GLY A C 1
ATOM 3365 O O . GLY A 1 428 ? 24.108 -20.208 -16.654 1.00 89.31 428 GLY A O 1
ATOM 3366 N N . ARG A 1 429 ? 24.257 -18.742 -14.963 1.00 84.88 429 ARG A N 1
ATOM 3367 C CA . ARG A 1 429 ? 22.804 -18.637 -14.722 1.00 84.88 429 ARG A CA 1
ATOM 3368 C C . ARG A 1 429 ? 22.174 -17.593 -15.643 1.00 84.88 429 ARG A C 1
ATOM 3370 O O . ARG A 1 429 ? 22.721 -16.495 -15.700 1.00 84.88 429 ARG A O 1
ATOM 3377 N N . THR A 1 430 ? 21.063 -17.927 -16.292 1.00 83.75 430 THR A N 1
ATOM 3378 C CA . THR A 1 430 ? 20.178 -17.010 -17.040 1.00 83.75 430 THR A CA 1
ATOM 3379 C C . THR A 1 430 ? 19.115 -16.387 -16.120 1.00 83.75 430 THR A C 1
ATOM 3381 O O . THR A 1 430 ? 19.067 -16.731 -14.931 1.00 83.75 430 THR A O 1
ATOM 3384 N N . VAL A 1 431 ? 18.324 -15.436 -16.642 1.00 65.06 431 VAL A N 1
ATOM 3385 C CA . VAL A 1 431 ? 17.236 -14.715 -15.935 1.00 65.06 431 VAL A CA 1
ATOM 3386 C C . VAL A 1 431 ? 16.134 -15.657 -15.420 1.00 65.06 431 VAL A C 1
ATOM 3388 O O . VAL A 1 431 ? 15.716 -16.577 -16.155 1.00 65.06 431 VAL A O 1
#

Foldseek 3Di:
DDDDAVLNVLCVVLVPDPLLVVVCVVVVVPDLVSLEDDDPVRLVVVLCCSCPVVVSDPPDDPVCSVPDVVSVSSVSSNVVSDDDPPDPPPPPDDDDDDDDDDDPPPPDDDPQPDQQDPVNLVVLQVLLCVVDVPDDADQLLAFDSQLLSVLVVCVVVVPDDDDDLLNLDGNVRVVVVVVPDDCPPPPVVVVVVVCVSVVNPPDPSPPPVPVPPVVVVSS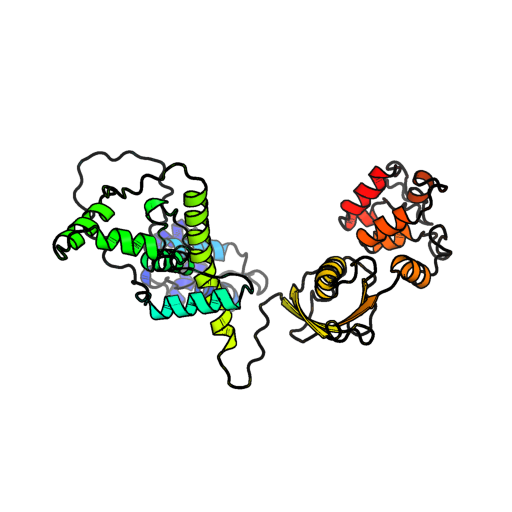VSSVVSSNVSVVSVVVCVVPPPDDDDDPPPQPPQKAWEWEAEPPADPQQHTDIDIGGLQAFQLRVLVVSCVRRVAPSQQKWKAWPNRTLLQRRDRPRVVPDRDYTYIYIDGHNSLVVLCVVQVAPPQQRQRPPWRDGSLLVNLLSLPLSSNVVSLVPPDPVDLLLVSQCRAIPQQDGSQDCVSVVVPSVSSNVVSVVSNHDQCRATPVRDGD

Secondary structure (DSSP, 8-state):
-----HHHHHHHHTT--HHHHHHHHHTT--STTTS--SSHHHHHHHHHIIIIIS-SSTT--TTTGGG-HHHHHHHHHHHHHS------------PPPS-----SSSSS-S-PPPPPPHHHHHHHHHHHHHHSTT----TTTSBPHHHHHHHHHHHHHT---PPPGGG--BHHHHHHHHHHS---TTTHHHHHHHHHHTT-----------S-HHHHHHHHHHHHHHHHHHHHHHHHHTT---SS-----PPTTEEEEEEE-TTS-GGGSEEEEEEETT--HHHHHHHHHHHHTS-GGGEEEEETTEE---TT--TTTT--SS-EEEEEEE--HHHHHHHHHT-SSSSPPPTTT---HHHHHHHHT-HHHHHHHHHHS-TTS-HHHHHT---TTS--TTSTTTGGGT-HHHHHHHHTTT--TTPPPTTS---

Radius of gyration: 32.81 Å; chains: 1; bounding box: 92×82×63 Å

pLDDT: mean 75.19, std 18.33, range [29.08, 96.44]

InterPro domains:
  IPR036770 Ankyrin repeat-containing domain superfamily [G3DSA:1.25.40.20] (318-431)
  IPR036770 Ankyrin repeat-containing domain superfamily [SSF48403] (349-430)

Sequence (431 aa):
MAAATEWNKLLADALVPDPVVSGLKSLGYDSKASFNFESEEVFKAFGKHALVTKKLVAGVSESDWTFHPMLGKLRQVWQACRPAQVAPAVTALALPQPGQPGVLAALGASSSPAKLTVAHRDKMRRDLEAKYTGLYVTEASLPSVSLLQLVQNQCTQKAWEWLPWKKLLSEKAALELHSRRPRSAKEDAFEQLLLNAGGGFDEEWDMDLSPSPFRLQQMLTVRGHAYAMPDAADAREDEEDADGKRRKDTPEGLVWVVLQNSKAPEKFRCVKALIPKELSVTDIRRATSSKVGCPFKELQLQIDGEHMWTGRLQPFLNAEDREYKVKWRKINRLAKYIEHKQTGGAKGQCSKYGRTIMHYIALAGDVDLFQEAVAAVKANVDMEEFINIQDKCGDTVCLPRFRLRCYTEIVALCIEREADLEKKTIKGRTV